Protein AF-A0A453JBG5-F1 (afdb_monomer_lite)

Structure (mmCIF, N/CA/C/O backbone):
data_AF-A0A453JBG5-F1
#
_entry.id   AF-A0A453JBG5-F1
#
loop_
_atom_site.group_PDB
_atom_site.id
_atom_site.type_symbol
_atom_site.label_atom_id
_atom_site.label_alt_id
_atom_site.label_comp_id
_atom_site.label_asym_id
_atom_site.label_entity_id
_atom_site.label_seq_id
_atom_site.pdbx_PDB_ins_code
_atom_site.Cartn_x
_atom_site.Cartn_y
_atom_site.Cartn_z
_atom_site.occupancy
_atom_site.B_iso_or_equiv
_atom_site.auth_seq_id
_atom_site.auth_comp_id
_atom_site.auth_asym_id
_atom_site.auth_atom_id
_atom_site.pdbx_PDB_model_num
ATOM 1 N N . VAL A 1 1 ? 40.165 -24.934 -18.178 1.00 36.81 1 VAL A N 1
ATOM 2 C CA . VAL A 1 1 ? 39.506 -23.631 -17.897 1.00 36.81 1 VAL A CA 1
ATOM 3 C C . VAL A 1 1 ? 40.461 -22.470 -18.216 1.00 36.81 1 VAL A C 1
ATOM 5 O O . VAL A 1 1 ? 40.688 -21.621 -17.374 1.00 36.81 1 VAL A O 1
ATOM 8 N N . GLN A 1 2 ? 41.050 -22.395 -19.420 1.00 30.09 2 GLN A N 1
ATOM 9 C CA . GLN A 1 2 ? 41.924 -21.249 -19.757 1.00 30.09 2 GLN A CA 1
ATOM 10 C C . GLN A 1 2 ? 42.007 -20.866 -21.249 1.00 30.09 2 GLN A C 1
ATOM 12 O O . GLN A 1 2 ? 42.786 -19.987 -21.578 1.00 30.09 2 GLN A O 1
ATOM 17 N N . ASP A 1 3 ? 41.165 -21.422 -22.133 1.00 31.09 3 ASP A N 1
ATOM 18 C CA . ASP A 1 3 ? 41.184 -21.089 -23.578 1.00 31.09 3 ASP A CA 1
ATOM 19 C C . ASP A 1 3 ? 40.051 -20.155 -24.047 1.00 31.09 3 ASP A C 1
ATOM 21 O O . ASP A 1 3 ? 40.017 -19.718 -25.194 1.00 31.09 3 ASP A O 1
ATOM 25 N N . GLY A 1 4 ? 39.119 -19.789 -23.165 1.00 39.31 4 GLY A N 1
ATOM 26 C CA . GLY A 1 4 ? 37.939 -18.994 -23.527 1.00 39.31 4 GLY A CA 1
ATOM 27 C C . GLY A 1 4 ? 38.140 -17.475 -23.568 1.00 39.31 4 GLY A C 1
ATOM 28 O O . GLY A 1 4 ? 37.145 -16.774 -23.598 1.00 39.31 4 GLY A O 1
ATOM 29 N N . GLY A 1 5 ? 39.368 -16.948 -23.480 1.00 42.84 5 GLY A N 1
ATOM 30 C CA . GLY A 1 5 ? 39.624 -15.494 -23.415 1.00 42.84 5 GLY A CA 1
ATOM 31 C C . GLY A 1 5 ? 40.204 -14.874 -24.693 1.00 42.84 5 GLY A C 1
ATOM 32 O O . GLY A 1 5 ? 39.979 -13.696 -24.970 1.00 42.84 5 GLY A O 1
ATOM 33 N N . HIS A 1 6 ? 40.937 -15.651 -25.497 1.00 46.59 6 HIS A N 1
ATOM 34 C CA . HIS A 1 6 ? 41.679 -15.127 -26.650 1.00 46.59 6 HIS A CA 1
ATOM 35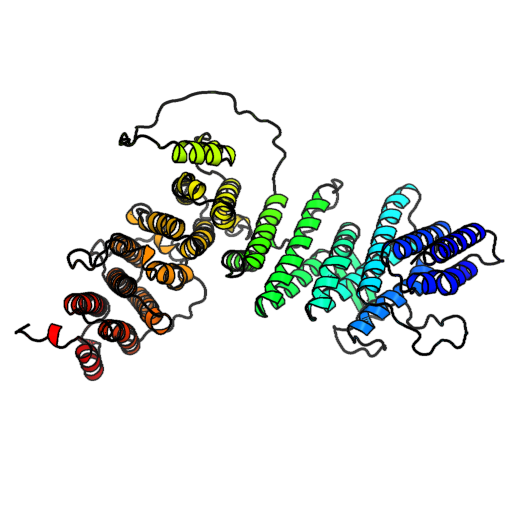 C C . HIS A 1 6 ? 40.818 -14.943 -27.913 1.00 46.59 6 HIS A C 1
ATOM 37 O O . HIS A 1 6 ? 41.051 -14.007 -28.679 1.00 46.59 6 HIS A O 1
ATOM 43 N N . GLY A 1 7 ? 39.784 -15.768 -28.113 1.00 54.84 7 GLY A N 1
ATOM 44 C CA . GLY A 1 7 ? 38.881 -15.655 -29.269 1.00 54.84 7 GLY A CA 1
ATOM 45 C C . GLY A 1 7 ? 37.954 -14.430 -29.222 1.00 54.84 7 GLY A C 1
ATOM 46 O O . GLY A 1 7 ? 37.589 -13.881 -30.264 1.00 54.84 7 GLY A O 1
ATOM 47 N N . HIS A 1 8 ? 37.602 -13.968 -28.020 1.00 58.03 8 HIS A N 1
ATOM 48 C CA . HIS A 1 8 ? 36.663 -12.860 -27.803 1.00 58.03 8 HIS A CA 1
ATOM 49 C C . HIS A 1 8 ? 37.285 -11.497 -28.083 1.00 58.03 8 HIS A C 1
ATOM 51 O O . HIS A 1 8 ? 36.694 -10.683 -28.793 1.00 58.03 8 HIS A O 1
ATOM 57 N N . ALA A 1 9 ? 38.505 -11.273 -27.589 1.00 62.28 9 ALA A N 1
ATOM 58 C CA . ALA A 1 9 ? 39.270 -10.067 -27.890 1.00 62.28 9 ALA A CA 1
ATOM 59 C C . ALA A 1 9 ? 39.571 -9.965 -29.392 1.00 62.28 9 ALA A C 1
ATOM 61 O O . ALA A 1 9 ? 39.432 -8.893 -29.975 1.00 62.28 9 ALA A O 1
ATOM 62 N N . ALA A 1 10 ? 39.888 -11.093 -30.040 1.00 71.25 10 ALA A N 1
ATOM 63 C CA . ALA A 1 10 ? 40.145 -11.125 -31.473 1.00 71.25 10 ALA A CA 1
ATOM 64 C C . ALA A 1 10 ? 38.927 -10.645 -32.278 1.00 71.25 10 ALA A C 1
ATOM 66 O O . ALA A 1 10 ? 39.078 -9.761 -33.114 1.00 71.25 10 ALA A O 1
ATOM 67 N N . ALA A 1 11 ? 37.720 -11.152 -32.014 1.00 76.62 11 ALA A N 1
ATOM 68 C CA . ALA A 1 11 ? 36.535 -10.783 -32.792 1.00 76.62 11 ALA A CA 1
ATOM 69 C C . ALA A 1 11 ? 36.172 -9.286 -32.686 1.00 76.62 11 ALA A C 1
ATOM 71 O O . ALA A 1 11 ? 35.851 -8.659 -33.696 1.00 76.62 11 ALA A O 1
ATOM 72 N N . LEU A 1 12 ? 36.294 -8.691 -31.493 1.00 81.00 12 LEU A N 1
ATOM 73 C CA . LEU A 1 12 ? 36.101 -7.248 -31.298 1.00 81.00 12 LEU A CA 1
ATOM 74 C C . LEU A 1 12 ? 37.194 -6.416 -31.978 1.00 81.00 12 LEU A C 1
ATOM 76 O O . LEU A 1 12 ? 36.881 -5.416 -32.621 1.00 81.00 12 LEU A O 1
ATOM 80 N N . SER A 1 13 ? 38.461 -6.829 -31.888 1.00 81.94 13 SER A N 1
ATOM 81 C CA . SER A 1 13 ? 39.560 -6.152 -32.588 1.00 81.94 13 SER A CA 1
ATOM 82 C C . SER A 1 13 ? 39.400 -6.213 -34.109 1.00 81.94 13 SER A C 1
ATOM 84 O O . SER A 1 13 ? 39.691 -5.230 -34.787 1.00 81.94 13 SER A O 1
ATOM 86 N N . HIS A 1 14 ? 38.885 -7.323 -34.648 1.00 84.19 14 HIS A N 1
ATOM 87 C CA . HIS A 1 14 ? 38.567 -7.444 -36.073 1.00 84.19 14 HIS A CA 1
ATOM 88 C C . HIS A 1 14 ? 37.417 -6.510 -36.471 1.00 84.19 14 HIS A C 1
ATOM 90 O O . HIS A 1 14 ? 37.539 -5.791 -37.460 1.00 84.19 14 HIS A O 1
ATOM 96 N N . ALA A 1 15 ? 36.332 -6.456 -35.689 1.00 84.88 15 ALA A N 1
ATOM 97 C CA . ALA A 1 15 ? 35.236 -5.518 -35.937 1.00 84.88 15 ALA A CA 1
ATOM 98 C C . ALA A 1 15 ? 35.713 -4.056 -35.888 1.00 84.88 15 ALA A C 1
ATOM 100 O O . ALA A 1 15 ? 35.404 -3.277 -36.787 1.00 84.88 15 ALA A O 1
ATOM 101 N N . ALA A 1 16 ? 36.538 -3.695 -34.901 1.00 85.44 16 ALA A N 1
ATOM 102 C CA . ALA A 1 16 ? 37.125 -2.362 -34.792 1.00 85.44 16 ALA A CA 1
ATOM 103 C C . ALA A 1 16 ? 38.016 -2.017 -35.999 1.00 85.44 16 ALA A C 1
ATOM 105 O O . ALA A 1 16 ? 37.908 -0.921 -36.551 1.00 85.44 16 ALA A O 1
ATOM 106 N N . ALA A 1 17 ? 38.852 -2.956 -36.455 1.00 85.12 17 ALA A N 1
ATOM 107 C CA . ALA A 1 17 ? 39.673 -2.776 -37.651 1.00 85.12 17 ALA A CA 1
ATOM 108 C C . ALA A 1 17 ? 38.810 -2.537 -38.903 1.00 85.12 17 ALA A C 1
ATOM 110 O O . ALA A 1 17 ? 39.086 -1.614 -39.670 1.00 85.12 17 ALA A O 1
ATOM 111 N N . LEU A 1 18 ? 37.721 -3.293 -39.075 1.00 85.25 18 LEU A N 1
ATOM 112 C CA . LEU A 1 18 ? 36.769 -3.080 -40.171 1.00 85.25 18 LEU A CA 1
ATOM 113 C C . LEU A 1 18 ? 36.086 -1.705 -40.081 1.00 85.25 18 LEU A C 1
ATOM 115 O O . LEU A 1 18 ? 35.986 -1.013 -41.092 1.00 85.25 18 LEU A O 1
ATOM 119 N N . CYS A 1 19 ? 35.715 -1.243 -38.883 1.00 84.94 19 CYS A N 1
ATOM 120 C CA . CYS A 1 19 ? 35.187 0.112 -38.678 1.00 84.94 19 CYS A CA 1
ATOM 121 C C . CYS A 1 19 ? 36.195 1.225 -39.021 1.00 84.94 19 CYS A C 1
ATOM 123 O O . CYS A 1 19 ? 35.789 2.342 -39.350 1.00 84.94 19 CYS A O 1
ATOM 125 N N . HIS A 1 20 ? 37.503 0.974 -38.903 1.00 83.69 20 HIS A N 1
ATOM 126 C CA . HIS A 1 20 ? 38.545 1.920 -39.327 1.00 83.69 20 HIS A CA 1
ATOM 127 C C . HIS A 1 20 ? 38.766 1.912 -40.840 1.00 83.69 20 HIS A C 1
ATOM 129 O O . HIS A 1 20 ? 39.117 2.944 -41.410 1.00 83.69 20 HIS A O 1
ATOM 135 N N . LEU A 1 21 ? 38.551 0.767 -41.487 1.00 83.25 21 LEU A N 1
ATOM 136 C CA . LEU A 1 21 ? 38.669 0.617 -42.935 1.00 83.25 21 LEU A CA 1
ATOM 137 C C . LEU A 1 21 ? 37.410 1.060 -43.685 1.00 83.25 21 LEU A C 1
ATOM 139 O O . LEU A 1 21 ? 37.484 1.259 -44.891 1.00 83.25 21 LEU A O 1
ATOM 143 N N . LEU A 1 22 ? 36.282 1.244 -42.995 1.00 81.31 22 LEU A N 1
ATOM 144 C CA . LEU A 1 22 ? 34.988 1.603 -43.584 1.00 81.31 22 LEU A CA 1
ATOM 145 C C . LEU A 1 22 ? 35.029 2.831 -44.519 1.00 81.31 22 LEU A C 1
ATOM 147 O O . LEU A 1 22 ? 34.471 2.740 -45.607 1.00 81.31 22 LEU A O 1
ATOM 151 N N . PRO A 1 23 ? 35.756 3.928 -44.207 1.00 75.06 23 PRO A N 1
ATOM 152 C CA . PRO A 1 23 ? 35.908 5.062 -45.129 1.00 75.06 23 PRO A CA 1
ATOM 153 C C . PRO A 1 23 ? 36.715 4.748 -46.401 1.00 75.06 23 PRO A C 1
ATOM 155 O O . PRO A 1 23 ? 36.822 5.593 -47.282 1.00 75.06 23 PRO A O 1
ATOM 158 N N . ARG A 1 24 ? 37.359 3.576 -46.464 1.00 74.00 24 ARG A N 1
ATOM 159 C CA . ARG A 1 24 ? 38.236 3.118 -47.553 1.00 74.00 24 ARG A CA 1
ATOM 160 C C . ARG A 1 24 ? 37.682 1.881 -48.277 1.00 74.00 24 ARG A C 1
ATOM 162 O O . ARG A 1 24 ? 38.356 1.352 -49.157 1.00 74.00 24 ARG A O 1
ATOM 169 N N . LEU A 1 25 ? 36.509 1.387 -47.876 1.00 66.12 25 LEU A N 1
ATOM 170 C CA . LEU A 1 25 ? 35.891 0.157 -48.372 1.00 66.12 25 LEU A CA 1
ATOM 171 C C . LEU A 1 25 ? 34.794 0.493 -49.397 1.00 66.12 25 LEU A C 1
ATOM 173 O O . LEU A 1 25 ? 33.677 0.822 -49.015 1.00 66.12 25 LEU A O 1
ATOM 177 N N . GLY A 1 26 ? 35.116 0.339 -50.686 1.00 57.44 26 GLY A N 1
ATOM 178 C CA . GLY A 1 26 ? 34.157 0.371 -51.802 1.00 57.44 26 GLY A CA 1
ATOM 179 C C . GLY A 1 26 ? 33.763 1.764 -52.314 1.00 57.44 26 GLY A C 1
ATOM 180 O O . GLY A 1 26 ? 34.127 2.779 -51.727 1.00 57.44 26 GLY A O 1
ATOM 181 N N . ASP A 1 27 ? 33.015 1.782 -53.425 1.00 61.44 27 ASP A N 1
ATOM 182 C CA . ASP A 1 27 ? 32.498 3.006 -54.064 1.00 61.44 27 ASP A CA 1
ATOM 183 C C . ASP A 1 27 ? 31.272 3.599 -53.325 1.00 61.44 27 ASP A C 1
ATOM 185 O O . ASP A 1 27 ? 30.994 4.787 -53.479 1.00 61.44 27 ASP A O 1
ATOM 189 N N . ASP A 1 28 ? 30.573 2.807 -52.487 1.00 75.31 28 ASP A N 1
ATOM 190 C CA . ASP A 1 28 ? 29.469 3.260 -51.619 1.00 75.31 28 ASP A CA 1
ATOM 191 C C . ASP A 1 28 ? 29.692 2.869 -50.132 1.00 75.31 28 ASP A C 1
ATOM 193 O O . ASP A 1 28 ? 29.513 1.705 -49.745 1.00 75.31 28 ASP A O 1
ATOM 197 N N . PRO A 1 29 ? 30.043 3.831 -49.254 1.00 74.62 29 PRO A N 1
ATOM 198 C CA . PRO A 1 29 ? 30.287 3.577 -47.833 1.00 74.62 29 PRO A CA 1
ATOM 199 C C . PRO A 1 29 ? 29.026 3.157 -47.055 1.00 74.62 29 PRO A C 1
ATOM 201 O O . PRO A 1 29 ? 29.139 2.541 -45.988 1.00 74.62 29 PRO A O 1
ATOM 204 N N . ARG A 1 30 ? 27.822 3.455 -47.562 1.00 80.44 30 ARG A N 1
ATOM 205 C CA . ARG A 1 30 ? 26.546 3.118 -46.913 1.00 80.44 30 ARG A CA 1
ATOM 206 C C . ARG A 1 30 ? 26.227 1.629 -47.054 1.00 80.44 30 ARG A C 1
ATOM 208 O O . ARG A 1 30 ? 25.798 0.994 -46.088 1.00 80.44 30 ARG A O 1
ATOM 215 N N . ASP A 1 31 ? 26.510 1.044 -48.213 1.00 81.88 31 ASP A N 1
ATOM 216 C CA . ASP A 1 31 ? 26.349 -0.393 -48.468 1.00 81.88 31 ASP A CA 1
ATOM 217 C C . ASP A 1 31 ? 27.383 -1.234 -47.703 1.00 81.88 31 ASP A C 1
ATOM 219 O O . ASP A 1 31 ? 27.052 -2.285 -47.133 1.00 81.88 31 ASP A O 1
ATOM 223 N N . ALA A 1 32 ? 28.620 -0.737 -47.600 1.00 82.69 32 ALA A N 1
ATOM 224 C CA . ALA A 1 32 ? 29.654 -1.337 -46.761 1.00 82.69 32 ALA A CA 1
ATOM 225 C C . ALA A 1 32 ? 29.244 -1.345 -45.276 1.00 82.69 32 ALA A C 1
ATOM 227 O O . ALA A 1 32 ? 29.373 -2.373 -44.603 1.00 82.69 32 ALA A O 1
ATOM 228 N N . LEU A 1 33 ? 28.674 -0.240 -44.773 1.00 84.88 33 LEU A N 1
ATOM 229 C CA . LEU A 1 33 ? 28.141 -0.162 -43.410 1.00 84.88 33 LEU A CA 1
ATOM 230 C C . LEU A 1 33 ? 26.958 -1.107 -43.193 1.00 84.88 33 LEU A C 1
ATOM 232 O O . LEU A 1 33 ? 26.935 -1.817 -42.187 1.00 84.88 33 LEU A O 1
ATOM 236 N N . ARG A 1 34 ? 26.008 -1.182 -44.134 1.00 84.44 34 ARG A N 1
ATOM 237 C CA . ARG A 1 34 ? 24.890 -2.138 -44.060 1.00 84.44 34 ARG A CA 1
ATOM 238 C C . ARG A 1 34 ? 25.402 -3.576 -43.947 1.00 84.44 34 ARG A C 1
ATOM 240 O O . ARG A 1 34 ? 24.926 -4.338 -43.106 1.00 84.44 34 ARG A O 1
ATOM 247 N N . THR A 1 35 ? 26.402 -3.932 -44.750 1.00 83.19 35 THR A N 1
ATOM 248 C CA . THR A 1 35 ? 27.028 -5.261 -44.720 1.00 83.19 35 THR A CA 1
ATOM 249 C C . THR A 1 35 ? 27.726 -5.520 -43.386 1.00 83.19 35 THR A C 1
ATOM 251 O O . THR A 1 35 ? 27.593 -6.609 -42.828 1.00 83.19 35 THR A O 1
ATOM 254 N N . LEU A 1 36 ? 28.423 -4.523 -42.837 1.00 86.50 36 LEU A N 1
ATOM 255 C CA . LEU A 1 36 ? 29.081 -4.625 -41.535 1.00 86.50 36 LEU A CA 1
ATOM 256 C C . LEU A 1 36 ? 28.070 -4.841 -40.394 1.00 86.50 36 LEU A C 1
ATOM 258 O O . LEU A 1 36 ? 28.293 -5.693 -39.530 1.00 86.50 36 LEU A O 1
ATOM 262 N N . LEU A 1 37 ? 26.944 -4.121 -40.408 1.00 85.50 37 LEU A N 1
ATOM 263 C CA . LEU A 1 37 ? 25.864 -4.279 -39.426 1.00 85.50 37 LEU A CA 1
ATOM 264 C C . LEU A 1 37 ? 25.294 -5.706 -39.447 1.00 85.50 37 LEU A C 1
ATOM 266 O O . LEU A 1 37 ? 25.203 -6.345 -38.397 1.00 85.50 37 LEU A O 1
ATOM 270 N N . TRP A 1 38 ? 24.987 -6.236 -40.634 1.00 81.12 38 TRP A N 1
ATOM 271 C CA . TRP A 1 38 ? 24.399 -7.571 -40.789 1.00 81.12 38 TRP A CA 1
ATOM 272 C C . TRP A 1 38 ? 25.378 -8.723 -40.572 1.00 81.12 38 TRP A C 1
ATOM 274 O O . TRP A 1 38 ? 25.041 -9.685 -39.886 1.00 81.12 38 TRP A O 1
ATOM 284 N N . ARG A 1 39 ? 26.572 -8.667 -41.171 1.00 82.25 39 ARG A N 1
ATOM 285 C CA . ARG A 1 39 ? 27.498 -9.813 -41.219 1.00 82.25 39 ARG A CA 1
ATOM 286 C C . ARG A 1 39 ? 28.503 -9.845 -40.074 1.00 82.25 39 ARG A C 1
ATOM 288 O O . ARG A 1 39 ? 29.076 -10.900 -39.820 1.00 82.25 39 ARG A O 1
ATOM 295 N N . VAL A 1 40 ? 28.726 -8.726 -39.383 1.00 84.44 40 VAL A N 1
ATOM 296 C CA . VAL A 1 40 ? 29.726 -8.641 -38.306 1.00 84.44 40 VAL A CA 1
ATOM 297 C C . VAL A 1 40 ? 29.075 -8.309 -36.973 1.00 84.44 40 VAL A C 1
ATOM 299 O O . VAL A 1 40 ? 29.185 -9.101 -36.039 1.00 84.44 40 VAL A O 1
ATOM 302 N N . PHE A 1 41 ? 28.355 -7.191 -36.868 1.00 85.06 41 PHE A N 1
ATOM 303 C CA . PHE A 1 41 ? 27.784 -6.784 -35.582 1.00 85.06 41 PHE A CA 1
ATOM 304 C C . PHE A 1 41 ? 26.641 -7.689 -35.124 1.00 85.06 41 PHE A C 1
ATOM 306 O O . PHE A 1 41 ? 26.669 -8.145 -33.984 1.00 85.06 41 PHE A O 1
ATOM 313 N N . LEU A 1 42 ? 25.680 -8.027 -35.988 1.00 80.62 42 LEU A N 1
ATOM 314 C CA . LEU A 1 42 ? 24.549 -8.869 -35.588 1.00 80.62 42 LEU A CA 1
ATOM 315 C C . LEU A 1 42 ? 24.984 -10.256 -35.051 1.00 80.62 42 LEU A C 1
ATOM 317 O O . LEU A 1 42 ? 24.511 -10.640 -33.980 1.00 80.62 42 LEU A O 1
ATOM 321 N N . PRO A 1 43 ? 25.926 -10.993 -35.681 1.00 81.88 43 PRO A N 1
ATOM 322 C CA . PRO A 1 43 ? 26.455 -12.235 -35.113 1.00 81.88 43 PRO A CA 1
ATOM 323 C C . PRO A 1 43 ? 27.233 -12.032 -33.807 1.00 81.88 43 PRO A C 1
ATOM 325 O O . PRO A 1 43 ? 27.130 -12.865 -32.906 1.00 81.88 43 PRO A O 1
ATOM 328 N N . LEU A 1 44 ? 27.985 -10.931 -33.670 1.00 80.44 44 LEU A N 1
ATOM 329 C CA . LEU A 1 44 ? 28.708 -10.617 -32.431 1.00 80.44 44 LEU A CA 1
ATOM 330 C C . LEU A 1 44 ? 27.754 -10.357 -31.264 1.00 80.44 44 LEU A C 1
ATOM 332 O O . LEU A 1 44 ? 28.002 -10.830 -30.159 1.00 80.44 44 LEU A O 1
ATOM 336 N N . LEU A 1 45 ? 26.641 -9.670 -31.521 1.00 78.81 45 LEU A N 1
ATOM 337 C CA . LEU A 1 45 ? 25.603 -9.389 -30.529 1.00 78.81 45 LEU A CA 1
ATOM 338 C C . LEU A 1 45 ? 24.811 -10.643 -30.114 1.00 78.81 45 LEU A C 1
ATOM 340 O O . LEU A 1 45 ? 24.167 -10.636 -29.065 1.00 78.81 45 LEU A O 1
ATOM 344 N N . ARG A 1 46 ? 24.860 -11.717 -30.915 1.00 75.88 46 ARG A N 1
ATOM 345 C CA . ARG A 1 46 ? 24.148 -12.983 -30.674 1.00 75.88 46 ARG A CA 1
ATOM 346 C C . ARG A 1 46 ? 24.937 -14.023 -29.884 1.00 75.88 46 ARG A C 1
ATOM 348 O O . ARG A 1 46 ? 24.320 -14.947 -29.362 1.00 75.88 46 ARG A O 1
ATOM 355 N N . ARG A 1 47 ? 26.266 -13.921 -29.801 1.00 72.56 47 ARG A N 1
ATOM 356 C CA . ARG A 1 47 ? 27.091 -14.960 -29.162 1.00 72.56 47 ARG A CA 1
ATOM 357 C C . ARG A 1 47 ? 26.686 -15.205 -27.706 1.00 72.56 47 ARG A C 1
ATOM 359 O O . ARG A 1 47 ? 26.487 -14.276 -26.926 1.00 72.56 47 ARG A O 1
ATOM 366 N N . GLU A 1 48 ? 26.535 -16.475 -27.339 1.00 61.34 48 GLU A N 1
ATOM 367 C CA . GLU A 1 48 ? 26.309 -16.893 -25.957 1.00 61.34 48 GLU A CA 1
ATOM 368 C C . GLU A 1 48 ? 27.640 -17.031 -25.221 1.00 61.34 48 GLU A C 1
ATOM 370 O O . GLU A 1 48 ? 28.304 -18.058 -25.303 1.00 61.34 48 GLU A O 1
ATOM 375 N N . ASP A 1 49 ? 28.025 -15.978 -24.497 1.00 59.16 49 ASP A N 1
ATOM 376 C CA . ASP A 1 49 ? 29.240 -15.972 -23.682 1.00 59.16 49 ASP A CA 1
ATOM 377 C C . ASP A 1 49 ? 28.935 -16.113 -22.183 1.00 59.16 49 ASP A C 1
ATOM 379 O O . ASP A 1 49 ? 27.921 -15.625 -21.680 1.00 59.16 49 ASP A O 1
ATOM 383 N N . ALA A 1 50 ? 29.868 -16.728 -21.446 1.00 46.22 50 ALA A N 1
ATOM 384 C CA . ALA A 1 50 ? 29.803 -16.907 -19.991 1.00 46.22 50 ALA A CA 1
ATOM 385 C C . ALA A 1 50 ? 29.906 -15.586 -19.190 1.00 46.22 50 ALA A C 1
ATOM 387 O O . ALA A 1 50 ? 29.548 -15.550 -18.014 1.00 46.22 50 ALA A O 1
ATOM 388 N N . GLN A 1 51 ? 30.364 -14.492 -19.819 1.00 49.25 51 GLN A N 1
ATOM 389 C CA . GLN A 1 51 ? 30.252 -13.118 -19.307 1.00 49.25 51 GLN A CA 1
ATOM 390 C C . GLN A 1 51 ? 29.448 -12.246 -20.291 1.00 49.25 51 GLN A C 1
ATOM 392 O O . GLN A 1 51 ? 30.026 -11.516 -21.097 1.00 49.25 51 GLN A O 1
ATOM 397 N N . PRO A 1 52 ? 28.109 -12.320 -20.243 1.00 53.09 52 PRO A N 1
ATOM 398 C CA . PRO A 1 52 ? 27.242 -11.833 -21.316 1.00 53.09 52 PRO A CA 1
ATOM 399 C C . PRO A 1 52 ? 27.147 -10.301 -21.460 1.00 53.09 52 PRO A C 1
ATOM 401 O O . PRO A 1 52 ? 26.689 -9.838 -22.496 1.00 53.09 52 PRO A O 1
ATOM 404 N N . SER A 1 53 ? 27.573 -9.486 -20.482 1.00 62.81 53 SER A N 1
ATOM 405 C CA . SER A 1 53 ? 27.311 -8.032 -20.505 1.00 62.81 53 SER A CA 1
ATOM 406 C C . SER A 1 53 ? 28.402 -7.176 -21.161 1.00 62.81 53 SER A C 1
ATOM 408 O O . SER A 1 53 ? 28.084 -6.227 -21.874 1.00 62.81 53 SE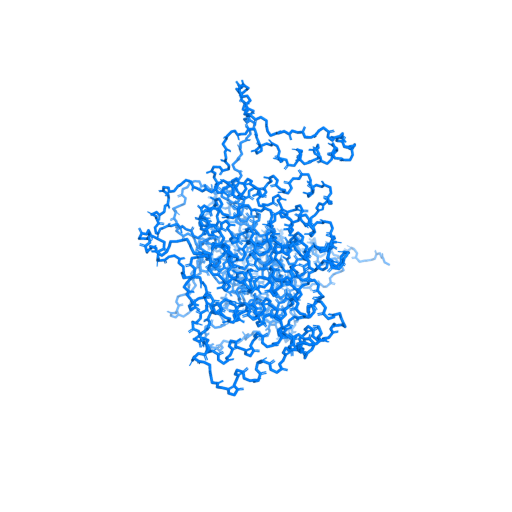R A O 1
ATOM 410 N N . ARG A 1 54 ? 29.692 -7.477 -20.960 1.00 69.75 54 ARG A N 1
ATOM 411 C CA . ARG A 1 54 ? 30.773 -6.538 -21.327 1.00 69.75 54 ARG A CA 1
ATOM 412 C C . ARG A 1 54 ? 31.096 -6.524 -22.822 1.00 69.75 54 ARG A C 1
ATOM 414 O O . ARG A 1 54 ? 31.280 -5.454 -23.394 1.00 69.75 54 ARG A O 1
ATOM 421 N N . LEU A 1 55 ? 31.159 -7.695 -23.457 1.00 74.50 55 LEU A N 1
ATOM 422 C CA . LEU A 1 55 ? 31.471 -7.810 -24.888 1.00 74.50 55 LEU A CA 1
ATOM 423 C C . LEU A 1 55 ? 30.341 -7.251 -25.754 1.00 74.50 55 LEU A C 1
ATOM 425 O O . LEU A 1 55 ? 30.595 -6.536 -26.719 1.00 74.50 55 LEU A O 1
ATOM 429 N N . GLN A 1 56 ? 29.097 -7.524 -25.363 1.00 77.31 56 GLN A N 1
ATOM 430 C CA . GLN A 1 56 ? 27.908 -7.017 -26.035 1.00 77.31 56 GLN A CA 1
ATOM 431 C C . GLN A 1 56 ? 27.832 -5.482 -25.966 1.00 77.31 56 GLN A C 1
ATOM 433 O O . GLN A 1 56 ? 27.593 -4.839 -26.984 1.00 77.31 56 GLN A O 1
ATOM 438 N N . GLN A 1 57 ? 28.117 -4.888 -24.801 1.00 79.44 57 GLN A N 1
ATOM 439 C CA . GLN A 1 57 ? 28.199 -3.430 -24.639 1.00 79.44 57 GLN A CA 1
ATOM 440 C C . GLN A 1 57 ? 29.326 -2.813 -25.478 1.00 79.44 57 GLN A C 1
ATOM 442 O O . GLN A 1 57 ? 29.125 -1.786 -26.118 1.00 79.44 57 GLN A O 1
ATOM 447 N N . GLN A 1 58 ? 30.502 -3.446 -25.522 1.00 82.69 58 GLN A N 1
ATOM 448 C CA . GLN A 1 58 ? 31.624 -2.974 -26.343 1.00 82.69 58 GLN A CA 1
ATOM 449 C C . GLN A 1 58 ? 31.321 -3.060 -27.844 1.00 82.69 58 GLN A C 1
ATOM 451 O O . GLN A 1 58 ? 31.639 -2.132 -28.584 1.00 82.69 58 GLN A O 1
ATOM 456 N N . ALA A 1 59 ? 30.678 -4.141 -28.292 1.00 84.38 59 ALA A N 1
ATOM 457 C CA . ALA A 1 59 ? 30.234 -4.287 -29.673 1.00 84.38 59 ALA A CA 1
ATOM 458 C C . ALA A 1 59 ? 29.175 -3.234 -30.038 1.00 84.38 59 ALA A C 1
ATOM 460 O O . ALA A 1 59 ? 29.281 -2.616 -31.096 1.00 84.38 59 ALA A O 1
ATOM 461 N N . ALA A 1 60 ? 28.197 -2.991 -29.157 1.00 84.75 60 ALA A N 1
ATOM 462 C CA . ALA A 1 60 ? 27.179 -1.961 -29.353 1.00 84.75 60 ALA A CA 1
ATOM 463 C C . ALA A 1 60 ? 27.793 -0.553 -29.430 1.00 84.75 60 ALA A C 1
ATOM 465 O O . ALA A 1 60 ? 27.479 0.191 -30.355 1.00 84.75 60 ALA A O 1
ATOM 466 N N . ALA A 1 61 ? 28.735 -0.219 -28.544 1.00 85.38 61 ALA A N 1
ATOM 467 C CA . ALA A 1 61 ? 29.427 1.070 -28.568 1.00 85.38 61 ALA A CA 1
ATOM 468 C C . ALA A 1 61 ? 30.229 1.276 -29.868 1.00 85.38 61 ALA A C 1
ATOM 470 O O . ALA A 1 61 ? 30.085 2.305 -30.527 1.00 85.38 61 ALA A O 1
ATOM 471 N N . LEU A 1 62 ? 31.009 0.269 -30.289 1.00 87.75 62 LEU A N 1
ATOM 472 C CA . LEU A 1 62 ? 31.768 0.306 -31.549 1.00 87.75 62 LEU A CA 1
ATOM 473 C C . LEU A 1 62 ? 30.859 0.448 -32.777 1.00 87.75 62 LEU A C 1
ATOM 475 O O . LEU A 1 62 ? 31.220 1.128 -33.741 1.00 87.75 62 LEU A O 1
ATOM 479 N N . MET A 1 63 ? 29.689 -0.192 -32.746 1.00 89.88 63 MET A N 1
ATOM 480 C CA . MET A 1 63 ? 28.667 -0.068 -33.780 1.00 89.88 63 MET A CA 1
ATOM 481 C C . MET A 1 63 ? 28.105 1.356 -33.830 1.00 89.88 63 MET A C 1
ATOM 483 O O . MET A 1 63 ? 28.094 1.962 -34.901 1.00 89.88 63 MET A O 1
ATOM 487 N N . CYS A 1 64 ? 27.701 1.915 -32.684 1.00 87.50 64 CYS A N 1
ATOM 488 C CA . CYS A 1 64 ? 27.224 3.294 -32.577 1.00 87.50 64 CYS A CA 1
ATOM 489 C C . CYS A 1 64 ? 28.274 4.301 -33.078 1.00 87.50 64 CYS A C 1
ATOM 491 O O . CYS A 1 64 ? 27.926 5.237 -33.793 1.00 87.50 64 CYS A O 1
ATOM 493 N N . ASP A 1 65 ? 29.562 4.095 -32.786 1.00 87.44 65 ASP A N 1
ATOM 494 C CA . ASP A 1 65 ? 30.651 4.955 -33.275 1.00 87.44 65 ASP A CA 1
ATOM 495 C C . ASP A 1 65 ? 30.854 4.869 -34.793 1.00 87.44 65 ASP A C 1
ATOM 497 O O . ASP A 1 65 ? 31.173 5.870 -35.438 1.00 87.44 65 ASP A O 1
ATOM 501 N N . ALA A 1 66 ? 30.701 3.681 -35.383 1.00 87.06 66 ALA A N 1
ATOM 502 C CA . ALA A 1 66 ? 30.747 3.508 -36.835 1.00 87.06 66 ALA A CA 1
ATOM 503 C C . ALA A 1 66 ? 29.559 4.199 -37.523 1.00 87.06 66 ALA A C 1
ATOM 505 O O . ALA A 1 66 ? 29.761 4.939 -38.487 1.00 87.06 66 ALA A O 1
ATOM 506 N N . VAL A 1 67 ? 28.344 4.013 -36.999 1.00 87.94 67 VAL A N 1
ATOM 507 C CA . VAL A 1 67 ? 27.118 4.638 -37.522 1.00 87.94 67 VAL A CA 1
ATOM 508 C C . VAL A 1 67 ? 27.172 6.161 -37.389 1.00 87.94 67 VAL A C 1
ATOM 510 O O . VAL A 1 67 ? 26.862 6.870 -38.347 1.00 87.94 67 VAL A O 1
ATOM 513 N N . SER A 1 68 ? 27.641 6.664 -36.244 1.00 86.00 68 SER A N 1
ATOM 514 C CA . SER A 1 68 ? 27.798 8.097 -35.987 1.00 86.00 68 SER A CA 1
ATOM 515 C C . SER A 1 68 ? 28.800 8.745 -36.943 1.00 86.00 68 SER A C 1
ATOM 517 O O . SER A 1 68 ? 28.521 9.811 -37.487 1.00 86.00 68 SER A O 1
ATOM 519 N N . ARG A 1 69 ? 29.952 8.103 -37.196 1.00 84.00 69 ARG A N 1
ATOM 520 C CA . ARG A 1 69 ? 30.952 8.603 -38.160 1.00 84.00 69 ARG A CA 1
ATOM 521 C C . ARG A 1 69 ? 30.422 8.642 -39.593 1.00 84.00 69 ARG A C 1
ATOM 523 O O . ARG A 1 69 ? 30.827 9.508 -40.359 1.00 84.00 69 ARG A O 1
ATOM 530 N N . ALA A 1 70 ? 29.523 7.725 -39.940 1.00 82.44 70 ALA A N 1
ATOM 531 C CA . ALA A 1 70 ? 28.894 7.653 -41.254 1.00 82.44 70 ALA A CA 1
ATOM 532 C C . ALA A 1 70 ? 27.599 8.484 -41.378 1.00 82.44 70 ALA A C 1
ATOM 534 O O . ALA A 1 70 ? 27.003 8.481 -42.454 1.00 82.44 70 ALA A O 1
ATOM 535 N N . ARG A 1 71 ? 27.133 9.149 -40.303 1.00 82.31 71 ARG A N 1
ATOM 536 C CA . ARG A 1 71 ? 25.844 9.880 -40.239 1.00 82.31 71 ARG A CA 1
ATOM 537 C C . ARG A 1 71 ? 24.671 9.097 -40.853 1.00 82.31 71 ARG A C 1
ATOM 539 O O . ARG A 1 71 ? 23.883 9.634 -41.622 1.00 82.31 71 ARG A O 1
ATOM 546 N N . SER A 1 72 ? 24.611 7.796 -40.566 1.00 86.06 72 SER A N 1
ATOM 547 C CA . SER A 1 72 ? 23.678 6.853 -41.207 1.00 86.06 72 SER A CA 1
ATOM 548 C C . SER A 1 72 ? 22.820 6.115 -40.174 1.00 86.06 72 SER A C 1
ATOM 550 O O . SER A 1 72 ? 22.757 4.882 -40.153 1.00 86.06 72 SER A O 1
ATOM 552 N N . TRP A 1 73 ? 22.203 6.859 -39.253 1.00 86.31 73 TRP A N 1
ATOM 553 C CA . TRP A 1 73 ? 21.395 6.301 -38.158 1.00 86.31 73 TRP A CA 1
ATOM 554 C C . TRP A 1 73 ? 20.129 5.589 -38.640 1.00 86.31 73 TRP A C 1
ATOM 556 O O . TRP A 1 73 ? 19.655 4.650 -38.000 1.00 86.31 73 TRP A O 1
ATOM 566 N N . ASP A 1 74 ? 19.630 5.970 -39.809 1.00 84.00 74 ASP A N 1
ATOM 567 C CA . ASP A 1 74 ? 18.547 5.297 -40.519 1.00 84.00 74 ASP A CA 1
ATOM 568 C C . ASP A 1 74 ? 18.884 3.828 -40.848 1.00 84.00 74 ASP A C 1
ATOM 570 O O . ASP A 1 74 ? 18.017 2.962 -40.733 1.00 84.00 74 ASP A O 1
ATOM 574 N N . LEU A 1 75 ? 20.150 3.505 -41.163 1.00 84.00 75 LEU A N 1
ATOM 575 C CA . LEU A 1 75 ? 20.579 2.120 -41.394 1.00 84.00 75 LEU A CA 1
ATOM 576 C C . LEU A 1 75 ? 20.505 1.279 -40.119 1.00 84.00 75 LEU A C 1
ATOM 578 O O . LEU A 1 75 ? 20.139 0.106 -40.179 1.00 84.00 75 LEU A O 1
ATOM 582 N N . LEU A 1 76 ? 20.830 1.859 -38.961 1.00 84.81 76 LEU A N 1
ATOM 583 C CA . LEU A 1 76 ? 20.679 1.177 -37.675 1.00 84.81 76 LEU A CA 1
ATOM 584 C C . LEU A 1 76 ? 19.194 0.900 -37.382 1.00 84.81 76 LEU A C 1
ATOM 586 O O . LEU A 1 76 ? 18.846 -0.205 -36.952 1.00 84.81 76 LEU A O 1
ATOM 590 N N . GLY A 1 77 ? 18.332 1.875 -37.693 1.00 79.31 77 GLY A N 1
ATOM 591 C CA . GLY A 1 77 ? 16.872 1.763 -37.631 1.00 79.31 77 GLY A CA 1
ATOM 592 C C . GLY A 1 77 ? 16.270 0.732 -38.585 1.00 79.31 77 GLY A C 1
ATOM 593 O O . GLY A 1 77 ? 15.239 0.152 -38.269 1.00 79.31 77 GLY A O 1
ATOM 594 N N . ALA A 1 78 ? 16.934 0.440 -39.704 1.00 77.75 78 ALA A N 1
ATOM 595 C CA . ALA A 1 78 ? 16.491 -0.550 -40.686 1.00 77.75 78 ALA A CA 1
ATOM 596 C C . ALA A 1 78 ? 17.078 -1.962 -40.480 1.00 77.75 78 ALA A C 1
ATOM 598 O O . ALA A 1 78 ? 16.723 -2.878 -41.218 1.00 77.75 78 ALA A O 1
ATOM 599 N N . THR A 1 79 ? 17.999 -2.164 -39.527 1.00 79.19 79 THR A N 1
ATOM 600 C CA . THR A 1 79 ? 18.743 -3.433 -39.393 1.00 79.19 79 THR A CA 1
ATOM 601 C C . THR A 1 79 ? 18.697 -4.012 -37.978 1.00 79.19 79 THR A C 1
ATOM 603 O O . THR A 1 79 ? 17.927 -4.933 -37.702 1.00 79.19 79 THR A O 1
ATOM 606 N N . VAL A 1 80 ? 19.506 -3.483 -37.058 1.00 82.31 80 VAL A N 1
ATOM 607 C CA . VAL A 1 80 ? 19.699 -4.056 -35.715 1.00 82.31 80 VAL A CA 1
ATOM 608 C C . VAL A 1 80 ? 18.510 -3.767 -34.797 1.00 82.31 80 VAL A C 1
ATOM 610 O O . VAL A 1 80 ? 18.113 -4.646 -34.028 1.00 82.31 80 VAL A O 1
ATOM 613 N N . LEU A 1 81 ? 17.905 -2.575 -34.885 1.00 83.69 81 LEU A N 1
ATOM 614 C CA . LEU A 1 81 ? 16.757 -2.219 -34.042 1.00 83.69 81 LEU A CA 1
ATOM 615 C C . LEU A 1 81 ? 15.523 -3.104 -34.299 1.00 83.69 81 LEU A C 1
ATOM 617 O O . LEU A 1 81 ? 15.043 -3.700 -33.329 1.00 83.69 81 LEU A O 1
ATOM 621 N N . PRO A 1 82 ? 15.058 -3.306 -35.552 1.00 78.69 82 PRO A N 1
ATOM 622 C CA . PRO A 1 82 ? 13.944 -4.210 -35.834 1.00 78.69 82 PRO A CA 1
ATOM 623 C C . PRO A 1 82 ? 14.203 -5.637 -35.346 1.00 78.69 82 PRO A C 1
ATOM 625 O O . PRO A 1 82 ? 13.292 -6.294 -34.851 1.00 78.69 82 PRO A O 1
ATOM 628 N N . PHE A 1 83 ? 15.448 -6.118 -35.419 1.00 79.62 83 PHE A N 1
ATOM 629 C CA . PHE A 1 83 ? 15.814 -7.441 -34.912 1.00 79.62 83 PHE A CA 1
ATOM 630 C C . PHE A 1 83 ? 15.671 -7.556 -33.384 1.00 79.62 83 PHE A C 1
ATOM 632 O O . PHE A 1 83 ? 15.165 -8.563 -32.877 1.00 79.62 83 PHE A O 1
ATOM 639 N N . CYS A 1 84 ? 16.083 -6.527 -32.638 1.00 85.25 84 CYS A N 1
ATOM 640 C CA . CYS A 1 84 ? 15.958 -6.506 -31.178 1.00 85.25 84 CYS A CA 1
ATOM 641 C C . CYS A 1 84 ? 14.488 -6.414 -30.750 1.00 85.25 84 CYS A C 1
ATOM 643 O O . CYS A 1 84 ? 14.044 -7.190 -29.905 1.00 85.25 84 CYS A O 1
ATOM 645 N N . VAL A 1 85 ? 13.716 -5.531 -31.388 1.00 82.75 85 VAL A N 1
ATOM 646 C CA . VAL A 1 85 ? 12.271 -5.394 -31.158 1.00 82.75 85 VAL A CA 1
ATOM 647 C C . VAL A 1 85 ? 11.534 -6.696 -31.484 1.00 82.75 85 VAL A C 1
ATOM 649 O O . VAL A 1 85 ? 10.737 -7.162 -30.672 1.00 82.75 85 VAL A O 1
ATOM 652 N N . ARG A 1 86 ? 11.855 -7.345 -32.612 1.00 78.69 86 ARG A N 1
ATOM 653 C CA . ARG A 1 86 ? 11.292 -8.651 -32.999 1.00 78.69 86 ARG A CA 1
ATOM 654 C C . ARG A 1 86 ? 11.608 -9.738 -31.978 1.00 78.69 86 ARG A C 1
ATOM 656 O O . ARG A 1 86 ? 10.746 -10.558 -31.693 1.00 78.69 86 ARG A O 1
ATOM 663 N N . SER A 1 87 ? 12.813 -9.735 -31.411 1.00 83.81 87 SER A N 1
ATOM 664 C CA . SER A 1 87 ? 13.192 -10.684 -30.357 1.00 83.81 87 SER A CA 1
ATOM 665 C C . SER A 1 87 ? 12.334 -10.501 -29.100 1.00 83.81 87 SER A C 1
ATOM 667 O O . SER A 1 87 ? 11.859 -11.486 -28.541 1.00 83.81 87 SER A O 1
ATOM 669 N N . CYS A 1 88 ? 12.056 -9.255 -28.699 1.00 85.75 88 CYS A N 1
ATOM 670 C CA . CYS A 1 88 ? 11.134 -8.961 -27.597 1.00 85.75 88 CYS A CA 1
ATOM 671 C C . CYS A 1 88 ? 9.686 -9.358 -27.929 1.00 85.75 88 CYS A C 1
ATOM 673 O O . CYS A 1 88 ? 9.030 -10.010 -27.121 1.00 85.75 88 CYS A O 1
ATOM 675 N N . ALA A 1 89 ? 9.192 -8.990 -29.114 1.00 80.62 89 ALA A N 1
ATOM 676 C CA . ALA A 1 89 ? 7.825 -9.280 -29.547 1.00 80.62 89 ALA A CA 1
ATOM 677 C C . ALA A 1 89 ? 7.556 -10.788 -29.635 1.00 80.62 89 ALA A C 1
ATOM 679 O O . ALA A 1 89 ? 6.551 -11.268 -29.119 1.00 80.62 89 ALA A O 1
ATOM 680 N N . ALA A 1 90 ? 8.492 -11.543 -30.211 1.00 81.38 90 ALA A N 1
ATOM 681 C CA . ALA A 1 90 ? 8.408 -12.994 -30.300 1.00 81.38 90 ALA A CA 1
ATOM 682 C C . ALA A 1 90 ? 8.469 -13.671 -28.923 1.00 81.38 90 ALA A C 1
ATOM 684 O O . ALA A 1 90 ? 7.725 -14.619 -28.691 1.00 81.38 90 ALA A O 1
ATOM 685 N N . ALA A 1 91 ? 9.292 -13.170 -27.991 1.00 84.12 91 ALA A N 1
ATOM 686 C CA . ALA A 1 91 ? 9.306 -13.675 -26.616 1.00 84.12 91 ALA A CA 1
ATOM 687 C C . ALA A 1 91 ? 7.940 -13.503 -25.927 1.00 84.12 91 ALA A C 1
ATOM 689 O O . ALA A 1 91 ? 7.513 -14.380 -25.188 1.00 84.12 91 ALA A O 1
ATOM 690 N N . MET A 1 92 ? 7.234 -12.408 -26.217 1.00 82.50 92 MET A N 1
ATOM 691 C CA . MET A 1 92 ? 5.894 -12.121 -25.691 1.00 82.50 92 MET A CA 1
ATOM 692 C C . MET A 1 92 ? 4.749 -12.750 -26.504 1.00 82.50 92 MET A C 1
ATOM 694 O O . MET A 1 92 ? 3.588 -12.498 -26.192 1.00 82.50 92 MET A O 1
ATOM 698 N N . ALA A 1 93 ? 5.049 -13.531 -27.549 1.00 79.12 93 ALA A N 1
ATOM 699 C CA . ALA A 1 93 ? 4.069 -14.059 -28.503 1.00 79.12 93 ALA A CA 1
ATOM 700 C C . ALA A 1 93 ? 3.162 -12.982 -29.143 1.00 79.12 93 ALA A C 1
ATOM 702 O O . ALA A 1 93 ? 2.013 -13.252 -29.493 1.00 79.12 93 ALA A O 1
ATOM 703 N N . LEU A 1 94 ? 3.674 -11.757 -29.310 1.00 71.56 94 LEU A N 1
ATOM 704 C CA . LEU A 1 94 ? 2.953 -10.689 -30.001 1.00 71.56 94 LEU A CA 1
ATOM 705 C C . LEU A 1 94 ? 2.895 -10.969 -31.514 1.00 71.56 94 LEU A C 1
ATOM 707 O O . LEU A 1 94 ? 3.859 -11.517 -32.062 1.00 71.56 94 LEU A O 1
ATOM 711 N N . PRO A 1 95 ? 1.811 -10.570 -32.210 1.00 61.78 95 PRO A N 1
ATOM 712 C CA . PRO A 1 95 ? 1.699 -10.744 -33.653 1.00 61.78 95 PRO A CA 1
ATOM 713 C C . PRO A 1 95 ? 2.880 -10.095 -34.384 1.00 61.78 95 PRO A C 1
ATOM 715 O O . PRO A 1 95 ? 3.110 -8.891 -34.300 1.00 61.78 95 PRO A O 1
ATOM 718 N N . THR A 1 96 ? 3.636 -10.907 -35.120 1.00 54.41 96 THR A N 1
ATOM 719 C CA . THR A 1 96 ? 4.767 -10.478 -35.961 1.00 54.41 96 THR A CA 1
ATOM 720 C C . THR A 1 96 ? 4.377 -10.323 -37.433 1.00 54.41 96 THR A C 1
ATOM 722 O O . THR A 1 96 ? 5.252 -10.189 -38.284 1.00 54.41 96 THR A O 1
ATOM 725 N N . THR A 1 97 ? 3.075 -10.369 -37.754 1.00 48.94 97 THR A N 1
ATOM 726 C CA . THR A 1 97 ? 2.529 -10.205 -39.113 1.00 48.94 97 THR A CA 1
ATOM 727 C C . THR A 1 97 ? 1.454 -9.113 -39.144 1.00 48.94 97 THR A C 1
ATOM 729 O O . THR A 1 97 ? 0.746 -8.907 -38.165 1.00 48.94 97 THR A O 1
ATOM 732 N N . HIS A 1 98 ? 1.404 -8.355 -40.251 1.00 45.75 98 HIS A N 1
ATOM 733 C CA . HIS A 1 98 ? 0.696 -7.073 -40.424 1.00 45.75 98 HIS A CA 1
ATOM 734 C C . HIS A 1 98 ? -0.843 -7.196 -40.470 1.00 45.75 98 HIS A C 1
ATOM 736 O O . HIS A 1 98 ? -1.496 -6.542 -41.284 1.00 45.75 98 HIS A O 1
ATOM 742 N N . GLN A 1 99 ? -1.457 -8.033 -39.636 1.00 39.03 99 GLN A N 1
ATOM 743 C CA . GLN A 1 99 ? -2.914 -8.066 -39.535 1.00 39.03 99 GLN A CA 1
ATOM 744 C C . GLN A 1 99 ? -3.382 -7.039 -38.510 1.00 39.03 99 GLN A C 1
ATOM 746 O O . GLN A 1 99 ? -3.205 -7.179 -37.306 1.00 39.03 99 GLN A O 1
ATOM 751 N N . TYR A 1 100 ? -3.922 -5.958 -39.065 1.00 41.56 100 TYR A N 1
ATOM 752 C CA . TYR A 1 100 ? -4.552 -4.856 -38.364 1.00 41.56 100 TYR A CA 1
ATOM 753 C C . TYR A 1 100 ? -5.815 -5.371 -37.666 1.00 41.56 100 TYR A C 1
ATOM 755 O O . TYR A 1 100 ? -6.816 -5.624 -38.334 1.00 41.56 100 TYR A O 1
ATOM 763 N N . ASP A 1 101 ? -5.767 -5.524 -36.345 1.00 36.34 101 ASP A N 1
ATOM 764 C CA . ASP A 1 101 ? -6.965 -5.707 -35.529 1.00 36.34 101 ASP A CA 1
ATOM 765 C C . ASP A 1 101 ? -6.812 -4.911 -34.226 1.00 36.34 101 ASP A C 1
ATOM 767 O O . ASP A 1 101 ? -6.127 -5.322 -33.294 1.00 36.34 101 ASP A O 1
ATOM 771 N N . GLY A 1 102 ? -7.394 -3.709 -34.205 1.00 41.78 102 GLY A N 1
ATOM 772 C CA . GLY A 1 102 ? -7.546 -2.896 -32.998 1.00 41.78 102 GLY A CA 1
ATOM 773 C C . GLY A 1 102 ? -6.269 -2.339 -32.351 1.00 41.78 102 GLY A C 1
ATOM 774 O O . GLY A 1 102 ? -5.141 -2.594 -32.762 1.00 41.78 102 GLY A O 1
ATOM 775 N N . ASP A 1 103 ? -6.496 -1.533 -31.314 1.00 44.69 103 ASP A N 1
ATOM 776 C CA . ASP A 1 103 ? -5.589 -0.646 -30.554 1.00 44.69 103 ASP A CA 1
ATOM 777 C C . ASP A 1 103 ? -4.320 -1.314 -29.950 1.00 44.69 103 ASP A C 1
ATOM 779 O O . ASP A 1 103 ? -3.505 -0.668 -29.290 1.00 44.69 103 ASP A O 1
ATOM 783 N N . ASP A 1 104 ? -4.115 -2.616 -30.177 1.00 42.69 104 ASP A N 1
ATOM 784 C CA . ASP A 1 104 ? -3.226 -3.473 -29.388 1.00 42.69 104 ASP A CA 1
ATOM 785 C C . ASP A 1 104 ? -1.859 -3.805 -30.014 1.00 42.69 104 ASP A C 1
ATOM 787 O O . ASP A 1 104 ? -1.001 -4.360 -29.323 1.00 42.69 104 ASP A O 1
ATOM 791 N N . SER A 1 105 ? -1.602 -3.452 -31.280 1.00 51.28 105 SER A N 1
ATOM 792 C CA . SER A 1 105 ? -0.490 -4.047 -32.054 1.00 51.28 105 SER A CA 1
ATOM 793 C C . SER A 1 105 ? 0.579 -3.078 -32.590 1.00 51.28 105 SER A C 1
ATOM 795 O O . SER A 1 105 ? 1.327 -3.431 -33.504 1.00 51.28 105 SER A O 1
ATOM 797 N N . ILE A 1 106 ? 0.691 -1.847 -32.092 1.00 53.41 106 ILE A N 1
ATOM 798 C CA . ILE A 1 106 ? 1.424 -0.822 -32.854 1.00 53.41 106 ILE A CA 1
ATOM 799 C C . ILE A 1 106 ? 2.795 -0.475 -32.249 1.00 53.41 106 ILE A C 1
ATOM 801 O O . ILE A 1 106 ? 3.028 0.615 -31.721 1.00 53.41 106 ILE A O 1
ATOM 805 N N . VAL A 1 107 ? 3.735 -1.414 -32.369 1.00 56.22 107 VAL A N 1
ATOM 806 C CA . VAL A 1 107 ? 5.174 -1.103 -32.346 1.00 56.22 107 VAL A CA 1
ATOM 807 C C . VAL A 1 107 ? 5.542 -0.561 -33.736 1.00 56.22 107 VAL A C 1
ATOM 809 O O . VAL A 1 107 ? 5.236 -1.206 -34.740 1.00 56.22 107 VAL A O 1
ATOM 812 N N . TYR A 1 108 ? 6.134 0.634 -33.822 1.00 50.41 108 TYR A N 1
ATOM 813 C CA . TYR A 1 108 ? 6.529 1.298 -35.070 1.00 50.41 108 TYR A CA 1
ATOM 814 C C . TYR A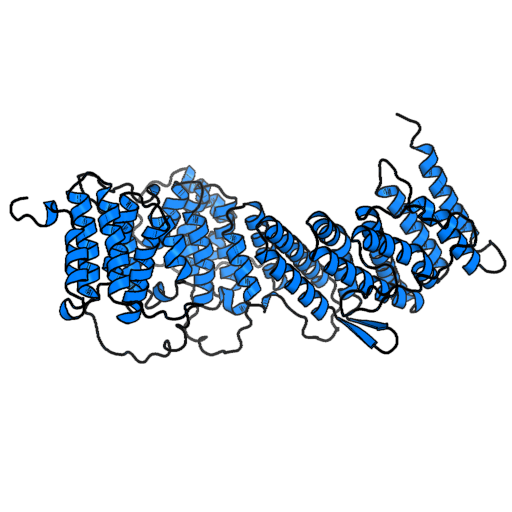 1 108 ? 7.724 0.590 -35.703 1.00 50.41 108 TYR A C 1
ATOM 816 O O . TYR A 1 108 ? 8.872 1.016 -35.638 1.00 50.41 108 TYR A O 1
ATOM 824 N N . CYS A 1 109 ? 7.453 -0.525 -36.361 1.00 52.19 109 CYS A N 1
ATOM 825 C CA . CYS A 1 109 ? 8.490 -1.198 -37.110 1.00 52.19 109 CYS A CA 1
ATOM 826 C C . CYS A 1 109 ? 8.626 -0.549 -38.488 1.00 52.19 109 CYS A C 1
ATOM 828 O O . CYS A 1 109 ? 7.777 -0.740 -39.360 1.00 52.19 109 CYS A O 1
ATOM 830 N N . TYR A 1 110 ? 9.741 0.154 -38.710 1.00 42.97 110 TYR A N 1
ATOM 831 C CA . TYR A 1 110 ? 10.312 0.253 -40.052 1.00 42.97 110 TYR A CA 1
ATOM 832 C C . TYR A 1 110 ? 10.327 -1.142 -40.681 1.00 42.97 110 TYR A C 1
ATOM 834 O O . TYR A 1 110 ? 10.773 -2.091 -40.036 1.00 42.97 110 TYR A O 1
ATOM 842 N N . HIS A 1 111 ? 9.804 -1.230 -41.908 1.00 44.62 111 HIS A N 1
ATOM 843 C CA . HIS A 1 111 ? 9.821 -2.379 -42.816 1.00 44.62 111 HIS A CA 1
ATOM 844 C C . HIS A 1 111 ? 10.338 -3.689 -42.205 1.00 44.62 111 HIS A C 1
ATOM 846 O O . HIS A 1 111 ? 11.541 -3.956 -42.160 1.00 44.62 111 HIS A O 1
ATOM 852 N N . TRP A 1 112 ? 9.408 -4.574 -41.847 1.00 49.09 112 TRP A N 1
ATOM 853 C CA . TRP A 1 112 ? 9.711 -5.990 -41.632 1.00 49.09 112 TRP A CA 1
ATOM 854 C C . TRP A 1 112 ? 10.338 -6.672 -42.867 1.00 49.09 112 TRP A C 1
ATOM 856 O O . TRP A 1 112 ? 10.900 -7.756 -42.723 1.00 49.09 112 TRP A O 1
ATOM 866 N N . ASP A 1 113 ? 10.333 -5.986 -44.017 1.00 41.03 113 ASP A N 1
ATOM 867 C CA . ASP A 1 113 ? 10.865 -6.395 -45.321 1.00 41.03 113 ASP A CA 1
ATOM 868 C C . ASP A 1 113 ? 12.322 -5.989 -45.591 1.00 41.03 113 ASP A C 1
ATOM 870 O O . ASP A 1 113 ? 12.739 -5.982 -46.749 1.00 41.03 113 ASP A O 1
ATOM 874 N N . ALA A 1 114 ? 13.132 -5.631 -44.586 1.00 43.53 114 ALA A N 1
ATOM 875 C CA . ALA A 1 114 ? 14.578 -5.549 -44.806 1.00 43.53 114 ALA A CA 1
ATOM 876 C C . ALA A 1 114 ? 15.110 -6.964 -45.099 1.00 43.53 114 ALA A C 1
ATOM 878 O O . ALA A 1 114 ? 15.537 -7.688 -44.198 1.00 43.53 114 ALA A O 1
ATOM 879 N N . VAL A 1 115 ? 15.011 -7.359 -46.371 1.00 41.94 115 VAL A N 1
ATOM 880 C CA . VAL A 1 115 ? 15.542 -8.586 -46.952 1.00 41.94 115 VAL A CA 1
ATOM 881 C C . VAL A 1 115 ? 16.996 -8.662 -46.511 1.00 41.94 115 VAL A C 1
ATOM 883 O O . VAL A 1 115 ? 17.821 -7.828 -46.895 1.00 41.94 115 VAL A O 1
ATOM 886 N N . ALA A 1 116 ? 17.295 -9.623 -45.632 1.00 47.03 116 ALA A N 1
ATOM 887 C CA . ALA A 1 116 ? 18.671 -9.999 -45.367 1.00 47.03 116 ALA A CA 1
ATOM 888 C C . ALA A 1 116 ? 19.336 -10.234 -46.733 1.00 47.03 116 ALA A C 1
ATOM 890 O O . ALA A 1 116 ? 18.689 -10.836 -47.593 1.00 47.03 116 ALA A O 1
ATOM 891 N N . PRO A 1 117 ? 20.561 -9.732 -46.976 1.00 44.62 117 PRO A N 1
ATOM 892 C CA . PRO A 1 117 ? 21.239 -9.971 -48.244 1.00 44.62 117 PRO A CA 1
ATOM 893 C C . PRO A 1 117 ? 21.181 -11.469 -48.546 1.00 44.62 117 PRO A C 1
ATOM 895 O O . PRO A 1 117 ? 21.496 -12.265 -47.664 1.00 44.62 117 PRO A O 1
ATOM 898 N N . ASP A 1 118 ? 20.681 -11.789 -49.740 1.00 43.72 118 ASP A N 1
ATOM 899 C CA . ASP A 1 118 ? 20.265 -13.108 -50.220 1.00 43.72 118 ASP A CA 1
ATOM 900 C C . ASP A 1 118 ? 21.339 -14.176 -49.943 1.00 43.72 118 ASP A C 1
ATOM 902 O O . ASP A 1 118 ? 22.252 -14.400 -50.728 1.00 43.72 118 ASP A O 1
ATOM 906 N N . ASP A 1 119 ? 21.263 -14.783 -48.762 1.00 39.41 119 ASP A N 1
ATOM 907 C CA . ASP A 1 119 ? 22.054 -15.921 -48.316 1.00 39.41 119 ASP A CA 1
ATOM 908 C C . ASP A 1 119 ? 21.061 -16.822 -47.578 1.00 39.41 119 ASP A C 1
ATOM 910 O O . ASP A 1 119 ? 20.396 -16.380 -46.640 1.00 39.41 119 ASP A O 1
ATOM 914 N N . GLY A 1 120 ? 20.929 -18.075 -48.022 1.00 41.25 120 GLY A N 1
ATOM 915 C CA . GLY A 1 120 ? 19.922 -19.067 -47.611 1.00 41.25 120 GLY A CA 1
ATOM 916 C C . GLY A 1 120 ? 19.955 -19.535 -46.144 1.00 41.25 120 GLY A C 1
ATOM 917 O O . GLY A 1 120 ? 19.790 -20.718 -45.871 1.00 41.25 120 GLY A O 1
ATOM 918 N N . LEU A 1 121 ? 20.145 -18.618 -45.197 1.00 39.53 121 LEU A N 1
ATOM 919 C CA . LEU A 1 121 ? 20.010 -18.775 -43.746 1.00 39.53 121 LEU A CA 1
ATOM 920 C C . LEU A 1 121 ? 18.670 -18.206 -43.222 1.00 39.53 121 LEU A C 1
ATOM 922 O O . LEU A 1 121 ? 18.444 -18.173 -42.014 1.00 39.53 121 LEU A O 1
ATOM 926 N N . SER A 1 122 ? 17.775 -17.772 -44.118 1.00 40.75 122 SER A N 1
ATOM 927 C CA . SER A 1 122 ? 16.494 -17.093 -43.830 1.00 40.75 122 SER A CA 1
ATOM 928 C C . SER A 1 122 ? 15.350 -17.990 -43.320 1.00 40.75 122 SER A C 1
ATOM 930 O O . SER A 1 122 ? 14.180 -17.655 -43.479 1.00 40.75 122 SER A O 1
ATOM 932 N N . GLY A 1 123 ? 15.652 -19.106 -42.657 1.00 37.09 123 GLY A N 1
ATOM 933 C CA . GLY A 1 123 ? 14.662 -19.899 -41.922 1.00 37.09 123 GLY A CA 1
ATOM 934 C C . GLY A 1 123 ? 14.980 -19.880 -40.431 1.00 37.09 123 GLY A C 1
ATOM 935 O O . GLY A 1 123 ? 15.932 -20.527 -40.017 1.00 37.09 123 GLY A O 1
ATOM 936 N N . GLU A 1 124 ? 14.230 -19.113 -39.632 1.00 43.31 124 GLU A N 1
ATOM 937 C CA . GLU A 1 124 ? 14.223 -19.193 -38.154 1.00 43.31 124 GLU A CA 1
ATOM 938 C C . GLU A 1 124 ? 15.593 -19.141 -37.438 1.00 43.31 124 GLU A C 1
ATOM 940 O O . GLU A 1 124 ? 15.771 -19.668 -36.339 1.00 43.31 124 GLU A O 1
ATOM 945 N N . ALA A 1 125 ? 16.592 -18.469 -38.012 1.00 45.72 125 ALA A N 1
ATOM 946 C CA . ALA A 1 125 ? 17.918 -18.374 -37.413 1.00 45.72 125 ALA A CA 1
ATOM 947 C C . ALA A 1 125 ? 17.944 -17.428 -36.189 1.00 45.72 125 ALA A C 1
ATOM 949 O O . ALA A 1 125 ? 18.376 -16.283 -36.294 1.00 45.72 125 ALA A O 1
ATOM 950 N N . GLY A 1 126 ? 17.566 -17.954 -35.016 1.00 64.81 126 GLY A N 1
ATOM 951 C CA . GLY A 1 126 ? 17.857 -17.547 -33.624 1.00 64.81 126 GLY A CA 1
ATOM 952 C C . GLY A 1 126 ? 17.621 -16.084 -33.214 1.00 64.81 126 GLY A C 1
ATOM 953 O O . GLY A 1 126 ? 18.450 -15.207 -33.453 1.00 64.81 126 GLY A O 1
ATOM 954 N N . LEU A 1 127 ? 16.523 -15.849 -32.498 1.00 76.75 127 LEU A N 1
ATOM 955 C CA . LEU A 1 127 ? 16.228 -14.589 -31.810 1.00 76.75 127 LEU A CA 1
ATOM 956 C C . LEU A 1 127 ? 17.114 -14.401 -30.569 1.00 76.75 127 LEU A C 1
ATOM 958 O O . LEU A 1 127 ? 17.684 -15.358 -30.043 1.00 76.75 127 LEU A O 1
ATOM 962 N N . LEU A 1 128 ? 17.226 -13.162 -30.088 1.00 80.12 128 LEU A N 1
ATOM 963 C CA . LEU A 1 128 ? 17.913 -12.884 -28.827 1.00 80.12 128 LEU A CA 1
ATOM 964 C C . LEU A 1 128 ? 17.025 -13.252 -27.629 1.00 80.12 128 LEU A C 1
ATOM 966 O O . LEU A 1 128 ? 15.823 -12.984 -27.664 1.00 80.12 128 LEU A O 1
ATOM 970 N N . PRO A 1 129 ? 17.605 -13.763 -26.526 1.00 85.88 129 PRO A N 1
ATOM 971 C CA . PRO A 1 129 ? 16.903 -13.838 -25.251 1.00 85.88 129 PRO A CA 1
ATOM 972 C C . PRO A 1 129 ? 16.373 -12.460 -24.838 1.00 85.88 129 PRO A C 1
ATOM 974 O O . PRO A 1 129 ? 17.070 -11.455 -25.017 1.00 85.88 129 PRO A O 1
ATOM 977 N N . LEU A 1 130 ? 15.184 -12.421 -24.229 1.00 87.19 130 LEU A N 1
ATOM 978 C CA . LEU A 1 130 ? 14.493 -11.182 -23.849 1.00 87.19 130 LEU A CA 1
ATOM 979 C C . LEU A 1 130 ? 15.408 -10.208 -23.091 1.00 87.19 130 LEU A C 1
ATOM 981 O O . LEU A 1 130 ? 15.511 -9.045 -23.463 1.00 87.19 130 LEU A O 1
ATOM 985 N N . SER A 1 131 ? 16.143 -10.695 -22.088 1.00 86.81 131 SER A N 1
ATOM 986 C CA . SER A 1 131 ? 17.055 -9.881 -21.272 1.00 86.81 131 SER A CA 1
ATOM 987 C C . SER A 1 131 ? 18.190 -9.228 -22.068 1.00 86.81 131 SER A C 1
ATOM 989 O O . SER A 1 131 ? 18.639 -8.139 -21.716 1.00 86.81 131 SER A O 1
ATOM 991 N N . ARG A 1 132 ? 18.655 -9.863 -23.151 1.00 84.56 132 ARG A N 1
ATOM 992 C CA . ARG A 1 132 ? 19.693 -9.311 -24.035 1.00 84.56 132 ARG A CA 1
ATOM 993 C C . ARG A 1 132 ? 19.110 -8.327 -25.034 1.00 84.56 132 ARG A C 1
ATOM 995 O O . ARG A 1 132 ? 19.721 -7.292 -25.280 1.00 84.56 132 ARG A O 1
ATOM 1002 N N . ALA A 1 133 ? 17.949 -8.646 -25.600 1.00 88.19 133 ALA A N 1
ATOM 1003 C CA . ALA A 1 133 ? 17.257 -7.758 -26.524 1.00 88.19 133 ALA A CA 1
ATOM 1004 C C . ALA A 1 133 ? 16.904 -6.427 -25.841 1.00 88.19 133 ALA A C 1
ATOM 1006 O O . ALA A 1 133 ? 17.208 -5.361 -26.375 1.00 88.19 133 ALA A O 1
ATOM 1007 N N . THR A 1 134 ? 16.363 -6.474 -24.621 1.00 90.00 134 THR A N 1
ATOM 1008 C CA . THR A 1 134 ? 16.020 -5.268 -23.855 1.00 90.00 134 THR A CA 1
ATOM 1009 C C . THR A 1 134 ? 17.248 -4.486 -23.394 1.00 90.00 134 THR A C 1
ATOM 1011 O O . THR A 1 134 ? 17.253 -3.261 -23.497 1.00 90.00 134 THR A O 1
ATOM 1014 N N . ALA A 1 135 ? 18.320 -5.162 -22.965 1.00 88.44 135 ALA A N 1
ATOM 1015 C CA . ALA A 1 135 ? 19.581 -4.504 -22.616 1.00 88.44 135 ALA A CA 1
ATOM 1016 C C . ALA A 1 135 ? 20.228 -3.790 -23.817 1.00 88.44 135 ALA A C 1
ATOM 1018 O O . ALA A 1 135 ? 20.768 -2.694 -23.662 1.00 88.44 135 ALA A O 1
ATOM 1019 N N . LEU A 1 136 ? 20.149 -4.376 -25.016 1.00 88.31 136 LEU A N 1
ATOM 1020 C CA . LEU A 1 136 ? 20.616 -3.722 -26.238 1.00 88.31 136 LEU A CA 1
ATOM 1021 C C . LEU A 1 136 ? 19.780 -2.502 -26.590 1.00 88.31 136 LEU A C 1
ATOM 1023 O O . LEU A 1 136 ? 20.353 -1.444 -26.820 1.00 88.31 136 LEU A O 1
ATOM 1027 N N . LEU A 1 137 ? 18.451 -2.622 -26.590 1.00 90.88 137 LEU A N 1
ATOM 1028 C CA . LEU A 1 137 ? 17.560 -1.486 -26.852 1.00 90.88 137 LEU A CA 1
ATOM 1029 C C . LEU A 1 137 ? 17.841 -0.327 -25.884 1.00 90.88 137 LEU A C 1
ATOM 1031 O O . LEU A 1 137 ? 17.986 0.815 -26.314 1.00 90.88 137 LEU A O 1
ATOM 1035 N N . ALA A 1 138 ? 18.015 -0.634 -24.596 1.00 91.19 138 ALA A N 1
ATOM 1036 C CA . ALA A 1 138 ? 18.393 0.335 -23.574 1.00 91.19 138 ALA A CA 1
ATOM 1037 C C . ALA A 1 138 ? 19.739 1.020 -23.869 1.00 91.19 138 ALA A C 1
ATOM 1039 O O . ALA A 1 138 ? 19.831 2.247 -23.801 1.00 91.19 138 ALA A O 1
ATOM 1040 N N . SER A 1 139 ? 20.768 0.243 -24.227 1.00 89.12 139 SER A N 1
ATOM 1041 C CA . SER A 1 139 ? 22.095 0.771 -24.573 1.00 89.12 139 SER A CA 1
ATOM 1042 C C . SER A 1 139 ? 22.041 1.669 -25.805 1.00 89.12 139 SER A C 1
ATOM 1044 O O . SER A 1 139 ? 22.625 2.747 -25.791 1.00 89.12 139 SER A O 1
ATOM 1046 N N . LEU A 1 140 ? 21.325 1.248 -26.852 1.00 90.12 140 LEU A N 1
ATOM 1047 C CA . LEU A 1 140 ? 21.214 1.986 -28.110 1.00 90.12 140 LEU A CA 1
ATOM 1048 C C . LEU A 1 140 ? 20.471 3.308 -27.922 1.00 90.12 140 LEU A C 1
ATOM 1050 O O . LEU A 1 140 ? 20.921 4.328 -28.439 1.00 90.12 140 LEU A O 1
ATOM 1054 N N . LEU A 1 141 ? 19.385 3.318 -27.143 1.00 91.25 141 LEU A N 1
ATOM 1055 C CA . LEU A 1 141 ? 18.672 4.553 -26.823 1.00 91.25 141 LEU A CA 1
ATOM 1056 C C . LEU A 1 141 ? 19.550 5.506 -26.003 1.00 91.25 141 LEU A C 1
ATOM 1058 O O . LEU A 1 141 ? 19.641 6.685 -26.336 1.00 91.25 141 LEU A O 1
ATOM 1062 N N . GLY A 1 142 ? 20.240 5.004 -24.974 1.00 89.00 142 GLY A N 1
ATOM 1063 C CA . GLY A 1 142 ? 21.153 5.817 -24.163 1.00 89.00 142 GLY A CA 1
ATOM 1064 C C . GLY A 1 142 ? 22.298 6.428 -24.980 1.00 89.00 142 GLY A C 1
ATOM 1065 O O . GLY A 1 142 ? 22.589 7.618 -24.854 1.00 89.00 142 GLY A O 1
ATOM 1066 N N . ASP A 1 143 ? 22.906 5.637 -25.864 1.00 87.62 143 ASP A N 1
ATOM 1067 C CA . ASP A 1 143 ? 23.987 6.062 -26.756 1.00 87.62 143 ASP A CA 1
ATOM 1068 C C . ASP A 1 143 ? 23.537 7.083 -27.808 1.00 87.62 143 ASP A C 1
ATOM 1070 O O . ASP A 1 143 ? 24.278 8.028 -28.109 1.00 87.62 143 ASP A O 1
ATOM 1074 N N . ALA A 1 144 ? 22.339 6.901 -28.369 1.00 88.88 144 ALA A N 1
ATOM 1075 C CA . ALA A 1 144 ? 21.745 7.828 -29.325 1.00 88.88 144 ALA A CA 1
ATOM 1076 C C . ALA A 1 144 ? 21.383 9.162 -28.654 1.00 88.88 144 ALA A C 1
ATOM 1078 O O . ALA A 1 144 ? 21.695 10.224 -29.193 1.00 88.88 144 ALA A O 1
ATOM 1079 N N . LEU A 1 145 ? 20.804 9.127 -27.446 1.00 88.44 145 LEU A N 1
ATOM 1080 C CA . LEU A 1 145 ? 20.499 10.329 -26.661 1.00 88.44 145 LEU A CA 1
ATOM 1081 C C . LEU A 1 145 ? 21.762 11.110 -26.300 1.00 88.44 145 LEU A C 1
ATOM 1083 O O . LEU A 1 145 ? 21.797 12.328 -26.476 1.00 88.44 145 LEU A O 1
ATOM 1087 N N . LYS A 1 146 ? 22.819 10.425 -25.847 1.00 87.81 146 LYS A N 1
ATOM 1088 C CA . LYS A 1 146 ? 24.101 11.063 -25.524 1.00 87.81 146 LYS A CA 1
ATOM 1089 C C . LYS A 1 146 ? 24.666 11.822 -26.729 1.00 87.81 146 LYS A C 1
ATOM 1091 O O . LYS A 1 146 ? 24.969 13.006 -26.615 1.00 87.81 146 LYS A O 1
ATOM 1096 N N . ARG A 1 147 ? 24.731 11.171 -27.893 1.00 86.38 147 ARG A N 1
ATOM 1097 C CA . ARG A 1 147 ? 25.249 11.789 -29.126 1.00 86.38 147 ARG A CA 1
ATOM 1098 C C . ARG A 1 147 ? 24.349 12.899 -29.654 1.00 86.38 147 ARG A C 1
ATOM 1100 O O . ARG A 1 147 ? 24.855 13.881 -30.176 1.00 86.38 147 ARG A O 1
ATOM 1107 N N . ARG A 1 148 ? 23.029 12.792 -29.479 1.00 85.00 148 ARG A N 1
ATOM 1108 C CA . ARG A 1 148 ? 22.084 13.868 -29.819 1.00 85.00 148 ARG A CA 1
ATOM 1109 C C . ARG A 1 148 ? 22.343 15.125 -28.986 1.00 85.00 148 ARG A C 1
ATOM 1111 O O . ARG A 1 148 ? 22.305 16.222 -29.531 1.00 85.00 148 ARG A O 1
ATOM 1118 N N . ARG A 1 149 ? 22.647 14.972 -27.691 1.00 84.31 149 ARG A N 1
ATOM 1119 C CA . ARG A 1 149 ? 23.022 16.096 -26.812 1.00 84.31 149 ARG A CA 1
ATOM 1120 C C . ARG A 1 149 ? 24.362 16.720 -27.214 1.00 84.31 149 ARG A C 1
ATOM 1122 O O . ARG A 1 149 ? 24.466 17.937 -27.212 1.00 84.31 149 ARG A O 1
ATOM 1129 N N . GLU A 1 150 ? 25.346 15.905 -27.594 1.00 81.75 150 GLU A N 1
ATOM 1130 C CA . GLU A 1 150 ? 26.665 16.370 -28.065 1.00 81.75 150 GLU A CA 1
ATOM 1131 C C . GLU A 1 150 ? 26.585 17.058 -29.446 1.00 81.75 150 GLU A C 1
ATOM 1133 O O . GLU A 1 150 ? 27.236 18.071 -29.678 1.00 81.75 150 GLU A O 1
ATOM 1138 N N . ALA A 1 151 ? 25.735 16.567 -30.354 1.00 71.56 151 ALA A N 1
ATOM 1139 C CA . ALA A 1 151 ? 25.581 17.099 -31.712 1.00 71.56 151 ALA A CA 1
ATOM 1140 C C . ALA A 1 151 ? 24.851 18.453 -31.787 1.00 71.56 151 ALA A C 1
ATOM 1142 O O . ALA A 1 151 ? 24.915 19.124 -32.820 1.00 71.56 151 ALA A O 1
ATOM 1143 N N . HIS A 1 152 ? 24.178 18.890 -30.714 1.00 59.38 152 HIS A N 1
ATOM 1144 C CA . HIS A 1 152 ? 23.537 20.209 -30.671 1.00 59.38 152 HIS A CA 1
ATOM 1145 C C . HIS A 1 152 ? 24.530 21.377 -30.843 1.00 59.38 152 HIS A C 1
ATOM 1147 O O . HIS A 1 152 ? 24.091 22.476 -31.182 1.00 59.38 152 HIS A O 1
ATOM 1153 N N . GLU A 1 153 ? 25.840 21.142 -30.702 1.00 54.38 153 GLU A N 1
ATOM 1154 C CA . GLU A 1 153 ? 26.895 22.135 -30.952 1.00 54.38 153 GLU A CA 1
ATOM 1155 C C . GLU A 1 153 ? 27.413 22.164 -32.413 1.00 54.38 153 GLU A C 1
ATOM 1157 O O . GLU A 1 153 ? 27.968 23.177 -32.833 1.00 54.38 153 GLU A O 1
ATOM 1162 N N . GLU A 1 154 ? 27.188 21.117 -33.227 1.00 53.75 154 GLU A N 1
ATOM 1163 C CA . GLU A 1 154 ? 27.793 20.960 -34.576 1.00 53.75 154 GLU A CA 1
ATOM 1164 C C . GLU A 1 154 ? 26.781 20.814 -35.742 1.00 53.75 154 GLU A C 1
ATOM 1166 O O . GLU A 1 154 ? 27.166 20.616 -36.899 1.00 53.75 154 GLU A O 1
ATOM 1171 N N . GLY A 1 155 ? 25.481 20.973 -35.471 1.00 58.22 155 GLY A N 1
ATOM 1172 C CA . GLY A 1 155 ? 24.395 20.929 -36.461 1.00 58.22 155 GLY A CA 1
ATOM 1173 C C . GLY A 1 155 ? 23.529 19.666 -36.358 1.00 58.22 155 GLY A C 1
ATOM 1174 O O . GLY A 1 155 ? 24.026 18.562 -36.157 1.00 58.22 155 GLY A O 1
ATOM 1175 N N . ALA A 1 156 ? 22.208 19.828 -36.498 1.00 64.50 156 ALA A N 1
ATOM 1176 C CA . ALA A 1 156 ? 21.228 18.770 -36.236 1.00 64.50 156 ALA A CA 1
ATOM 1177 C C . ALA A 1 156 ? 21.249 17.644 -37.294 1.00 64.50 156 ALA A C 1
ATOM 1179 O O . ALA A 1 156 ? 20.982 17.881 -38.473 1.00 64.50 156 ALA A O 1
ATOM 1180 N N . ASP A 1 157 ? 21.502 16.404 -36.862 1.00 78.75 157 ASP A N 1
ATOM 1181 C CA . ASP A 1 157 ? 21.357 15.199 -37.687 1.00 78.75 157 ASP A CA 1
ATOM 1182 C C . ASP A 1 157 ? 19.900 14.702 -37.652 1.00 78.75 157 ASP A C 1
ATOM 1184 O O . ASP A 1 157 ? 19.440 14.115 -36.670 1.00 78.75 157 ASP A O 1
ATOM 1188 N N . ALA A 1 158 ? 19.164 14.938 -38.743 1.00 82.75 158 ALA A N 1
ATOM 1189 C CA . ALA A 1 158 ? 17.762 14.540 -38.871 1.00 82.75 158 ALA A CA 1
ATOM 1190 C C . ALA A 1 158 ? 17.555 13.015 -38.784 1.00 82.75 158 ALA A C 1
ATOM 1192 O O . ALA A 1 158 ? 16.504 12.567 -38.321 1.00 82.75 158 ALA A O 1
ATOM 1193 N N . SER A 1 159 ? 18.547 12.211 -39.194 1.00 85.31 159 SER A N 1
ATOM 1194 C CA . SER A 1 159 ? 18.460 10.746 -39.133 1.00 85.31 159 SER A CA 1
ATOM 1195 C C . SER A 1 159 ? 18.545 10.234 -37.692 1.00 85.31 159 SER A C 1
ATOM 1197 O O . SER A 1 159 ? 17.808 9.322 -37.313 1.00 85.31 159 SER A O 1
ATOM 1199 N N . LEU A 1 160 ? 19.384 10.869 -36.867 1.00 87.12 160 LEU A N 1
ATOM 1200 C CA . LEU A 1 160 ? 19.507 10.583 -35.438 1.00 87.12 160 LEU A CA 1
ATOM 1201 C C . LEU A 1 160 ? 18.243 10.994 -34.672 1.00 87.12 160 LEU A C 1
ATOM 1203 O O . LEU A 1 160 ? 17.766 10.234 -33.829 1.00 87.12 160 LEU A O 1
ATOM 1207 N N . ASP A 1 161 ? 17.678 12.167 -34.974 1.00 86.06 161 ASP A N 1
ATOM 1208 C CA . ASP A 1 161 ? 16.444 12.633 -34.325 1.00 86.06 161 ASP A CA 1
ATOM 1209 C C . ASP A 1 161 ? 15.262 11.698 -34.621 1.00 86.06 161 ASP A C 1
ATOM 1211 O O . ASP A 1 161 ? 14.561 11.268 -33.702 1.00 86.06 161 ASP A O 1
ATOM 1215 N N . ALA A 1 162 ? 15.096 11.295 -35.886 1.00 85.00 162 ALA A N 1
ATOM 1216 C CA . ALA A 1 162 ? 14.088 10.314 -36.278 1.00 85.00 162 ALA A CA 1
ATOM 1217 C C . ALA A 1 162 ? 14.286 8.972 -35.553 1.00 85.00 162 ALA A C 1
ATOM 1219 O O . ALA A 1 162 ? 13.328 8.413 -35.018 1.00 85.00 162 ALA A O 1
ATOM 1220 N N . LEU A 1 163 ? 15.525 8.473 -35.473 1.00 87.19 163 LEU A N 1
ATOM 1221 C CA . LEU A 1 163 ? 15.841 7.225 -34.776 1.00 87.19 163 LEU A CA 1
ATOM 1222 C C . LEU A 1 163 ? 15.445 7.273 -33.294 1.00 87.19 163 LEU A C 1
ATOM 1224 O O . LEU A 1 163 ? 14.774 6.360 -32.816 1.00 87.19 163 LEU A O 1
ATOM 1228 N N . VAL A 1 164 ? 15.833 8.331 -32.574 1.00 89.44 164 VAL A N 1
ATOM 1229 C CA . VAL A 1 164 ? 15.519 8.495 -31.144 1.00 89.44 164 VAL A CA 1
ATOM 1230 C C . VAL A 1 164 ? 14.009 8.525 -30.927 1.00 89.44 164 VAL A C 1
ATOM 1232 O O . VAL A 1 164 ? 13.510 7.848 -30.028 1.00 89.44 164 VAL A O 1
ATOM 1235 N N . ARG A 1 165 ? 13.265 9.262 -31.759 1.00 87.81 165 ARG A N 1
ATOM 1236 C CA . ARG A 1 165 ? 11.800 9.347 -31.668 1.00 87.81 165 ARG A CA 1
ATOM 1237 C C . ARG A 1 165 ? 11.147 7.978 -31.858 1.00 87.81 165 ARG A C 1
ATOM 1239 O O . ARG A 1 165 ? 10.351 7.567 -31.017 1.00 87.81 165 ARG A O 1
ATOM 1246 N N . ASN A 1 166 ? 11.541 7.250 -32.897 1.00 84.88 166 ASN A N 1
ATOM 1247 C CA . ASN A 1 166 ? 10.981 5.936 -33.215 1.00 84.88 166 ASN A CA 1
ATOM 1248 C C . ASN A 1 166 ? 11.329 4.886 -32.152 1.00 84.88 166 ASN A C 1
ATOM 1250 O O . ASN A 1 166 ? 10.450 4.178 -31.668 1.00 84.88 166 ASN A O 1
ATOM 1254 N N . LEU A 1 167 ? 12.581 4.861 -31.692 1.00 88.12 167 LEU A N 1
ATOM 1255 C CA . LEU A 1 167 ? 13.013 3.951 -30.633 1.00 88.12 167 LEU A CA 1
ATOM 1256 C C . LEU A 1 167 ? 12.306 4.238 -29.300 1.00 88.12 167 LEU A C 1
ATOM 1258 O O . LEU A 1 167 ? 11.949 3.312 -28.574 1.00 88.12 167 LEU A O 1
ATOM 1262 N N . THR A 1 168 ? 12.059 5.514 -28.994 1.00 90.44 168 THR A N 1
ATOM 1263 C CA . THR A 1 168 ? 11.287 5.916 -27.809 1.00 90.44 168 THR A CA 1
ATOM 1264 C C . THR A 1 168 ? 9.854 5.402 -27.894 1.00 90.44 168 THR A C 1
ATOM 1266 O O . THR A 1 168 ? 9.366 4.833 -26.923 1.00 90.44 168 THR A O 1
ATOM 1269 N N . TRP A 1 169 ? 9.199 5.543 -29.052 1.00 88.19 169 TRP A N 1
ATOM 1270 C CA . TRP A 1 169 ? 7.858 4.998 -29.275 1.00 88.19 169 TRP A CA 1
ATOM 1271 C C . TRP A 1 169 ? 7.816 3.482 -29.053 1.00 88.19 169 TRP A C 1
ATOM 1273 O O . TRP A 1 169 ? 7.012 2.999 -28.251 1.00 88.19 169 TRP A O 1
ATOM 1283 N N . ASP A 1 170 ? 8.708 2.743 -29.714 1.00 85.69 170 ASP A N 1
ATOM 1284 C CA . ASP A 1 170 ? 8.740 1.281 -29.655 1.00 85.69 170 ASP A CA 1
ATOM 1285 C C . ASP A 1 170 ? 8.989 0.775 -28.243 1.00 85.69 170 ASP A C 1
ATOM 1287 O O . ASP A 1 170 ? 8.251 -0.072 -27.738 1.00 85.69 170 ASP A O 1
ATOM 1291 N N . MET A 1 171 ? 10.000 1.324 -27.570 1.00 90.94 171 MET A N 1
ATOM 1292 C CA . MET A 1 171 ? 10.325 0.926 -26.206 1.00 90.94 171 MET A CA 1
ATOM 1293 C C . MET A 1 171 ? 9.215 1.301 -25.222 1.00 90.94 171 MET A C 1
ATOM 1295 O O . MET A 1 171 ? 8.923 0.501 -24.336 1.00 90.94 171 MET A O 1
ATOM 1299 N N . SER A 1 172 ? 8.547 2.450 -25.379 1.00 91.12 172 SER A N 1
ATOM 1300 C CA . SER A 1 172 ? 7.378 2.800 -24.562 1.00 91.12 172 SER A CA 1
ATOM 1301 C C . SER A 1 172 ? 6.249 1.782 -24.714 1.00 91.12 172 SER A C 1
ATOM 1303 O O . SER A 1 172 ? 5.674 1.356 -23.713 1.00 91.12 172 SER A O 1
ATOM 1305 N N . ARG A 1 173 ? 5.946 1.348 -25.943 1.00 88.12 173 ARG A N 1
ATOM 1306 C CA . ARG A 1 173 ? 4.911 0.332 -26.194 1.00 88.12 173 ARG A CA 1
ATOM 1307 C C . ARG A 1 173 ? 5.305 -1.038 -25.650 1.00 88.12 173 ARG A C 1
ATOM 1309 O O . ARG A 1 173 ? 4.477 -1.688 -25.017 1.00 88.12 173 ARG A O 1
ATOM 1316 N N . LEU A 1 174 ? 6.565 -1.441 -25.827 1.00 89.75 174 LEU A N 1
ATOM 1317 C CA . LEU A 1 174 ? 7.094 -2.684 -25.261 1.00 89.75 174 LEU A CA 1
ATOM 1318 C C . LEU A 1 174 ? 6.999 -2.686 -23.731 1.00 89.75 174 LEU A C 1
ATOM 1320 O O . LEU A 1 174 ? 6.529 -3.665 -23.167 1.00 89.75 174 LEU A O 1
ATOM 1324 N N . VAL A 1 175 ? 7.387 -1.594 -23.063 1.00 93.31 175 VAL A N 1
ATOM 1325 C CA . VAL A 1 175 ? 7.302 -1.476 -21.597 1.00 93.31 175 VAL A CA 1
ATOM 1326 C C . VAL A 1 175 ? 5.872 -1.670 -21.104 1.00 93.31 175 VAL A C 1
ATOM 1328 O O . VAL A 1 175 ? 5.660 -2.482 -20.208 1.00 93.31 175 VAL A O 1
ATOM 1331 N N . LEU A 1 176 ? 4.900 -0.973 -21.701 1.00 91.88 176 LEU A N 1
ATOM 1332 C CA . LEU A 1 176 ? 3.497 -1.082 -21.287 1.00 91.88 176 LEU A CA 1
ATOM 1333 C C . LEU A 1 176 ? 2.965 -2.506 -21.491 1.00 91.88 176 LEU A C 1
ATOM 1335 O O . LEU A 1 176 ? 2.407 -3.080 -20.565 1.00 91.88 176 LEU A O 1
ATOM 1339 N N . LYS A 1 177 ? 3.242 -3.131 -22.643 1.00 89.00 177 LYS A N 1
ATOM 1340 C CA . LYS A 1 177 ? 2.840 -4.525 -22.890 1.00 89.00 177 LYS A CA 1
ATOM 1341 C C . LYS A 1 177 ? 3.503 -5.510 -21.931 1.00 89.00 177 LYS A C 1
ATOM 1343 O O . LYS A 1 177 ? 2.866 -6.455 -21.488 1.00 89.00 177 LYS A O 1
ATOM 1348 N N . MET A 1 178 ? 4.766 -5.292 -21.573 1.00 92.38 178 MET A N 1
ATOM 1349 C CA . MET A 1 178 ? 5.461 -6.130 -20.594 1.00 92.38 178 MET A CA 1
ATOM 1350 C C . MET A 1 178 ? 4.884 -5.984 -19.178 1.00 92.38 178 MET A C 1
ATOM 1352 O O . MET A 1 178 ? 4.997 -6.930 -18.397 1.00 92.38 178 MET A O 1
ATOM 1356 N N . PHE A 1 179 ? 4.263 -4.846 -18.842 1.00 93.19 179 PHE A N 1
ATOM 1357 C CA . PHE A 1 179 ? 3.559 -4.656 -17.569 1.00 93.19 179 PHE A CA 1
ATOM 1358 C C . PHE A 1 179 ? 2.268 -5.466 -17.455 1.00 93.19 179 PHE A C 1
ATOM 1360 O O . PHE A 1 179 ? 1.930 -5.883 -16.349 1.00 93.19 179 PHE A O 1
ATOM 1367 N N . ASP A 1 180 ? 1.623 -5.777 -18.577 1.00 88.88 180 ASP A N 1
ATOM 1368 C CA . ASP A 1 180 ? 0.413 -6.606 -18.616 1.00 88.88 180 ASP A CA 1
ATOM 1369 C C . ASP A 1 180 ? 0.707 -8.120 -18.516 1.00 88.88 180 ASP A C 1
ATOM 1371 O O . ASP A 1 180 ? -0.208 -8.940 -18.435 1.00 88.88 180 ASP A O 1
ATOM 1375 N N . LEU A 1 181 ? 1.986 -8.516 -18.529 1.00 90.00 181 LEU A N 1
ATOM 1376 C CA . LEU A 1 181 ? 2.429 -9.913 -18.559 1.00 90.00 181 LEU A CA 1
ATOM 1377 C C . LEU A 1 181 ? 2.929 -10.417 -17.188 1.00 90.00 181 LEU A C 1
ATOM 1379 O O . LEU A 1 181 ? 2.833 -9.759 -16.149 1.00 90.00 181 LEU A O 1
ATOM 1383 N N . CYS A 1 182 ? 3.455 -11.647 -17.152 1.00 89.88 182 CYS A N 1
ATOM 1384 C CA . CYS A 1 182 ? 3.937 -12.258 -15.912 1.00 89.88 182 CYS A CA 1
ATOM 1385 C C . CYS A 1 182 ? 5.205 -11.573 -15.357 1.00 89.88 182 CYS A C 1
ATOM 1387 O O . CYS A 1 182 ? 5.856 -10.764 -16.022 1.00 89.88 182 CYS A O 1
ATOM 1389 N N . GLN A 1 183 ? 5.558 -11.909 -14.111 1.00 91.00 183 GLN A N 1
ATOM 1390 C CA . GLN A 1 183 ? 6.602 -11.241 -13.324 1.00 91.00 183 GLN A CA 1
ATOM 1391 C C . GLN A 1 183 ? 7.958 -11.118 -14.045 1.00 91.00 183 GLN A C 1
ATOM 1393 O O . GLN A 1 183 ? 8.640 -10.106 -13.899 1.00 91.00 183 GLN A O 1
ATOM 1398 N N . GLU A 1 184 ? 8.355 -12.112 -14.845 1.00 90.50 184 GLU A N 1
ATOM 1399 C CA . GLU A 1 184 ? 9.627 -12.085 -15.582 1.00 90.50 184 GLU A CA 1
ATOM 1400 C C . GLU A 1 184 ? 9.694 -10.920 -16.583 1.00 90.50 184 GLU A C 1
ATOM 1402 O O . GLU A 1 184 ? 10.701 -10.206 -16.644 1.00 90.50 184 GLU A O 1
ATOM 1407 N N . TYR A 1 185 ? 8.604 -10.673 -17.317 1.00 92.44 185 TYR A N 1
ATOM 1408 C CA . TYR A 1 185 ? 8.495 -9.554 -18.256 1.00 92.44 185 TYR A CA 1
ATOM 1409 C C . TYR A 1 185 ? 8.436 -8.227 -17.506 1.00 92.44 185 TYR A C 1
ATOM 1411 O O . TYR A 1 185 ? 9.189 -7.310 -17.832 1.00 92.44 185 TYR A O 1
ATOM 1419 N N . ARG A 1 186 ? 7.629 -8.147 -16.442 1.00 93.94 186 ARG A N 1
ATOM 1420 C CA . ARG A 1 186 ? 7.526 -6.946 -15.598 1.00 93.94 186 ARG A CA 1
ATOM 1421 C C . ARG A 1 186 ? 8.885 -6.538 -15.037 1.00 93.94 186 ARG A C 1
ATOM 1423 O O . ARG A 1 186 ? 9.318 -5.402 -15.217 1.00 93.94 186 ARG A O 1
ATOM 1430 N N . SER A 1 187 ? 9.613 -7.491 -14.460 1.00 91.94 187 SER A N 1
ATOM 1431 C CA . SER A 1 187 ? 10.963 -7.272 -13.935 1.00 91.94 187 SER A CA 1
ATOM 1432 C C . SER A 1 187 ? 11.940 -6.831 -15.028 1.00 91.94 187 SER A C 1
ATOM 1434 O O . SER A 1 187 ? 12.726 -5.903 -14.823 1.00 91.94 187 SER A O 1
ATOM 1436 N N . CYS A 1 188 ? 11.879 -7.449 -16.211 1.00 91.50 188 CYS A N 1
ATOM 1437 C CA . CYS A 1 188 ? 12.730 -7.081 -17.339 1.00 91.50 188 CYS A CA 1
ATOM 1438 C C . CYS A 1 188 ? 12.450 -5.650 -17.833 1.00 91.50 188 CYS A C 1
ATOM 1440 O O . CYS A 1 188 ? 13.391 -4.874 -18.009 1.00 91.50 188 CYS A O 1
ATOM 1442 N N . ALA A 1 189 ? 11.180 -5.268 -17.987 1.00 94.44 189 ALA A N 1
ATOM 1443 C CA . ALA A 1 189 ? 10.783 -3.924 -18.398 1.00 94.44 189 ALA A CA 1
ATOM 1444 C C . ALA A 1 189 ? 11.218 -2.864 -17.382 1.00 94.44 189 ALA A C 1
ATOM 1446 O O . ALA A 1 189 ? 11.874 -1.888 -17.759 1.00 94.44 189 ALA A O 1
ATOM 1447 N N . THR A 1 190 ? 10.934 -3.089 -16.096 1.00 93.31 190 THR A N 1
ATOM 1448 C CA . THR A 1 190 ? 11.307 -2.173 -15.012 1.00 93.31 190 THR A CA 1
ATOM 1449 C C . THR A 1 190 ? 12.821 -2.000 -14.930 1.00 93.31 190 THR A C 1
ATOM 1451 O O . THR A 1 190 ? 13.308 -0.877 -14.867 1.00 93.31 190 THR A O 1
ATOM 1454 N N . ARG A 1 191 ? 13.597 -3.090 -14.981 1.00 91.12 191 ARG A N 1
ATOM 1455 C CA . ARG A 1 191 ? 15.055 -3.029 -14.780 1.00 91.12 191 ARG A CA 1
ATOM 1456 C C . ARG A 1 191 ? 15.837 -2.548 -15.999 1.00 91.12 191 ARG A C 1
ATOM 1458 O O . ARG A 1 191 ? 16.890 -1.946 -15.815 1.00 91.12 191 ARG A O 1
ATOM 1465 N N . ALA A 1 192 ? 15.386 -2.863 -17.213 1.00 90.88 192 ALA A N 1
ATOM 1466 C CA . ALA A 1 192 ? 16.157 -2.599 -18.429 1.00 90.88 192 ALA A CA 1
ATOM 1467 C C . ALA A 1 192 ? 15.634 -1.402 -19.230 1.00 90.88 192 ALA A C 1
ATOM 1469 O O . ALA A 1 192 ? 16.435 -0.611 -19.716 1.00 90.88 192 ALA A O 1
ATOM 1470 N N . LEU A 1 193 ? 14.315 -1.263 -19.389 1.00 93.44 193 LEU A N 1
ATOM 1471 C CA . LEU A 1 193 ? 13.731 -0.360 -20.389 1.00 93.44 193 LEU A CA 1
ATOM 1472 C C . LEU A 1 193 ? 13.151 0.926 -19.794 1.00 93.44 193 LEU A C 1
ATOM 1474 O O . LEU A 1 193 ? 13.277 1.985 -20.408 1.00 93.44 193 LEU A O 1
ATOM 1478 N N . LEU A 1 194 ? 12.528 0.853 -18.614 1.00 93.88 194 LEU A N 1
ATOM 1479 C CA . LEU A 1 194 ? 11.742 1.961 -18.066 1.00 93.88 194 LEU A CA 1
ATOM 1480 C C . LEU A 1 194 ? 12.580 3.234 -17.860 1.00 93.88 194 LEU A C 1
ATOM 1482 O O . LEU A 1 194 ? 12.164 4.314 -18.274 1.00 93.88 194 LEU A O 1
ATOM 1486 N N . GLN A 1 195 ? 13.775 3.123 -17.274 1.00 91.75 195 GLN A N 1
ATOM 1487 C CA . GLN A 1 195 ? 14.647 4.282 -17.057 1.00 91.75 195 GLN A CA 1
ATOM 1488 C C . GLN A 1 195 ? 15.093 4.946 -18.377 1.00 91.75 195 GLN A C 1
ATOM 1490 O O . GLN A 1 195 ? 14.855 6.148 -18.513 1.00 91.75 195 GLN A O 1
ATOM 1495 N N . PRO A 1 196 ? 15.673 4.225 -19.363 1.00 91.25 196 PRO A N 1
ATOM 1496 C CA . PRO A 1 196 ? 16.003 4.800 -20.670 1.00 91.25 196 PRO A CA 1
ATOM 1497 C C . PRO A 1 196 ? 14.827 5.502 -21.356 1.00 91.25 196 PRO A C 1
ATOM 1499 O O . PRO A 1 196 ? 14.996 6.596 -21.892 1.00 91.25 196 PRO A O 1
ATOM 1502 N N . VAL A 1 197 ? 13.629 4.912 -21.302 1.00 92.56 197 VAL A N 1
ATOM 1503 C CA . VAL A 1 197 ? 12.416 5.495 -21.896 1.00 92.56 197 VAL A CA 1
ATOM 1504 C C . VAL A 1 197 ? 12.031 6.801 -21.203 1.00 92.56 197 VAL A C 1
ATOM 1506 O O . VAL A 1 197 ? 11.783 7.803 -21.872 1.00 92.56 197 VAL A O 1
ATOM 1509 N N . LEU A 1 198 ? 12.023 6.823 -19.867 1.00 89.50 198 LEU A N 1
ATOM 1510 C CA . LEU A 1 198 ? 11.723 8.033 -19.098 1.00 89.50 198 LEU A CA 1
ATOM 1511 C C . LEU A 1 198 ? 12.758 9.140 -19.341 1.00 89.50 198 LEU A C 1
ATOM 1513 O O . LEU A 1 198 ? 12.384 10.307 -19.447 1.00 89.50 198 LEU A O 1
ATOM 1517 N N . THR A 1 199 ? 14.044 8.792 -19.460 1.00 88.44 199 THR A N 1
ATOM 1518 C CA . THR A 1 199 ? 15.101 9.747 -19.829 1.00 88.44 199 THR A CA 1
ATOM 1519 C C . THR A 1 199 ? 14.891 10.287 -21.242 1.00 88.44 199 THR A C 1
ATOM 1521 O O . THR A 1 199 ? 14.993 11.493 -21.447 1.00 88.44 199 THR A O 1
ATOM 1524 N N . SER A 1 200 ? 14.525 9.434 -22.201 1.00 89.44 200 SER A N 1
ATOM 1525 C CA . SER A 1 200 ? 14.243 9.871 -23.570 1.00 89.44 200 SER A CA 1
ATOM 1526 C C . SER A 1 200 ? 13.049 10.817 -23.651 1.00 89.44 200 SER A C 1
ATOM 1528 O O . SER A 1 200 ? 13.130 11.853 -24.298 1.00 89.44 200 SER A O 1
ATOM 1530 N N . LEU A 1 201 ? 11.956 10.522 -22.940 1.00 87.56 201 LEU A N 1
ATOM 1531 C CA . LEU A 1 201 ? 10.763 11.380 -22.896 1.00 87.56 201 LEU A CA 1
ATOM 1532 C C . LEU A 1 201 ? 10.984 12.698 -22.136 1.00 87.56 201 LEU A C 1
ATOM 1534 O O . LEU A 1 201 ? 10.185 13.627 -22.263 1.00 87.56 201 LEU A O 1
ATOM 1538 N N . ALA A 1 202 ? 12.045 12.793 -21.329 1.00 82.69 202 ALA A N 1
ATOM 1539 C CA . ALA A 1 202 ? 12.483 14.065 -20.765 1.00 82.69 202 ALA A CA 1
ATOM 1540 C C . ALA A 1 202 ? 13.195 14.937 -21.818 1.00 82.69 202 ALA A C 1
ATOM 1542 O O . ALA A 1 202 ? 12.999 16.149 -21.813 1.00 82.69 202 ALA A O 1
ATOM 1543 N N . ASP A 1 203 ? 13.949 14.323 -22.737 1.00 80.12 203 ASP A N 1
ATOM 1544 C CA . ASP A 1 203 ? 14.654 15.002 -23.838 1.00 80.12 203 ASP A CA 1
ATOM 1545 C C . ASP A 1 203 ? 13.764 15.251 -25.070 1.00 80.12 203 ASP A C 1
ATOM 1547 O O . ASP A 1 203 ? 13.994 16.178 -25.849 1.00 80.12 203 ASP A O 1
ATOM 1551 N N . VAL A 1 204 ? 12.768 14.395 -25.290 1.00 80.12 204 VAL A N 1
ATOM 1552 C CA . VAL A 1 204 ? 11.801 14.446 -26.388 1.00 80.12 204 VAL A CA 1
ATOM 1553 C C . VAL A 1 204 ? 10.415 14.539 -25.764 1.00 80.12 204 VAL A C 1
ATOM 1555 O O . VAL A 1 204 ? 9.792 13.532 -25.434 1.00 80.12 204 VAL A O 1
ATOM 1558 N N . SER A 1 205 ? 9.919 15.766 -25.599 1.00 71.94 205 SER A N 1
ATOM 1559 C CA . SER A 1 205 ? 8.648 16.035 -24.908 1.00 71.94 205 SER A CA 1
ATOM 1560 C C . SER A 1 205 ? 7.442 15.330 -25.546 1.00 71.94 205 SER A C 1
ATOM 1562 O O . SER A 1 205 ? 6.469 14.999 -24.857 1.00 71.94 205 SER A O 1
ATOM 1564 N N . CYS A 1 206 ? 7.500 15.079 -26.858 1.00 81.50 206 CYS A N 1
ATOM 1565 C CA . CYS A 1 206 ? 6.477 14.347 -27.581 1.00 81.50 206 CYS A CA 1
ATOM 1566 C C . CYS A 1 206 ? 7.011 13.644 -28.838 1.00 81.50 206 CYS A C 1
ATOM 1568 O O . CYS A 1 206 ? 7.741 14.222 -29.645 1.00 81.50 206 CYS A O 1
ATOM 1570 N N . VAL A 1 207 ? 6.570 12.404 -29.037 1.00 83.88 207 VAL A N 1
ATOM 1571 C CA . VAL A 1 207 ? 6.776 11.622 -30.253 1.00 83.88 207 VAL A CA 1
ATOM 1572 C C . VAL A 1 207 ? 5.459 11.529 -31.021 1.00 83.88 207 VAL A C 1
ATOM 1574 O O . VAL A 1 207 ? 4.389 11.367 -30.437 1.00 83.88 207 VAL A O 1
ATOM 1577 N N . THR A 1 208 ? 5.522 11.655 -32.342 1.00 82.31 208 THR A N 1
ATOM 1578 C CA . THR A 1 208 ? 4.366 11.505 -33.230 1.00 82.31 208 THR A CA 1
ATOM 1579 C C . THR A 1 208 ? 4.758 10.547 -34.331 1.00 82.31 208 THR A C 1
ATOM 1581 O O . THR A 1 208 ? 5.848 10.682 -34.884 1.00 82.31 208 THR A O 1
ATOM 1584 N N . VAL A 1 209 ? 3.895 9.573 -34.587 1.00 73.94 209 VAL A N 1
ATOM 1585 C CA . VAL A 1 209 ? 4.155 8.469 -35.503 1.00 73.94 209 VAL A CA 1
ATOM 1586 C C . VAL A 1 209 ? 2.956 8.303 -36.427 1.00 73.94 209 VAL A C 1
ATOM 1588 O O . VAL A 1 209 ? 1.811 8.318 -35.971 1.00 73.94 209 VAL A O 1
ATOM 1591 N N . GLU A 1 210 ? 3.218 8.166 -37.723 1.00 69.31 210 GLU A N 1
ATOM 1592 C CA . GLU A 1 210 ? 2.190 8.034 -38.756 1.00 69.31 210 GLU A CA 1
ATOM 1593 C C . GLU A 1 210 ? 2.083 6.577 -39.219 1.00 69.31 210 GLU A C 1
ATOM 1595 O O . GLU A 1 210 ? 3.066 5.966 -39.635 1.00 69.31 210 GLU A O 1
ATOM 1600 N N . PHE A 1 211 ? 0.874 6.021 -39.148 1.00 64.75 211 PHE A N 1
ATOM 1601 C CA . PHE A 1 211 ? 0.525 4.677 -39.601 1.00 64.75 211 PHE A CA 1
ATOM 1602 C C . PHE A 1 211 ? -0.540 4.776 -40.691 1.00 64.75 211 PHE A C 1
ATOM 1604 O O . PHE A 1 211 ? -1.741 4.834 -40.413 1.00 64.75 211 PHE A O 1
ATOM 1611 N N . GLY A 1 212 ? -0.104 4.823 -41.950 1.00 68.62 212 GLY A N 1
ATOM 1612 C CA . GLY A 1 212 ? -1.009 5.076 -43.071 1.00 68.62 212 GLY A CA 1
ATOM 1613 C C . GLY A 1 212 ? -1.703 6.432 -42.906 1.00 68.62 212 GLY A C 1
ATOM 1614 O O . GLY A 1 212 ? -1.046 7.463 -42.957 1.00 68.62 212 GLY A O 1
ATOM 1615 N N . ALA A 1 213 ? -3.021 6.429 -42.688 1.00 63.66 213 ALA A N 1
ATOM 1616 C CA . ALA A 1 213 ? -3.812 7.645 -42.462 1.00 63.66 213 ALA A CA 1
ATOM 1617 C C . ALA A 1 213 ? -3.964 8.038 -40.975 1.00 63.66 213 ALA A C 1
ATOM 1619 O O . ALA A 1 213 ? -4.539 9.086 -40.681 1.00 63.66 213 ALA A O 1
ATOM 1620 N N . VAL A 1 214 ? -3.498 7.208 -40.032 1.00 70.06 214 VAL A N 1
ATOM 1621 C CA . VAL A 1 214 ? -3.662 7.435 -38.587 1.00 70.06 214 VAL A CA 1
ATOM 1622 C C . VAL A 1 214 ? -2.388 8.038 -38.008 1.00 70.06 214 VAL A C 1
ATOM 1624 O O . VAL A 1 214 ? -1.312 7.457 -38.118 1.00 70.06 214 VAL A O 1
ATOM 1627 N N . GLN A 1 215 ? -2.514 9.183 -37.343 1.00 75.75 215 GLN A N 1
ATOM 1628 C CA . GLN A 1 215 ? -1.415 9.817 -36.623 1.00 75.75 215 GLN A CA 1
ATOM 1629 C C . GLN A 1 215 ? -1.575 9.562 -35.123 1.00 75.75 215 GLN A C 1
ATOM 1631 O O . GLN A 1 215 ? -2.561 9.981 -34.516 1.00 75.75 215 GLN A O 1
ATOM 1636 N N . LEU A 1 216 ? -0.607 8.874 -34.519 1.00 79.56 216 LEU A N 1
ATOM 1637 C CA . LEU A 1 216 ? -0.598 8.590 -33.087 1.00 79.56 216 LEU A CA 1
ATOM 1638 C C . LEU A 1 216 ? 0.442 9.452 -32.372 1.00 79.56 216 LEU A C 1
ATOM 1640 O O . LEU A 1 216 ? 1.545 9.682 -32.871 1.00 79.56 216 LEU A O 1
ATOM 1644 N N . LYS A 1 217 ? 0.093 9.916 -31.170 1.00 84.12 217 LYS A N 1
ATOM 1645 C CA . LYS A 1 217 ? 0.917 10.827 -30.374 1.00 84.12 217 LYS A CA 1
ATOM 1646 C C . LYS A 1 217 ? 1.242 10.209 -29.019 1.00 84.12 217 LYS A C 1
ATOM 1648 O O . LYS A 1 217 ? 0.342 9.833 -28.277 1.00 84.12 217 LYS A O 1
ATOM 1653 N N . LEU A 1 218 ? 2.526 10.153 -28.684 1.00 85.44 218 LEU A N 1
ATOM 1654 C CA . LEU A 1 218 ? 3.029 9.795 -27.362 1.00 85.44 218 LEU A CA 1
ATOM 1655 C C . LEU A 1 218 ? 3.601 11.056 -26.721 1.00 85.44 218 LEU A C 1
ATOM 1657 O O . LEU A 1 218 ? 4.628 11.576 -27.158 1.00 85.44 218 LEU A O 1
ATOM 1661 N N . SER A 1 219 ? 2.930 11.580 -25.702 1.00 86.75 219 SER A N 1
ATOM 1662 C CA . SER A 1 219 ? 3.485 12.630 -24.848 1.00 86.75 219 SER A CA 1
ATOM 1663 C C . SER A 1 219 ? 4.093 12.018 -23.592 1.00 86.75 219 SER A C 1
ATOM 1665 O O . SER A 1 219 ? 3.692 10.934 -23.159 1.00 86.75 219 SER A O 1
ATOM 1667 N N . ARG A 1 220 ? 5.012 12.750 -22.953 1.00 84.81 220 ARG A N 1
ATOM 1668 C CA . ARG A 1 220 ? 5.491 12.395 -21.612 1.00 84.81 220 ARG A CA 1
ATOM 1669 C C . ARG A 1 220 ? 4.321 12.187 -20.644 1.00 84.81 220 ARG A C 1
ATOM 1671 O O . ARG A 1 220 ? 4.268 11.156 -19.994 1.00 84.81 220 ARG A O 1
ATOM 1678 N N . SER A 1 221 ? 3.362 13.115 -20.594 1.00 83.00 221 SER A N 1
ATOM 1679 C CA . SER A 1 221 ? 2.189 13.013 -19.713 1.00 83.00 221 SER A CA 1
ATOM 1680 C C . SER A 1 221 ? 1.349 11.755 -19.960 1.00 83.00 221 SER A C 1
ATOM 1682 O O . SER A 1 221 ? 1.053 11.046 -19.005 1.00 83.00 221 SER A O 1
ATOM 1684 N N . GLY A 1 222 ? 1.037 11.432 -21.220 1.00 86.94 222 GLY A N 1
ATOM 1685 C CA . GLY A 1 222 ? 0.230 10.256 -21.563 1.00 86.94 222 GLY A CA 1
ATOM 1686 C C . GLY A 1 222 ? 0.947 8.936 -21.272 1.00 86.94 222 GLY A C 1
ATOM 1687 O O . GLY A 1 222 ? 0.320 7.957 -20.870 1.00 86.94 222 GLY A O 1
ATOM 1688 N N . PHE A 1 223 ? 2.278 8.905 -21.398 1.00 89.19 223 PHE A N 1
ATOM 1689 C CA . PHE A 1 223 ? 3.059 7.741 -20.981 1.00 89.19 223 PHE A CA 1
ATOM 1690 C C . PHE A 1 223 ? 3.032 7.546 -19.459 1.00 89.19 223 PHE A C 1
ATOM 1692 O O . PHE A 1 223 ? 2.863 6.422 -18.991 1.00 89.19 223 PHE A O 1
ATOM 1699 N N . LEU A 1 224 ? 3.150 8.628 -18.681 1.00 88.38 224 LEU A N 1
ATOM 1700 C CA . LEU A 1 224 ? 3.072 8.560 -17.217 1.00 88.38 224 LEU A CA 1
ATOM 1701 C C . LEU A 1 224 ? 1.689 8.122 -16.727 1.00 88.38 224 LEU A C 1
ATOM 1703 O O . LEU A 1 224 ? 1.596 7.325 -15.795 1.00 88.38 224 LEU A O 1
ATOM 1707 N N . GLU A 1 225 ? 0.632 8.591 -17.380 1.00 89.94 225 GLU A N 1
ATOM 1708 C CA . GLU A 1 225 ? -0.736 8.136 -17.131 1.00 89.94 225 GLU A CA 1
ATOM 1709 C C . GLU A 1 225 ? -0.899 6.640 -17.451 1.00 89.94 225 GLU A C 1
ATOM 1711 O O . GLU A 1 225 ? -1.479 5.891 -16.669 1.00 89.94 225 GLU A O 1
ATOM 1716 N N . SER A 1 226 ? -0.295 6.158 -18.541 1.00 91.75 226 SER A N 1
ATOM 1717 C CA . SER A 1 226 ? -0.312 4.730 -18.895 1.00 91.75 226 SER A CA 1
ATOM 1718 C C . SER A 1 226 ? 0.443 3.858 -17.878 1.00 91.75 226 SER A C 1
ATOM 1720 O O . SER A 1 226 ? -0.023 2.770 -17.531 1.00 91.75 226 SER A O 1
ATOM 1722 N N . ILE A 1 227 ? 1.580 4.339 -17.353 1.00 93.75 227 ILE A N 1
ATOM 1723 C CA . ILE A 1 227 ? 2.300 3.677 -16.248 1.00 93.75 227 ILE A CA 1
ATOM 1724 C C . ILE A 1 227 ? 1.401 3.594 -15.014 1.00 93.75 227 ILE A C 1
ATOM 1726 O O . ILE A 1 227 ? 1.306 2.534 -14.399 1.00 93.75 227 ILE A O 1
ATOM 1730 N N . TRP A 1 228 ? 0.731 4.693 -14.659 1.00 94.00 228 TRP A N 1
ATOM 1731 C CA . TRP A 1 228 ? -0.187 4.711 -13.524 1.00 94.00 228 TRP A CA 1
ATOM 1732 C C . TRP A 1 228 ? -1.300 3.676 -13.676 1.00 94.00 228 TRP A C 1
ATOM 1734 O O . TRP A 1 228 ? -1.509 2.874 -12.769 1.00 94.00 228 TRP A O 1
ATOM 1744 N N . ASN A 1 229 ? -1.950 3.635 -14.839 1.00 93.69 229 ASN A N 1
ATOM 1745 C CA . ASN A 1 229 ? -3.015 2.675 -15.130 1.00 93.69 229 ASN A CA 1
ATOM 1746 C C . ASN A 1 229 ? -2.519 1.222 -15.032 1.00 93.69 229 ASN A C 1
ATOM 1748 O O . ASN A 1 229 ? -3.218 0.366 -14.488 1.00 93.69 229 ASN A O 1
ATOM 1752 N N . SER A 1 230 ? -1.282 0.961 -15.468 1.00 94.31 230 SER A N 1
ATOM 1753 C CA . SER A 1 230 ? -0.632 -0.347 -15.298 1.00 94.31 230 SER A CA 1
ATOM 1754 C C . SER A 1 230 ? -0.451 -0.689 -13.812 1.00 94.31 230 SER A C 1
ATOM 1756 O O . SER A 1 230 ? -0.812 -1.779 -13.374 1.00 94.31 230 SER A O 1
ATOM 1758 N N . CYS A 1 231 ? 0.038 0.255 -12.997 1.00 95.81 231 CYS A N 1
ATOM 1759 C CA . CYS A 1 231 ? 0.175 0.066 -11.549 1.00 95.81 231 CYS A CA 1
ATOM 1760 C C . CYS A 1 231 ? -1.176 -0.165 -10.854 1.00 95.81 231 CYS A C 1
ATOM 1762 O O . CYS A 1 231 ? -1.264 -1.035 -9.992 1.00 95.81 231 CYS A O 1
ATOM 1764 N N . VAL A 1 232 ? -2.232 0.562 -11.238 1.00 94.56 232 VAL A N 1
ATOM 1765 C CA . VAL A 1 232 ? -3.595 0.372 -10.704 1.00 94.56 232 VAL A CA 1
ATOM 1766 C C . VAL A 1 232 ? -4.094 -1.047 -10.973 1.00 94.56 232 VAL A C 1
ATOM 1768 O O . VAL A 1 232 ? -4.603 -1.696 -10.057 1.00 94.56 232 VAL A O 1
ATOM 1771 N N . SER A 1 233 ? -3.890 -1.559 -12.191 1.00 94.31 233 SER A N 1
ATOM 1772 C CA . SER A 1 233 ? -4.194 -2.954 -12.527 1.00 94.31 233 SER A CA 1
ATOM 1773 C C . SER A 1 233 ? -3.428 -3.916 -11.610 1.00 94.31 233 SER A C 1
ATOM 1775 O O . SER A 1 233 ? -4.032 -4.750 -10.936 1.00 94.31 233 SER A O 1
ATOM 1777 N N . LEU A 1 234 ? -2.113 -3.729 -11.468 1.00 94.62 234 LEU A N 1
ATOM 1778 C CA . LEU A 1 234 ? -1.259 -4.570 -10.624 1.00 94.62 234 LEU A CA 1
ATOM 1779 C C . LEU A 1 234 ? -1.651 -4.560 -9.137 1.00 94.62 234 LEU A C 1
ATOM 1781 O O . LEU A 1 234 ? -1.651 -5.613 -8.497 1.00 94.62 234 LEU A O 1
ATOM 1785 N N . PHE A 1 235 ? -2.051 -3.414 -8.581 1.00 94.38 235 PHE A N 1
ATOM 1786 C CA . PHE A 1 235 ? -2.500 -3.326 -7.186 1.00 94.38 235 PHE A CA 1
ATOM 1787 C C . PHE A 1 235 ? -3.730 -4.194 -6.886 1.00 94.38 235 PHE A C 1
ATOM 1789 O O . PHE A 1 235 ? -3.918 -4.602 -5.732 1.00 94.38 235 PHE A O 1
ATOM 1796 N N . SER A 1 236 ? -4.533 -4.507 -7.909 1.00 90.81 236 SER A N 1
ATOM 1797 C CA . SER A 1 236 ? -5.744 -5.328 -7.798 1.00 90.81 236 SER A CA 1
ATOM 1798 C C . SER A 1 236 ? -5.502 -6.844 -7.890 1.00 90.81 236 SER A C 1
ATOM 1800 O O . SER A 1 236 ? -6.360 -7.618 -7.467 1.00 90.81 236 SER A O 1
ATOM 1802 N N . LEU A 1 237 ? -4.343 -7.282 -8.397 1.00 88.25 237 LEU A N 1
ATOM 1803 C CA . LEU A 1 237 ? -4.092 -8.683 -8.764 1.00 88.25 237 LEU A CA 1
ATOM 1804 C C . LEU A 1 237 ? -3.493 -9.542 -7.638 1.00 88.25 237 LEU A C 1
ATOM 1806 O O . LEU A 1 237 ? -3.726 -10.750 -7.599 1.00 88.25 237 LEU A O 1
ATOM 1810 N N . GLY A 1 238 ? -2.750 -8.951 -6.699 1.00 87.00 238 GLY A N 1
ATOM 1811 C CA . GLY A 1 238 ? -2.114 -9.719 -5.629 1.00 87.00 238 GLY A CA 1
ATOM 1812 C C . GLY A 1 238 ? -0.960 -9.005 -4.935 1.00 87.00 238 GLY A C 1
ATOM 1813 O O . GLY A 1 238 ? -0.610 -7.868 -5.245 1.00 87.00 238 GLY A O 1
ATOM 1814 N N . ARG A 1 239 ? -0.358 -9.683 -3.948 1.00 87.81 239 ARG A N 1
ATOM 1815 C CA . ARG A 1 239 ? 0.829 -9.175 -3.235 1.00 87.81 239 ARG A CA 1
ATOM 1816 C C . ARG A 1 239 ? 2.093 -9.088 -4.104 1.00 87.81 239 ARG A C 1
ATOM 1818 O O . ARG A 1 239 ? 2.751 -8.055 -4.004 1.00 87.81 239 ARG A O 1
ATOM 1825 N N . PRO A 1 240 ? 2.467 -10.104 -4.913 1.00 90.31 240 PRO A N 1
ATOM 1826 C CA . PRO A 1 240 ? 3.652 -9.972 -5.759 1.00 90.31 240 PRO A CA 1
ATOM 1827 C C . PRO A 1 240 ? 3.458 -8.877 -6.815 1.00 90.31 240 PRO A C 1
ATOM 1829 O O . PRO A 1 240 ? 4.348 -8.056 -7.007 1.00 90.31 240 PRO A O 1
ATOM 1832 N N . GLU A 1 241 ? 2.261 -8.768 -7.394 1.00 94.31 241 GLU A N 1
ATOM 1833 C CA . GLU A 1 241 ? 1.917 -7.715 -8.354 1.00 94.31 241 GLU A CA 1
ATOM 1834 C C . GLU A 1 241 ? 1.980 -6.318 -7.735 1.00 94.31 241 GLU A C 1
ATOM 1836 O O . GLU A 1 241 ? 2.510 -5.390 -8.344 1.00 94.31 241 GLU A O 1
ATOM 1841 N N . ARG A 1 242 ? 1.522 -6.174 -6.489 1.00 93.81 242 ARG A N 1
ATOM 1842 C CA . ARG A 1 242 ? 1.655 -4.932 -5.722 1.00 93.81 242 ARG A CA 1
ATOM 1843 C C . ARG A 1 242 ? 3.114 -4.537 -5.489 1.00 93.81 242 ARG A C 1
ATOM 1845 O O . ARG A 1 242 ? 3.428 -3.351 -5.567 1.00 93.81 242 ARG A O 1
ATOM 1852 N N . LEU A 1 243 ? 4.000 -5.491 -5.192 1.00 94.56 243 LEU A N 1
ATOM 1853 C CA . LEU A 1 243 ? 5.430 -5.197 -5.059 1.00 94.56 243 LEU A CA 1
ATOM 1854 C C . LEU A 1 243 ? 6.003 -4.701 -6.392 1.00 94.56 243 LEU A C 1
ATOM 1856 O O . LEU A 1 243 ? 6.659 -3.662 -6.411 1.00 94.56 243 LEU A O 1
ATOM 1860 N N . ASP A 1 244 ? 5.673 -5.376 -7.496 1.00 95.00 244 ASP A N 1
ATOM 1861 C CA . ASP A 1 244 ? 6.104 -4.966 -8.837 1.00 95.00 244 ASP A CA 1
ATOM 1862 C C . ASP A 1 244 ? 5.590 -3.554 -9.193 1.00 95.00 244 ASP A C 1
ATOM 1864 O O . ASP A 1 244 ? 6.333 -2.746 -9.750 1.00 95.00 244 ASP A O 1
ATOM 1868 N N . ALA A 1 245 ? 4.355 -3.202 -8.813 1.00 96.50 245 ALA A N 1
ATOM 1869 C CA . ALA A 1 245 ? 3.815 -1.849 -8.983 1.00 96.50 245 ALA A CA 1
ATOM 1870 C C . ALA A 1 245 ? 4.616 -0.794 -8.202 1.00 96.50 245 ALA A C 1
ATOM 1872 O O . ALA A 1 245 ? 4.941 0.268 -8.741 1.00 96.50 245 ALA A O 1
ATOM 1873 N N . TYR A 1 246 ? 4.990 -1.071 -6.947 1.00 96.69 246 TYR A N 1
ATOM 1874 C CA . TYR A 1 246 ? 5.843 -0.150 -6.191 1.00 96.69 246 TYR A CA 1
ATOM 1875 C C . TYR A 1 246 ? 7.274 -0.081 -6.740 1.00 96.69 246 TYR A C 1
ATOM 1877 O O . TYR A 1 246 ? 7.878 0.988 -6.666 1.00 96.69 246 TYR A O 1
ATOM 1885 N N . ASP A 1 247 ? 7.807 -1.156 -7.324 1.00 95.19 247 ASP A N 1
ATOM 1886 C CA . ASP A 1 247 ? 9.099 -1.148 -8.026 1.00 95.19 247 ASP A CA 1
ATOM 1887 C C . ASP A 1 247 ? 9.073 -0.274 -9.288 1.00 95.19 247 ASP A C 1
ATOM 1889 O O . ASP A 1 247 ? 10.023 0.463 -9.565 1.00 95.19 247 ASP A O 1
ATOM 1893 N N . ILE A 1 248 ? 7.967 -0.293 -10.032 1.00 95.38 248 ILE A N 1
ATOM 1894 C CA . ILE A 1 248 ? 7.755 0.603 -11.176 1.00 95.38 248 ILE A CA 1
ATOM 1895 C C . ILE A 1 248 ? 7.696 2.063 -10.701 1.00 95.38 248 ILE A C 1
ATOM 1897 O O . ILE A 1 248 ? 8.393 2.929 -11.243 1.00 95.38 248 ILE A O 1
ATOM 1901 N N . LEU A 1 249 ? 6.900 2.347 -9.663 1.00 94.75 249 LEU A N 1
ATOM 1902 C CA . LEU A 1 249 ? 6.748 3.698 -9.112 1.00 94.75 249 LEU A CA 1
ATOM 1903 C C . LEU A 1 249 ? 8.048 4.232 -8.498 1.00 94.75 249 LEU A C 1
ATOM 1905 O O . LEU A 1 249 ? 8.361 5.415 -8.654 1.00 94.75 249 LEU A O 1
ATOM 1909 N N . SER A 1 250 ? 8.824 3.386 -7.821 1.00 93.38 250 SER A N 1
ATOM 1910 C CA . SER A 1 250 ? 10.094 3.782 -7.212 1.00 93.38 250 SER A CA 1
ATOM 1911 C C . SER A 1 250 ? 11.105 4.220 -8.267 1.00 93.38 250 SER A C 1
ATOM 1913 O O . SER A 1 250 ? 11.752 5.261 -8.098 1.00 93.38 250 SER A O 1
ATOM 1915 N N . LEU A 1 251 ? 11.191 3.497 -9.388 1.00 90.88 251 LEU A N 1
ATOM 1916 C CA . LEU A 1 251 ? 12.040 3.887 -10.507 1.00 90.88 251 LEU A CA 1
ATOM 1917 C C . LEU A 1 251 ? 11.533 5.173 -11.165 1.00 90.88 251 LEU A C 1
ATOM 1919 O O . LEU A 1 251 ? 12.328 6.084 -11.402 1.00 90.88 251 LEU A O 1
ATOM 1923 N N . TYR A 1 252 ? 10.223 5.288 -11.392 1.00 88.94 252 TYR A N 1
ATOM 1924 C CA . TYR A 1 252 ? 9.611 6.500 -11.936 1.00 88.94 252 TYR A CA 1
ATOM 1925 C C . TYR A 1 252 ? 9.986 7.755 -11.128 1.00 88.94 252 TYR A C 1
ATOM 1927 O O . TYR A 1 252 ? 10.522 8.719 -11.686 1.00 88.94 252 TYR A O 1
ATOM 1935 N N . PHE A 1 253 ? 9.774 7.742 -9.808 1.00 87.19 253 PHE A N 1
ATOM 1936 C CA . PHE A 1 253 ? 10.087 8.896 -8.961 1.00 87.19 253 PHE A CA 1
ATOM 1937 C C . PHE A 1 253 ? 11.595 9.142 -8.832 1.00 87.19 253 PHE A C 1
ATOM 1939 O O . PHE A 1 253 ? 12.018 10.296 -8.746 1.00 87.19 253 PHE A O 1
ATOM 1946 N N . SER A 1 254 ? 12.420 8.093 -8.874 1.00 87.12 254 SER A N 1
ATOM 1947 C CA . SER A 1 254 ? 13.883 8.229 -8.876 1.00 87.12 254 SER A CA 1
ATOM 1948 C C . SER A 1 254 ? 14.384 8.953 -10.124 1.00 87.12 254 SER A C 1
ATOM 1950 O O . SER A 1 254 ? 15.191 9.883 -10.023 1.00 87.12 254 SER A O 1
ATOM 1952 N N . VAL A 1 255 ? 13.858 8.591 -11.299 1.00 82.00 255 VAL A N 1
ATOM 1953 C CA . VAL A 1 255 ? 14.184 9.279 -12.555 1.00 82.00 255 VAL A CA 1
ATOM 1954 C C . VAL A 1 255 ? 13.686 10.722 -12.513 1.00 82.00 255 VAL A C 1
ATOM 1956 O O . VAL A 1 255 ? 14.454 11.631 -12.835 1.00 82.00 255 VAL A O 1
ATOM 1959 N N . LEU A 1 256 ? 12.461 10.962 -12.030 1.00 78.00 256 LEU A N 1
ATOM 1960 C CA . LEU A 1 256 ? 11.910 12.313 -11.888 1.00 78.00 256 LEU A CA 1
ATOM 1961 C C . LEU A 1 256 ? 12.792 13.196 -10.991 1.00 78.00 256 LEU A C 1
ATOM 1963 O O . LEU A 1 256 ? 13.076 14.340 -11.349 1.00 78.00 256 LEU A O 1
ATOM 1967 N N . LYS A 1 257 ? 13.279 12.654 -9.868 1.00 77.31 257 LYS A N 1
ATOM 1968 C CA . LYS A 1 257 ? 14.199 13.338 -8.950 1.00 77.31 257 LYS A CA 1
ATOM 1969 C C . LYS A 1 257 ? 15.531 13.686 -9.614 1.00 77.31 257 LYS A C 1
ATOM 1971 O O . LYS A 1 257 ? 16.016 14.800 -9.447 1.00 77.31 257 LYS A O 1
ATOM 1976 N N . SER A 1 258 ? 16.107 12.760 -10.382 1.00 71.56 258 SER A N 1
ATOM 1977 C CA . SER A 1 258 ? 17.371 12.997 -11.094 1.00 71.56 258 SER A CA 1
ATOM 1978 C C . SER A 1 258 ? 17.234 14.020 -12.232 1.00 71.56 258 SER A C 1
ATOM 1980 O O . SER A 1 258 ? 18.121 14.847 -12.424 1.00 71.56 258 SER A O 1
ATOM 1982 N N . GLY A 1 259 ? 16.095 14.035 -12.936 1.00 58.66 259 GLY A N 1
ATOM 1983 C CA . GLY A 1 259 ? 15.824 14.971 -14.032 1.00 58.66 259 GLY A CA 1
ATOM 1984 C C . GLY A 1 259 ? 15.680 16.432 -13.591 1.00 58.66 259 GLY A C 1
ATOM 1985 O O . GLY A 1 259 ? 16.015 17.331 -14.358 1.00 58.66 259 GLY A O 1
ATOM 1986 N N . HIS A 1 260 ? 15.260 16.688 -12.346 1.00 51.03 260 HIS A N 1
ATOM 1987 C CA . HIS A 1 260 ? 15.184 18.050 -11.793 1.00 51.03 260 HIS A CA 1
ATOM 1988 C C . HIS A 1 260 ? 16.563 18.697 -11.566 1.00 51.03 260 HIS A C 1
ATOM 1990 O O . HIS A 1 260 ? 16.633 19.910 -11.403 1.00 51.03 260 HIS A O 1
ATOM 1996 N N . GLN A 1 261 ? 17.664 17.933 -11.587 1.00 37.56 261 GLN A N 1
ATOM 1997 C CA . GLN A 1 261 ? 19.020 18.488 -11.465 1.00 37.56 261 GLN A CA 1
ATOM 1998 C C . GLN A 1 261 ? 19.596 19.013 -12.794 1.00 37.56 261 GLN A C 1
ATOM 2000 O O . GLN A 1 261 ? 20.634 19.667 -12.776 1.00 37.56 261 GLN A O 1
ATOM 2005 N N . GLY A 1 262 ? 18.945 18.744 -13.935 1.00 34.25 262 GLY A N 1
ATOM 2006 C CA . GLY A 1 262 ? 19.441 19.099 -15.273 1.00 34.25 262 GLY A CA 1
ATOM 2007 C C . GLY A 1 262 ? 18.521 20.002 -16.101 1.00 34.25 262 GLY A C 1
ATOM 2008 O O . GLY A 1 262 ? 18.771 20.174 -17.291 1.00 34.25 262 GLY A O 1
ATOM 2009 N N . ALA A 1 263 ? 17.450 20.552 -15.522 1.00 34.06 263 ALA A N 1
ATOM 2010 C CA . ALA A 1 263 ? 16.523 21.407 -16.260 1.00 34.06 263 ALA A CA 1
ATOM 2011 C C . ALA A 1 263 ? 17.151 22.785 -16.538 1.00 34.06 263 ALA A C 1
ATOM 2013 O O . ALA A 1 263 ? 17.392 23.572 -15.624 1.00 34.06 263 ALA A O 1
ATOM 2014 N N . ILE A 1 264 ? 17.403 23.073 -17.817 1.00 31.70 264 ILE A N 1
ATOM 2015 C CA . ILE A 1 264 ? 17.741 24.414 -18.304 1.00 31.70 264 ILE A CA 1
ATOM 2016 C C . ILE A 1 264 ? 16.514 25.314 -18.061 1.00 31.70 264 ILE A C 1
ATOM 2018 O O . ILE A 1 264 ? 15.409 24.938 -18.465 1.00 31.70 264 ILE A O 1
ATOM 2022 N N . PRO A 1 265 ? 16.658 26.481 -17.409 1.00 26.23 265 PRO A N 1
ATOM 2023 C CA . PRO A 1 265 ? 15.534 27.377 -17.168 1.00 26.23 265 PRO A CA 1
ATOM 2024 C C . PRO A 1 265 ? 15.048 27.946 -18.508 1.00 26.23 265 PRO A C 1
ATOM 2026 O O . PRO A 1 265 ? 15.796 28.646 -19.186 1.00 26.23 265 PRO A O 1
ATOM 2029 N N . GLY A 1 266 ? 13.811 27.628 -18.906 1.00 33.69 266 GLY A N 1
ATOM 2030 C CA . GLY A 1 266 ? 13.191 28.213 -20.104 1.00 33.69 266 GLY A CA 1
ATOM 2031 C C . GLY A 1 266 ? 12.246 27.322 -20.916 1.00 33.69 266 GLY A C 1
ATOM 2032 O O . GLY A 1 266 ? 11.670 27.817 -21.878 1.00 33.69 266 GLY A O 1
ATOM 2033 N N . ALA A 1 267 ? 12.055 26.043 -20.575 1.00 33.06 267 ALA A N 1
ATOM 2034 C CA . ALA A 1 267 ? 11.007 25.239 -21.209 1.00 33.06 267 ALA A CA 1
ATOM 2035 C C . ALA A 1 267 ? 9.656 25.514 -20.529 1.00 33.06 267 ALA A C 1
ATOM 2037 O O . ALA A 1 267 ? 9.526 25.274 -19.329 1.00 33.06 267 ALA A O 1
ATOM 2038 N N . ASP A 1 268 ? 8.693 26.033 -21.299 1.00 32.34 268 ASP A N 1
ATOM 2039 C CA . ASP A 1 268 ? 7.323 26.355 -20.881 1.00 32.34 268 ASP A CA 1
ATOM 2040 C C . ASP A 1 268 ? 6.726 25.323 -19.911 1.00 32.34 268 ASP A C 1
ATOM 2042 O O . ASP A 1 268 ? 6.849 24.109 -20.109 1.00 32.34 268 ASP A O 1
ATOM 2046 N N . GLU A 1 269 ? 6.029 25.830 -18.889 1.00 38.47 269 GLU A N 1
ATOM 2047 C CA . GLU A 1 269 ? 5.222 25.084 -17.919 1.00 38.47 269 GLU A CA 1
ATOM 2048 C C . GLU A 1 269 ? 4.045 24.366 -18.606 1.00 38.47 269 GLU A C 1
ATOM 2050 O O . GLU A 1 269 ? 2.871 24.686 -18.418 1.00 38.47 269 GLU A O 1
ATOM 2055 N N . VAL A 1 270 ? 4.329 23.351 -19.418 1.00 42.00 270 VAL A N 1
ATOM 2056 C CA . VAL A 1 270 ? 3.312 22.382 -19.818 1.00 42.00 270 VAL A CA 1
ATOM 2057 C C . VAL A 1 270 ? 2.895 21.658 -18.541 1.00 42.00 270 VAL A C 1
ATOM 2059 O O . VAL A 1 270 ? 3.749 21.093 -17.855 1.00 42.00 270 VAL A O 1
ATOM 2062 N N . GLN A 1 271 ? 1.598 21.700 -18.206 1.00 49.53 271 GLN A N 1
ATOM 2063 C CA . GLN A 1 271 ? 0.992 20.933 -17.111 1.00 49.53 271 GLN A CA 1
ATOM 2064 C C . GLN A 1 271 ? 1.344 19.449 -17.273 1.00 49.53 271 GLN A C 1
ATOM 2066 O O . GLN A 1 271 ? 0.662 18.683 -17.951 1.00 49.53 271 GLN A O 1
ATOM 2071 N N . ASN A 1 272 ? 2.463 19.050 -16.680 1.00 62.34 272 ASN A N 1
ATOM 2072 C CA . ASN A 1 272 ? 2.915 17.676 -16.683 1.00 62.34 272 ASN A CA 1
ATOM 2073 C C . ASN A 1 272 ? 2.030 16.896 -15.712 1.00 62.34 272 ASN A C 1
ATOM 2075 O O . ASN A 1 272 ? 1.783 17.343 -14.591 1.00 62.34 272 ASN A O 1
ATOM 2079 N N . PHE A 1 273 ? 1.551 15.734 -16.158 1.00 68.50 273 PHE A N 1
ATOM 2080 C CA . PHE A 1 273 ? 0.840 14.785 -15.310 1.00 68.50 273 PHE A CA 1
ATOM 2081 C C . PHE A 1 273 ? 1.687 14.486 -14.066 1.00 68.50 273 PHE A C 1
ATOM 2083 O O . PHE A 1 273 ? 2.812 13.994 -14.176 1.00 68.50 273 PHE A O 1
ATOM 2090 N N . ASP A 1 274 ? 1.155 14.821 -12.892 1.00 78.06 274 ASP A N 1
ATOM 2091 C CA . ASP A 1 274 ? 1.801 14.595 -11.604 1.00 78.06 274 ASP A CA 1
ATOM 2092 C C . ASP A 1 274 ? 0.941 13.637 -10.786 1.00 78.06 274 ASP A C 1
ATOM 2094 O O . ASP A 1 274 ? -0.141 13.999 -10.320 1.00 78.06 274 ASP A O 1
ATOM 2098 N N . LEU A 1 275 ? 1.459 12.424 -10.589 1.00 84.00 275 LEU A N 1
ATOM 2099 C CA . LEU A 1 275 ? 0.835 11.370 -9.788 1.00 84.00 275 LEU A CA 1
ATOM 2100 C C . LEU A 1 275 ? 0.425 11.830 -8.388 1.00 84.00 275 LEU A C 1
ATOM 2102 O O . LEU A 1 275 ? -0.537 11.322 -7.829 1.00 84.00 275 LEU A O 1
ATOM 2106 N N . ARG A 1 276 ? 1.113 12.820 -7.817 1.00 83.50 276 ARG A N 1
ATOM 2107 C CA . ARG A 1 276 ? 0.797 13.353 -6.484 1.00 83.50 276 ARG A CA 1
ATOM 2108 C C . ARG A 1 276 ? -0.535 14.104 -6.441 1.00 83.50 276 ARG A C 1
ATOM 2110 O O . ARG A 1 276 ? -1.077 14.314 -5.358 1.00 83.50 276 ARG A O 1
ATOM 2117 N N . ASN A 1 277 ? -1.063 14.507 -7.595 1.00 84.25 277 ASN A N 1
ATOM 2118 C CA . ASN A 1 277 ? -2.389 15.110 -7.710 1.00 84.25 277 ASN A CA 1
ATOM 2119 C C . ASN A 1 277 ? -3.508 14.062 -7.854 1.00 84.25 277 ASN A C 1
ATOM 2121 O O . ASN A 1 277 ? -4.675 14.440 -7.818 1.00 84.25 277 ASN A O 1
ATOM 2125 N N . VAL A 1 278 ? -3.168 12.776 -7.985 1.00 87.06 278 VAL A N 1
ATOM 2126 C CA . VAL A 1 278 ? -4.115 11.655 -8.028 1.00 87.06 278 VAL A CA 1
ATOM 2127 C C . VAL A 1 278 ? -4.408 11.205 -6.593 1.00 87.06 278 VAL A C 1
ATOM 2129 O O . VAL A 1 278 ? -3.482 10.954 -5.821 1.00 87.06 278 VAL A O 1
ATOM 2132 N N . ALA A 1 279 ? -5.680 11.124 -6.200 1.00 87.00 279 ALA A N 1
ATOM 2133 C CA . ALA A 1 279 ? -6.057 10.768 -4.828 1.00 87.00 279 ALA A CA 1
ATOM 2134 C C . ALA A 1 279 ? -5.763 9.287 -4.530 1.00 87.00 279 ALA A C 1
ATOM 2136 O O . ALA A 1 279 ? -5.194 8.950 -3.490 1.00 87.00 279 ALA A O 1
ATOM 2137 N N . GLU A 1 280 ? -6.053 8.423 -5.500 1.00 91.00 280 GLU A N 1
ATOM 2138 C CA . GLU A 1 280 ? -5.866 6.974 -5.457 1.00 91.00 280 GLU A CA 1
ATOM 2139 C C . GLU A 1 280 ? -4.398 6.587 -5.225 1.00 91.00 280 GLU A C 1
ATOM 2141 O O . GLU A 1 280 ? -4.114 5.583 -4.577 1.00 91.00 280 GLU A O 1
ATOM 2146 N N . PHE A 1 281 ? -3.450 7.412 -5.684 1.00 93.19 281 PHE A N 1
ATOM 2147 C CA . PHE A 1 281 ? -2.024 7.223 -5.410 1.00 93.19 281 PHE A CA 1
ATOM 2148 C C . PHE A 1 281 ? -1.719 7.234 -3.908 1.00 93.19 281 PHE A C 1
ATOM 2150 O O . PHE A 1 281 ? -1.004 6.363 -3.405 1.00 93.19 281 PHE A O 1
ATOM 2157 N N . TRP A 1 282 ? -2.286 8.188 -3.171 1.00 92.75 282 TRP A N 1
ATOM 2158 C CA . TRP A 1 282 ? -2.086 8.286 -1.727 1.00 92.75 282 TRP A CA 1
ATOM 2159 C C . TRP A 1 282 ? -2.784 7.154 -0.980 1.00 92.75 282 TRP A C 1
ATOM 2161 O O . TRP A 1 282 ? -2.238 6.642 -0.002 1.00 92.75 282 TRP A O 1
ATOM 2171 N N . ASP A 1 283 ? -3.958 6.738 -1.449 1.00 92.25 283 ASP A N 1
ATOM 2172 C CA . ASP A 1 283 ? -4.685 5.597 -0.895 1.00 92.25 283 ASP A CA 1
ATOM 2173 C C . ASP A 1 283 ? -3.875 4.306 -1.030 1.00 92.25 283 ASP A C 1
ATOM 2175 O O . ASP A 1 283 ? -3.737 3.561 -0.055 1.00 92.25 283 ASP A O 1
ATOM 2179 N N . GLU A 1 284 ? -3.288 4.064 -2.204 1.00 94.94 284 GLU A N 1
ATOM 2180 C CA . GLU A 1 284 ? -2.422 2.909 -2.435 1.00 94.94 284 GLU A CA 1
ATOM 2181 C C . GLU A 1 284 ? -1.148 2.977 -1.594 1.00 94.94 284 GLU A C 1
ATOM 2183 O O . GLU A 1 284 ? -0.752 1.967 -1.017 1.00 94.94 284 GLU A O 1
ATOM 2188 N N . LEU A 1 285 ? -0.525 4.147 -1.419 1.00 95.69 285 LEU A N 1
ATOM 2189 C CA . LEU A 1 285 ? 0.609 4.274 -0.497 1.00 95.69 285 LEU A CA 1
ATOM 2190 C C . LEU A 1 285 ? 0.225 3.902 0.940 1.00 95.69 285 LEU A C 1
ATOM 2192 O O . LEU A 1 285 ? 0.935 3.117 1.569 1.00 95.69 285 LEU A O 1
ATOM 2196 N N . ARG A 1 286 ? -0.907 4.399 1.456 1.00 95.62 286 ARG A N 1
ATOM 2197 C CA . ARG A 1 286 ? -1.366 4.051 2.813 1.00 95.62 286 ARG A CA 1
ATOM 2198 C C . ARG A 1 286 ? -1.607 2.547 2.960 1.00 95.62 286 ARG A C 1
ATOM 2200 O O . ARG A 1 286 ? -1.160 1.971 3.951 1.00 95.62 286 ARG A O 1
ATOM 2207 N N . ARG A 1 287 ? -2.218 1.893 1.962 1.00 93.69 287 ARG A N 1
ATOM 2208 C CA . ARG A 1 287 ? -2.404 0.425 1.934 1.00 93.69 287 ARG A CA 1
ATOM 2209 C C . ARG A 1 287 ? -1.070 -0.326 1.953 1.00 93.69 287 ARG A C 1
ATOM 2211 O O . ARG A 1 287 ? -0.934 -1.295 2.696 1.00 93.69 287 ARG A O 1
ATOM 2218 N N . GLY A 1 288 ? -0.085 0.122 1.175 1.00 95.06 288 GLY A N 1
ATOM 2219 C CA . GLY A 1 288 ? 1.244 -0.494 1.116 1.00 95.06 288 GLY A CA 1
ATOM 2220 C C . GLY A 1 288 ? 2.021 -0.405 2.425 1.00 95.06 288 GLY A C 1
ATOM 2221 O O . GLY A 1 288 ? 2.714 -1.349 2.796 1.00 95.06 288 GLY A O 1
ATOM 2222 N N . LEU A 1 289 ? 1.877 0.699 3.161 1.00 95.94 289 LEU A N 1
ATOM 2223 C CA . LEU A 1 289 ? 2.562 0.923 4.441 1.00 95.94 289 LEU A CA 1
ATOM 2224 C C . LEU A 1 289 ? 2.039 0.032 5.581 1.00 95.94 289 LEU A C 1
ATOM 2226 O O . LEU A 1 289 ? 2.774 -0.280 6.517 1.00 95.94 289 LEU A O 1
ATOM 2230 N N . VAL A 1 290 ? 0.793 -0.431 5.502 1.00 94.69 290 VAL A N 1
ATOM 2231 C CA . VAL A 1 290 ? 0.215 -1.374 6.478 1.00 94.69 290 VAL A CA 1
ATOM 2232 C C . VAL A 1 290 ? 0.194 -2.821 5.973 1.00 94.69 290 VAL A C 1
ATOM 2234 O O . VAL A 1 290 ? -0.373 -3.696 6.629 1.00 94.69 290 VAL A O 1
ATOM 2237 N N . ASP A 1 291 ? 0.822 -3.109 4.825 1.00 93.75 291 ASP A N 1
ATOM 2238 C CA . ASP A 1 291 ? 0.865 -4.467 4.276 1.00 93.75 291 ASP A CA 1
ATOM 2239 C C . ASP A 1 291 ? 1.539 -5.432 5.263 1.00 93.75 291 ASP A C 1
ATOM 2241 O O . ASP A 1 291 ? 2.417 -5.050 6.036 1.00 93.75 291 ASP A O 1
ATOM 2245 N N . LYS A 1 292 ? 1.149 -6.709 5.250 1.00 89.00 292 LYS A N 1
ATOM 2246 C CA . LYS A 1 292 ? 1.752 -7.732 6.117 1.00 89.00 292 LYS A CA 1
ATOM 2247 C C . LYS A 1 292 ? 3.185 -8.055 5.693 1.00 89.00 292 LYS A C 1
ATOM 2249 O O . LYS A 1 292 ? 4.004 -8.389 6.552 1.00 89.00 292 LYS A O 1
ATOM 2254 N N . ASP A 1 293 ? 3.508 -7.922 4.410 1.00 91.19 293 ASP A N 1
ATOM 2255 C CA . ASP A 1 293 ? 4.846 -8.182 3.887 1.00 91.19 293 ASP A CA 1
ATOM 2256 C C . ASP A 1 293 ? 5.787 -6.990 4.112 1.00 91.19 293 ASP A C 1
ATOM 2258 O O . ASP A 1 293 ? 5.500 -5.848 3.753 1.00 91.19 293 ASP A O 1
ATOM 2262 N N . SER A 1 294 ? 6.952 -7.260 4.702 1.00 91.25 294 SER A N 1
ATOM 2263 C CA . SER A 1 294 ? 7.959 -6.229 4.953 1.00 91.25 294 SER A CA 1
ATOM 2264 C C . SER A 1 294 ? 8.556 -5.620 3.680 1.00 91.25 294 SER A C 1
ATOM 2266 O O . SER A 1 294 ? 8.953 -4.456 3.718 1.00 91.25 294 SER A O 1
ATOM 2268 N N . SER A 1 295 ? 8.620 -6.371 2.576 1.00 92.69 295 SER A N 1
ATOM 2269 C CA . SER A 1 295 ? 9.165 -5.899 1.299 1.00 92.69 295 SER A CA 1
ATOM 2270 C C . SER A 1 295 ? 8.251 -4.848 0.673 1.00 92.69 295 SER A C 1
ATOM 2272 O O . SER A 1 295 ? 8.708 -3.747 0.373 1.00 92.69 295 SER A O 1
ATOM 2274 N N . VAL A 1 296 ? 6.947 -5.135 0.613 1.00 94.69 296 VAL A N 1
ATOM 2275 C CA . VAL A 1 296 ? 5.907 -4.203 0.155 1.00 94.69 296 VAL A CA 1
ATOM 2276 C C . VAL A 1 296 ? 5.929 -2.924 0.989 1.00 94.69 296 VAL A C 1
ATOM 2278 O O . VAL A 1 296 ? 6.009 -1.831 0.429 1.00 94.69 296 VAL A O 1
ATOM 2281 N N . ARG A 1 297 ? 5.964 -3.044 2.327 1.00 94.50 297 ARG A N 1
ATOM 2282 C CA . ARG A 1 297 ? 6.045 -1.882 3.230 1.00 94.50 297 ARG A CA 1
ATOM 2283 C C . ARG A 1 297 ? 7.271 -1.015 2.969 1.00 94.50 297 ARG A C 1
ATOM 2285 O O . ARG A 1 297 ? 7.159 0.209 2.955 1.00 94.50 297 ARG A O 1
ATOM 2292 N N . LYS A 1 298 ? 8.445 -1.632 2.797 1.00 93.94 298 LYS A N 1
ATOM 2293 C CA . LYS A 1 298 ? 9.699 -0.913 2.525 1.00 93.94 298 LYS A CA 1
ATOM 2294 C C . LYS A 1 298 ? 9.637 -0.185 1.190 1.00 93.94 298 LYS A C 1
ATOM 2296 O O . LYS A 1 298 ? 10.046 0.971 1.123 1.00 93.94 298 LYS A O 1
ATOM 2301 N N . GLN A 1 299 ? 9.089 -0.828 0.163 1.00 94.81 299 GLN A N 1
ATOM 2302 C CA . GLN A 1 299 ? 9.017 -0.220 -1.156 1.00 94.81 299 GLN A CA 1
ATOM 2303 C C . GLN A 1 299 ? 7.989 0.911 -1.214 1.00 94.81 299 GLN A C 1
ATOM 2305 O O . GLN A 1 299 ? 8.324 1.999 -1.673 1.00 94.81 299 GLN A O 1
ATOM 2310 N N . ALA A 1 300 ? 6.793 0.727 -0.648 1.00 96.38 300 ALA A N 1
ATOM 2311 C CA . ALA A 1 300 ? 5.803 1.798 -0.511 1.00 96.38 300 ALA A CA 1
ATOM 2312 C C . ALA A 1 300 ? 6.373 3.004 0.260 1.00 96.38 300 ALA A C 1
ATOM 2314 O O . ALA A 1 300 ? 6.207 4.154 -0.151 1.00 96.38 300 ALA A O 1
ATOM 2315 N N . PHE A 1 301 ? 7.118 2.747 1.340 1.00 95.31 301 PHE A N 1
ATOM 2316 C CA . PHE A 1 301 ? 7.786 3.797 2.108 1.00 95.31 301 PHE A CA 1
ATOM 2317 C C . PHE A 1 301 ? 8.875 4.522 1.307 1.00 95.31 301 PHE A C 1
ATOM 2319 O O . PHE A 1 301 ? 8.967 5.751 1.356 1.00 95.31 301 PHE A O 1
ATOM 2326 N N . TYR A 1 302 ? 9.663 3.791 0.517 1.00 93.88 302 TYR A N 1
ATOM 2327 C CA . TYR A 1 302 ? 10.645 4.385 -0.388 1.00 93.88 302 TYR A CA 1
ATOM 2328 C C . TYR A 1 302 ? 9.986 5.283 -1.444 1.00 93.88 302 TYR A C 1
ATOM 2330 O O . TYR A 1 302 ? 10.465 6.397 -1.682 1.00 93.88 302 TYR A O 1
ATOM 2338 N N . VAL A 1 303 ? 8.875 4.836 -2.047 1.00 94.75 303 VAL A N 1
ATOM 2339 C CA . VAL A 1 303 ? 8.094 5.642 -2.999 1.00 94.75 303 VAL A CA 1
ATOM 2340 C C . VAL A 1 303 ? 7.621 6.934 -2.336 1.00 94.75 303 VAL A C 1
ATOM 2342 O O . VAL A 1 303 ? 7.886 8.006 -2.877 1.00 94.75 303 VAL A O 1
ATOM 2345 N N . LEU A 1 304 ? 7.023 6.852 -1.142 1.00 94.31 304 LEU A N 1
ATOM 2346 C CA . LEU A 1 304 ? 6.574 8.020 -0.378 1.00 94.31 304 LEU A CA 1
ATOM 2347 C C . LEU A 1 304 ? 7.725 9.008 -0.121 1.00 94.31 304 LEU A C 1
ATOM 2349 O O . LEU A 1 304 ? 7.634 10.187 -0.469 1.00 94.31 304 LEU A O 1
ATOM 2353 N N . LYS A 1 305 ? 8.841 8.535 0.446 1.00 91.44 305 LYS A N 1
ATOM 2354 C CA . LYS A 1 305 ? 10.007 9.378 0.765 1.00 91.44 305 LYS A CA 1
ATOM 2355 C C . LYS A 1 305 ? 10.563 10.058 -0.486 1.00 91.44 305 LYS A C 1
ATOM 2357 O O . LYS A 1 305 ? 10.887 11.249 -0.467 1.00 91.44 305 LYS A O 1
ATOM 2362 N N . THR A 1 306 ? 10.637 9.321 -1.591 1.00 88.19 306 THR A N 1
ATOM 2363 C CA . THR A 1 306 ? 11.144 9.843 -2.862 1.00 88.19 306 THR A CA 1
ATOM 2364 C C . THR A 1 306 ? 10.186 10.873 -3.455 1.00 88.19 306 THR A C 1
ATOM 2366 O O . THR A 1 306 ? 10.645 11.961 -3.806 1.00 88.19 306 THR A O 1
ATOM 2369 N N . SER A 1 307 ? 8.875 10.605 -3.476 1.00 88.06 307 SER A N 1
ATOM 2370 C CA . SER A 1 307 ? 7.865 11.530 -4.010 1.00 88.06 307 SER A CA 1
ATOM 2371 C C . SER A 1 307 ? 7.796 12.850 -3.238 1.00 88.06 307 SER A C 1
ATOM 2373 O O . SER A 1 307 ? 7.603 13.907 -3.844 1.00 88.06 307 SER A O 1
ATOM 2375 N N . LEU A 1 308 ? 8.003 12.802 -1.915 1.00 86.12 308 LEU A N 1
ATOM 2376 C CA . LEU A 1 308 ? 8.080 13.990 -1.058 1.00 86.12 308 LEU A CA 1
ATOM 2377 C C . LEU A 1 308 ? 9.358 14.798 -1.323 1.00 86.12 308 LEU A C 1
ATOM 2379 O O . LEU A 1 308 ? 9.311 16.022 -1.427 1.00 86.12 308 LEU A O 1
ATOM 2383 N N . SER A 1 309 ? 10.495 14.119 -1.513 1.00 80.81 309 SER A N 1
ATOM 2384 C CA . SER A 1 309 ? 11.795 14.779 -1.702 1.00 80.81 309 SER A CA 1
ATOM 2385 C C . SER A 1 309 ? 11.916 15.623 -2.978 1.00 80.81 309 SER A C 1
ATOM 2387 O O . SER A 1 309 ? 12.805 16.466 -3.062 1.00 80.81 309 SER A O 1
ATOM 2389 N N . ILE A 1 310 ? 11.035 15.411 -3.960 1.00 72.31 310 ILE A N 1
ATOM 2390 C CA . ILE A 1 310 ? 11.053 16.102 -5.259 1.00 72.31 310 ILE A CA 1
ATOM 2391 C C . ILE A 1 310 ? 10.558 17.553 -5.150 1.00 72.31 310 ILE A C 1
ATOM 2393 O O . ILE A 1 310 ? 10.918 18.367 -5.990 1.00 72.31 310 ILE A O 1
ATOM 2397 N N . PHE A 1 311 ? 9.757 17.902 -4.134 1.00 57.12 311 PHE A N 1
ATOM 2398 C CA . PHE A 1 311 ? 9.206 19.259 -4.007 1.00 57.12 311 PHE A CA 1
ATOM 2399 C C . PHE A 1 311 ? 10.095 20.214 -3.202 1.00 57.12 311 PHE A C 1
ATOM 2401 O O . PHE A 1 311 ? 10.044 21.406 -3.471 1.00 57.12 311 PHE A O 1
ATOM 2408 N N . SER A 1 312 ? 10.892 19.717 -2.243 1.00 48.88 312 SER A N 1
ATOM 2409 C CA . SER A 1 312 ? 11.941 20.457 -1.514 1.00 48.88 312 SER A CA 1
ATOM 2410 C C . SER A 1 312 ? 12.503 19.619 -0.358 1.00 48.88 312 SER A C 1
ATOM 2412 O O . SER A 1 312 ? 11.909 19.540 0.710 1.00 48.88 312 SER A O 1
ATOM 2414 N N . PHE A 1 313 ? 13.704 19.066 -0.531 1.00 42.47 313 PHE A N 1
ATOM 2415 C CA . PHE A 1 313 ? 14.759 19.306 0.458 1.00 42.47 313 PHE A CA 1
ATOM 2416 C C . PHE A 1 313 ? 15.628 20.400 -0.155 1.00 42.47 313 PHE A C 1
ATOM 2418 O O . PHE A 1 313 ? 16.656 20.118 -0.772 1.00 42.47 313 PHE A O 1
ATOM 2425 N N . GLY A 1 314 ? 15.132 21.638 -0.113 1.00 32.84 314 GLY A N 1
ATOM 2426 C CA . GLY A 1 314 ? 15.947 22.793 -0.455 1.00 32.84 314 GLY A CA 1
ATOM 2427 C C . GLY A 1 314 ? 17.220 22.737 0.381 1.00 32.84 314 GLY A C 1
ATOM 2428 O O . GLY A 1 314 ? 17.181 22.422 1.570 1.00 32.84 314 GLY A O 1
ATOM 2429 N N . ASN A 1 315 ? 18.351 22.946 -0.277 1.00 31.80 315 ASN A N 1
ATOM 2430 C CA . ASN A 1 315 ? 19.661 23.005 0.338 1.00 31.80 315 ASN A CA 1
ATOM 2431 C C . ASN A 1 315 ? 19.743 24.245 1.244 1.00 31.80 315 ASN A C 1
ATOM 2433 O O . ASN A 1 315 ? 20.349 25.240 0.857 1.00 31.80 315 ASN A O 1
ATOM 2437 N N . ASP A 1 316 ? 19.159 24.190 2.440 1.00 27.84 316 ASP A N 1
ATOM 2438 C CA . ASP A 1 316 ? 19.550 25.076 3.533 1.00 27.84 316 ASP A CA 1
ATOM 2439 C C . ASP A 1 316 ? 20.860 24.543 4.106 1.00 27.84 316 ASP A C 1
ATOM 2441 O O . ASP A 1 316 ? 20.939 23.861 5.131 1.00 27.84 316 ASP A O 1
ATOM 2445 N N . GLY A 1 317 ? 21.933 24.860 3.386 1.00 28.19 317 GLY A N 1
ATOM 2446 C CA . GLY A 1 317 ? 23.254 24.880 3.969 1.00 28.19 317 GLY A CA 1
ATOM 2447 C C . GLY A 1 317 ? 23.226 25.789 5.194 1.00 28.19 317 GLY A C 1
ATOM 2448 O O . GLY A 1 317 ? 23.110 27.004 5.081 1.00 28.19 317 GLY A O 1
ATOM 2449 N N . SER A 1 318 ? 23.400 25.198 6.373 1.00 33.38 318 SER A N 1
ATOM 2450 C CA . SER A 1 318 ? 23.947 25.888 7.542 1.00 33.38 318 SER A CA 1
ATOM 2451 C C . SER A 1 318 ? 23.281 27.222 7.917 1.00 33.38 318 SER A C 1
ATOM 2453 O O . SER A 1 318 ? 23.975 28.225 8.068 1.00 33.38 318 SER A O 1
ATOM 2455 N N . GLN A 1 319 ? 21.976 27.260 8.172 1.00 28.42 319 GLN A N 1
ATOM 2456 C CA . GLN A 1 319 ? 21.446 28.296 9.063 1.00 28.42 319 GLN A CA 1
ATOM 2457 C C . GLN A 1 319 ? 21.398 27.754 10.487 1.00 28.42 319 GLN A C 1
ATOM 2459 O O . GLN A 1 319 ? 20.410 27.219 10.972 1.00 28.42 319 GLN A O 1
ATOM 2464 N N . ARG A 1 320 ? 22.536 27.905 11.177 1.00 27.69 320 ARG A N 1
ATOM 2465 C CA . ARG A 1 320 ? 22.552 27.949 12.639 1.00 27.69 320 ARG A CA 1
ATOM 2466 C C . ARG A 1 320 ? 21.678 29.130 13.053 1.00 27.69 320 ARG A C 1
ATOM 2468 O O . ARG A 1 320 ? 22.117 30.275 12.943 1.00 27.69 320 ARG A O 1
ATOM 2475 N N . CYS A 1 321 ? 20.459 28.860 13.502 1.00 24.36 321 CYS A N 1
ATOM 2476 C CA . CYS A 1 321 ? 19.610 29.891 14.077 1.00 24.36 321 CYS A CA 1
ATOM 2477 C C . CYS A 1 321 ? 20.300 30.473 15.317 1.00 24.36 321 CYS A C 1
ATOM 2479 O O . CYS A 1 321 ? 20.657 29.776 16.267 1.00 24.36 321 CYS A O 1
ATOM 2481 N N . SER A 1 322 ? 20.567 31.773 15.216 1.00 24.89 322 SER A N 1
ATOM 2482 C CA . SER A 1 322 ? 21.194 32.636 16.209 1.00 24.89 322 SER A CA 1
ATOM 2483 C C . SER A 1 322 ? 20.507 32.518 17.570 1.00 24.89 322 SER A C 1
ATOM 2485 O O . SER A 1 322 ? 19.284 32.594 17.673 1.00 24.89 322 SER A O 1
ATOM 2487 N N . GLY A 1 323 ? 21.317 32.351 18.617 1.00 29.28 323 GLY A N 1
ATOM 2488 C CA . GLY A 1 323 ? 20.856 32.232 19.990 1.00 29.28 323 GLY A CA 1
ATOM 2489 C C . GLY A 1 323 ? 20.148 33.494 20.470 1.00 29.28 323 GLY A C 1
ATOM 2490 O O . GLY A 1 323 ? 20.757 34.554 20.615 1.00 29.28 323 GLY A O 1
ATOM 2491 N N . ARG A 1 324 ? 18.873 33.351 20.819 1.00 23.53 324 ARG A N 1
ATOM 2492 C CA . ARG A 1 324 ? 18.200 34.267 21.733 1.00 23.53 324 ARG A CA 1
ATOM 2493 C C . ARG A 1 324 ? 17.277 33.455 22.627 1.00 23.53 324 ARG A C 1
ATOM 2495 O O . ARG A 1 324 ? 16.308 32.882 22.162 1.00 23.53 324 ARG A O 1
ATOM 2502 N N . SER A 1 325 ? 17.641 33.379 23.903 1.00 34.22 325 SER A N 1
ATOM 2503 C CA . SER A 1 325 ? 16.841 32.760 24.962 1.00 34.22 325 SER A CA 1
ATOM 2504 C C . SER A 1 325 ? 15.583 33.595 25.222 1.00 34.22 325 SER A C 1
ATOM 2506 O O . SER A 1 325 ? 15.708 34.822 25.331 1.00 34.22 325 SER A O 1
ATOM 2508 N N . PRO A 1 326 ? 14.399 32.968 25.356 1.00 27.84 326 PRO A N 1
ATOM 2509 C CA . PRO A 1 326 ? 13.466 33.470 26.360 1.00 27.84 326 PRO A CA 1
ATOM 2510 C C . PRO A 1 326 ? 12.672 32.397 27.136 1.00 27.84 326 PRO A C 1
ATOM 2512 O O . PRO A 1 326 ? 12.265 31.368 26.621 1.00 27.84 326 PRO A O 1
ATOM 2515 N N . ALA A 1 327 ? 12.469 32.744 28.412 1.00 25.28 327 ALA A N 1
ATOM 2516 C CA . ALA A 1 327 ? 11.390 32.424 29.354 1.00 25.28 327 ALA A CA 1
ATOM 2517 C C . ALA A 1 327 ? 10.764 31.011 29.378 1.00 25.28 327 ALA A C 1
ATOM 2519 O O . ALA A 1 327 ? 9.963 30.625 28.538 1.00 25.28 327 ALA A O 1
ATOM 2520 N N . ALA A 1 328 ? 11.038 30.307 30.481 1.00 24.75 328 ALA A N 1
ATOM 2521 C CA . ALA A 1 328 ? 10.432 29.038 30.863 1.00 24.75 328 ALA A CA 1
ATOM 2522 C C . ALA A 1 328 ? 8.888 29.072 30.898 1.00 24.75 328 ALA A C 1
ATOM 2524 O O . ALA A 1 328 ? 8.293 29.881 31.612 1.00 24.75 328 ALA A O 1
ATOM 2525 N N . LEU A 1 329 ? 8.258 28.123 30.197 1.00 25.80 329 LEU A N 1
ATOM 2526 C CA . LEU A 1 329 ? 6.864 27.722 30.406 1.00 25.80 329 LEU A CA 1
ATOM 2527 C C . LEU A 1 329 ? 6.714 26.918 31.719 1.00 25.80 329 LEU A C 1
ATOM 2529 O O . LEU A 1 329 ? 7.664 26.251 32.147 1.00 25.80 329 LEU A O 1
ATOM 2533 N N . PRO A 1 330 ? 5.542 26.987 32.379 1.00 27.09 330 PRO A N 1
ATOM 2534 C CA . PRO A 1 330 ? 5.332 26.464 33.725 1.00 27.09 330 PRO A CA 1
ATOM 2535 C C . PRO A 1 330 ? 5.427 24.936 33.740 1.00 27.09 330 PRO A C 1
ATOM 2537 O O . PRO A 1 330 ? 4.784 24.240 32.958 1.00 27.09 330 PRO A O 1
ATOM 2540 N N . GLY A 1 331 ? 6.272 24.426 34.636 1.00 25.38 331 GLY A N 1
ATOM 2541 C CA . GLY A 1 331 ? 6.563 23.006 34.753 1.00 25.38 331 GLY A CA 1
ATOM 2542 C C . GLY A 1 331 ? 5.321 22.189 35.096 1.00 25.38 331 GLY A C 1
ATOM 2543 O O . GLY A 1 331 ? 4.676 22.429 36.111 1.00 25.38 331 GLY A O 1
ATOM 2544 N N . GLN A 1 332 ? 5.037 21.175 34.280 1.00 29.73 332 GLN A N 1
ATOM 2545 C CA . GLN A 1 332 ? 4.370 19.979 34.782 1.00 29.73 332 GLN A CA 1
ATOM 2546 C C . GLN A 1 332 ? 5.268 19.351 35.849 1.00 29.73 332 GLN A C 1
ATOM 2548 O O . GLN A 1 332 ? 6.471 19.170 35.625 1.00 29.73 332 GLN A O 1
ATOM 2553 N N . ASP A 1 333 ? 4.679 19.041 37.002 1.00 28.48 333 ASP A N 1
ATOM 2554 C CA . ASP A 1 333 ? 5.335 18.403 38.136 1.00 28.48 333 ASP A CA 1
ATOM 2555 C C . ASP A 1 333 ? 6.068 17.129 37.699 1.00 28.48 333 ASP A C 1
ATOM 2557 O O . ASP A 1 333 ? 5.487 16.063 37.480 1.00 28.48 333 ASP A O 1
ATOM 2561 N N . LYS A 1 334 ? 7.392 17.244 37.570 1.00 34.56 334 LYS A N 1
ATOM 2562 C CA . LYS A 1 334 ? 8.278 16.103 37.371 1.00 34.56 334 LYS A CA 1
ATOM 2563 C C . LYS A 1 334 ? 8.352 15.344 38.686 1.00 34.56 334 LYS A C 1
ATOM 2565 O O . LYS A 1 334 ? 9.016 15.775 39.627 1.00 34.56 334 LYS A O 1
ATOM 2570 N N . SER A 1 335 ? 7.718 14.177 38.736 1.00 31.48 335 SER A N 1
ATOM 2571 C CA . SER A 1 335 ? 8.118 13.167 39.709 1.00 31.48 335 SER A CA 1
ATOM 2572 C C . SER A 1 335 ? 9.603 12.842 39.479 1.00 31.48 335 SER A C 1
ATOM 2574 O O . SER A 1 335 ? 10.037 12.567 38.360 1.00 31.48 335 SER A O 1
ATOM 2576 N N . ASN A 1 336 ? 10.412 12.954 40.534 1.00 33.91 336 ASN A N 1
ATOM 2577 C CA . ASN A 1 336 ? 11.851 12.690 40.512 1.00 33.91 336 ASN A CA 1
ATOM 2578 C C . ASN A 1 336 ? 12.120 11.178 40.395 1.00 33.91 336 ASN A C 1
ATOM 2580 O O . ASN A 1 336 ? 12.596 10.546 41.337 1.00 33.91 336 ASN A O 1
ATOM 2584 N N . ALA A 1 337 ? 11.810 10.579 39.247 1.00 41.47 337 ALA A N 1
ATOM 2585 C CA . ALA A 1 337 ? 12.295 9.252 38.900 1.00 41.47 337 ALA A CA 1
ATOM 2586 C C . ALA A 1 337 ? 13.713 9.387 38.326 1.00 41.47 337 ALA A C 1
ATOM 2588 O O . ALA A 1 337 ? 13.955 10.121 37.367 1.00 41.47 337 ALA A O 1
ATOM 2589 N N . ALA A 1 338 ? 14.683 8.710 38.941 1.00 46.34 338 ALA A N 1
ATOM 2590 C CA . ALA A 1 338 ? 16.065 8.715 38.480 1.00 46.34 338 ALA A CA 1
ATOM 2591 C C . ALA A 1 338 ? 16.160 8.087 37.076 1.00 46.34 338 ALA A C 1
ATOM 2593 O O . ALA A 1 338 ? 16.138 6.866 36.937 1.00 46.34 338 ALA A O 1
ATOM 2594 N N . VAL A 1 339 ? 16.295 8.931 36.045 1.00 59.12 339 VAL A N 1
ATOM 2595 C CA . VAL A 1 339 ? 16.430 8.523 34.636 1.00 59.12 339 VAL A CA 1
ATOM 2596 C C . VAL A 1 339 ? 17.552 7.492 34.500 1.00 59.12 339 VAL A C 1
ATOM 2598 O O . VAL A 1 339 ? 18.728 7.760 34.818 1.00 59.12 339 VAL A O 1
ATOM 2601 N N . THR A 1 340 ? 17.195 6.298 34.029 1.00 72.31 340 THR A N 1
ATOM 2602 C CA . THR A 1 340 ? 18.129 5.167 33.933 1.00 72.31 340 THR A CA 1
ATOM 2603 C C . THR A 1 340 ? 19.221 5.442 32.891 1.00 72.31 340 THR A C 1
ATOM 2605 O O . THR A 1 340 ? 19.066 6.275 31.997 1.00 72.31 340 THR A O 1
ATOM 2608 N N . LYS A 1 341 ? 20.369 4.746 32.966 1.00 70.19 341 LYS A N 1
ATOM 2609 C CA . LYS A 1 341 ? 21.431 4.886 31.943 1.00 70.19 341 LYS A CA 1
ATOM 2610 C C . LYS A 1 341 ? 20.922 4.541 30.534 1.00 70.19 341 LYS A C 1
ATOM 2612 O O . LYS A 1 341 ? 21.323 5.195 29.577 1.00 70.19 341 LYS A O 1
ATOM 2617 N N . LYS A 1 342 ? 20.024 3.551 30.435 1.00 66.88 342 LYS A N 1
ATOM 2618 C CA . LYS A 1 342 ? 19.372 3.127 29.187 1.00 66.88 342 LYS A CA 1
ATOM 2619 C C . LYS A 1 342 ? 18.511 4.250 28.605 1.00 66.88 342 LYS A C 1
ATOM 2621 O O . LYS A 1 342 ? 18.657 4.584 27.438 1.00 66.88 342 LYS A O 1
ATOM 2626 N N . GLU A 1 343 ? 17.688 4.876 29.437 1.00 70.00 343 GLU A N 1
ATOM 2627 C CA . GLU A 1 343 ? 16.804 5.978 29.046 1.00 70.00 343 GLU A CA 1
ATOM 2628 C C . GLU A 1 343 ? 17.585 7.238 28.638 1.00 70.00 343 GLU A C 1
ATOM 2630 O O . GLU A 1 343 ? 17.258 7.884 27.648 1.00 70.00 343 GLU A O 1
ATOM 2635 N N . ARG A 1 344 ? 18.699 7.554 29.317 1.00 74.62 344 ARG A N 1
ATOM 2636 C CA . ARG A 1 344 ? 19.595 8.647 28.889 1.00 74.62 344 ARG A CA 1
ATOM 2637 C C . ARG A 1 344 ? 20.220 8.398 27.522 1.00 74.62 344 ARG A C 1
ATOM 2639 O O . ARG A 1 344 ? 20.368 9.343 26.751 1.00 74.62 344 ARG A O 1
ATOM 2646 N N . TRP A 1 345 ? 20.623 7.160 27.241 1.00 75.00 345 TRP A N 1
ATOM 2647 C CA . TRP A 1 345 ? 21.193 6.807 25.944 1.00 75.00 345 TRP A CA 1
ATOM 2648 C C . TRP A 1 345 ? 20.134 6.858 24.840 1.00 75.00 345 TRP A C 1
ATOM 2650 O O . TRP A 1 345 ? 20.366 7.525 23.837 1.00 75.00 345 TRP A O 1
ATOM 2660 N N . ALA A 1 346 ? 18.953 6.282 25.078 1.00 72.62 346 ALA A N 1
ATOM 2661 C CA . ALA A 1 346 ? 17.827 6.344 24.148 1.00 72.62 346 ALA A CA 1
ATOM 2662 C C . ALA A 1 346 ? 17.417 7.792 23.836 1.00 72.62 346 ALA A C 1
ATOM 2664 O O . ALA A 1 346 ? 17.268 8.156 22.675 1.00 72.62 346 ALA A O 1
ATOM 2665 N N . ASN A 1 347 ? 17.353 8.658 24.853 1.00 73.75 347 ASN A N 1
ATOM 2666 C CA . ASN A 1 347 ? 17.093 10.084 24.660 1.00 73.75 347 ASN A CA 1
ATOM 2667 C C . ASN A 1 347 ? 18.206 10.777 23.861 1.00 73.75 347 ASN A C 1
ATOM 2669 O O . ASN A 1 347 ? 17.923 11.663 23.064 1.00 73.75 347 ASN A O 1
ATOM 2673 N N . LYS A 1 348 ? 19.476 10.397 24.041 1.00 75.88 348 LYS A N 1
ATOM 2674 C CA . LYS A 1 348 ? 20.593 10.960 23.266 1.00 75.88 348 LYS A CA 1
ATOM 2675 C C . LYS A 1 348 ? 20.558 10.520 21.798 1.00 75.88 348 LYS A C 1
ATOM 2677 O O . LYS A 1 348 ? 20.843 11.331 20.923 1.00 75.88 348 LYS A O 1
ATOM 2682 N N . GLU A 1 349 ? 20.207 9.267 21.539 1.00 77.06 349 GLU A N 1
ATOM 2683 C CA . GLU A 1 349 ? 20.056 8.729 20.185 1.00 77.06 349 GLU A CA 1
ATOM 2684 C C . GLU A 1 349 ? 18.839 9.349 19.480 1.00 77.06 349 GLU A C 1
ATOM 2686 O O . GLU A 1 349 ? 18.974 9.869 18.376 1.00 77.06 349 GLU A O 1
ATOM 2691 N N . ALA A 1 350 ? 17.693 9.443 20.160 1.00 73.44 350 ALA A N 1
ATOM 2692 C CA . ALA A 1 350 ? 16.509 10.144 19.663 1.00 73.44 350 ALA A CA 1
ATOM 2693 C C . ALA A 1 350 ? 16.826 11.601 19.278 1.00 73.44 350 ALA A C 1
ATOM 2695 O O . ALA A 1 350 ? 16.450 12.057 18.199 1.00 73.44 350 ALA A O 1
ATOM 2696 N N . LYS A 1 351 ? 17.596 12.323 20.107 1.00 74.81 351 LYS A N 1
ATOM 2697 C CA . LYS A 1 351 ? 18.082 13.676 19.778 1.00 74.81 351 LYS A CA 1
ATOM 2698 C C . LYS A 1 351 ? 18.894 13.711 18.485 1.00 74.81 351 LYS A C 1
ATOM 2700 O O . LYS A 1 351 ? 18.682 14.608 17.680 1.00 74.81 351 LYS A O 1
ATOM 2705 N N . SER A 1 352 ? 19.793 12.746 18.273 1.00 70.56 352 SER A N 1
ATOM 2706 C CA . SER A 1 352 ? 20.600 12.677 17.044 1.00 70.56 352 SER A CA 1
ATOM 2707 C C . SER A 1 352 ? 19.787 12.375 15.781 1.00 70.56 352 SER A C 1
ATOM 2709 O O . SER A 1 352 ? 20.250 12.674 14.687 1.00 70.56 352 SER A O 1
ATOM 2711 N N . LEU A 1 353 ? 18.574 11.834 15.933 1.00 67.38 353 LEU A N 1
ATOM 2712 C CA . LEU A 1 353 ? 17.617 11.591 14.849 1.00 67.38 353 LEU A CA 1
ATOM 2713 C C . LEU A 1 353 ? 16.672 12.785 14.600 1.00 67.38 353 LEU A C 1
ATOM 2715 O O . LEU A 1 353 ? 15.706 12.654 13.856 1.00 67.38 353 LEU A O 1
ATOM 2719 N N . GLY A 1 354 ? 16.916 13.941 15.232 1.00 64.69 354 GLY A N 1
ATOM 2720 C CA . GLY A 1 354 ? 16.139 15.169 15.017 1.00 64.69 354 GLY A CA 1
ATOM 2721 C C . GLY A 1 354 ? 14.913 15.342 15.927 1.00 64.69 354 GLY A C 1
ATOM 2722 O O . GLY A 1 354 ? 14.213 16.345 15.816 1.00 64.69 354 GLY A O 1
ATOM 2723 N N . VAL A 1 355 ? 14.670 14.439 16.891 1.00 61.53 355 VAL A N 1
ATOM 2724 C CA . VAL A 1 355 ? 13.512 14.502 17.822 1.00 61.53 355 VAL A CA 1
ATOM 2725 C C . VAL A 1 355 ? 13.481 15.802 18.648 1.00 61.53 355 VAL A C 1
ATOM 2727 O O . VAL A 1 355 ? 12.411 16.225 19.084 1.00 61.53 355 VAL A O 1
ATOM 2730 N N . GLU A 1 356 ? 14.637 16.440 18.877 1.00 57.69 356 GLU A N 1
ATOM 2731 C CA . GLU A 1 356 ? 14.767 17.713 19.610 1.00 57.69 356 GLU A CA 1
ATOM 2732 C C . GLU A 1 356 ? 14.956 18.953 18.730 1.00 57.69 356 GLU A C 1
ATOM 2734 O O . GLU A 1 356 ? 14.698 20.053 19.211 1.00 57.69 356 GLU A O 1
ATOM 2739 N N . GLU A 1 357 ? 15.347 18.814 17.461 1.00 52.97 357 GLU A N 1
ATOM 2740 C CA . GLU A 1 357 ? 15.397 19.958 16.533 1.00 52.97 357 GLU A CA 1
ATOM 2741 C C . GLU A 1 357 ? 13.985 20.516 16.300 1.00 52.97 357 GLU A C 1
ATOM 2743 O O . GLU A 1 357 ? 13.793 21.725 16.253 1.00 52.97 357 GLU A O 1
ATOM 2748 N N . ILE A 1 358 ? 12.980 19.633 16.329 1.00 51.16 358 ILE A N 1
ATOM 2749 C CA . ILE A 1 358 ? 11.549 19.965 16.259 1.00 51.16 358 ILE A CA 1
ATOM 2750 C C . ILE A 1 358 ? 11.027 20.591 17.577 1.00 51.16 358 ILE A C 1
ATOM 2752 O O . ILE A 1 358 ? 9.948 21.169 17.604 1.00 51.16 358 ILE A O 1
ATOM 2756 N N . LYS A 1 359 ? 11.777 20.492 18.690 1.00 43.19 359 LYS A N 1
ATOM 2757 C CA . LYS A 1 359 ? 11.421 21.098 19.994 1.00 43.19 359 LYS A CA 1
ATOM 2758 C C . LYS A 1 359 ? 11.970 22.516 20.186 1.00 43.19 359 LYS A C 1
ATOM 2760 O O . LYS A 1 359 ? 11.515 23.199 21.094 1.00 43.19 359 LYS A O 1
ATOM 2765 N N . GLN A 1 360 ? 13.002 22.916 19.437 1.00 42.97 360 GLN A N 1
ATOM 2766 C CA . GLN A 1 360 ? 13.688 24.206 19.631 1.00 42.97 360 GLN A CA 1
ATOM 2767 C C . GLN A 1 360 ? 13.109 25.341 18.780 1.00 42.97 360 GLN A C 1
ATOM 2769 O O . GLN A 1 360 ? 13.406 26.505 19.045 1.00 42.97 360 GLN A O 1
ATOM 2774 N N . SER A 1 361 ? 12.271 25.027 17.793 1.00 40.53 361 SER A N 1
ATOM 2775 C CA . SER A 1 361 ? 11.352 25.998 17.217 1.00 40.53 361 SER A CA 1
ATOM 2776 C C . SER A 1 361 ? 10.145 26.114 18.149 1.00 40.53 361 SER A C 1
ATOM 2778 O O . SER A 1 361 ? 9.353 25.182 18.241 1.00 40.53 361 SER A O 1
ATOM 2780 N N . ASP A 1 362 ? 9.959 27.259 18.808 1.00 41.56 362 ASP A N 1
ATOM 2781 C CA . ASP A 1 362 ? 8.692 27.611 19.487 1.00 41.56 362 ASP A CA 1
ATOM 2782 C C . ASP A 1 362 ? 7.485 27.652 18.515 1.00 41.56 362 ASP A C 1
ATOM 2784 O O . ASP A 1 362 ? 6.345 27.892 18.909 1.00 41.56 362 ASP A O 1
ATOM 2788 N N . GLU A 1 363 ? 7.717 27.395 17.228 1.00 45.59 363 GLU A N 1
ATOM 2789 C CA . GLU A 1 363 ? 6.691 27.145 16.233 1.00 45.59 363 GLU A CA 1
ATOM 2790 C C . GLU A 1 363 ? 6.262 25.672 16.301 1.00 45.59 363 GLU A C 1
ATOM 2792 O O . GLU A 1 363 ? 6.986 24.763 15.887 1.00 45.59 363 GLU A O 1
ATOM 2797 N N . GLN A 1 364 ? 5.047 25.437 16.813 1.00 54.12 364 GLN A N 1
ATOM 2798 C CA . GLN A 1 364 ? 4.251 24.249 16.483 1.00 54.12 364 GLN A CA 1
ATOM 2799 C C . GLN A 1 364 ? 4.428 23.923 15.000 1.00 54.12 364 GLN A C 1
ATOM 2801 O O . GLN A 1 364 ? 4.436 24.853 14.205 1.00 54.12 364 GLN A O 1
ATOM 2806 N N . CYS A 1 365 ? 4.546 22.636 14.647 1.00 55.91 365 CYS A N 1
ATOM 2807 C CA . CYS A 1 365 ? 4.732 22.138 13.278 1.00 55.91 365 CYS A CA 1
ATOM 2808 C C . CYS A 1 365 ? 3.883 22.942 12.267 1.00 55.91 365 CYS A C 1
ATOM 2810 O O . CYS A 1 365 ? 2.687 22.691 12.097 1.00 55.91 365 CYS A O 1
ATOM 2812 N N . SER A 1 366 ? 4.482 23.980 11.677 1.00 60.53 366 SER A N 1
ATOM 2813 C CA . SER A 1 366 ? 3.730 25.095 11.086 1.00 60.53 366 SER A CA 1
ATOM 2814 C C . SER A 1 366 ? 3.377 24.809 9.632 1.00 60.53 366 SER A C 1
ATOM 2816 O O . SER A 1 366 ? 2.418 25.362 9.094 1.00 60.53 366 SER A O 1
ATOM 2818 N N . SER A 1 367 ? 4.097 23.865 9.020 1.00 73.38 367 SER A N 1
ATOM 2819 C CA . SER A 1 367 ? 3.943 23.454 7.633 1.00 73.38 367 SER A CA 1
ATOM 2820 C C . SER A 1 367 ? 3.578 21.970 7.498 1.00 73.38 367 SER A C 1
ATOM 2822 O O . SER A 1 367 ? 3.965 21.123 8.308 1.00 73.38 367 SER A O 1
ATOM 2824 N N . GLY A 1 368 ? 2.884 21.616 6.409 1.00 76.62 368 GLY A N 1
ATOM 2825 C CA . GLY A 1 368 ? 2.667 20.211 6.044 1.00 76.62 368 GLY A CA 1
ATOM 2826 C C . GLY A 1 368 ? 3.978 19.443 5.813 1.00 76.62 368 GLY A C 1
ATOM 2827 O O . GLY A 1 368 ? 4.024 18.231 6.013 1.00 76.62 368 GLY A O 1
ATOM 2828 N N . GLN A 1 369 ? 5.066 20.133 5.449 1.00 78.81 369 GLN A N 1
ATOM 2829 C CA . GLN A 1 369 ? 6.389 19.526 5.264 1.00 78.81 369 GLN A CA 1
ATOM 2830 C C . GLN A 1 369 ? 6.985 19.034 6.583 1.00 78.81 369 GLN A C 1
ATOM 2832 O O . GLN A 1 369 ? 7.538 17.935 6.636 1.00 78.81 369 GLN A O 1
ATOM 2837 N N . ASP A 1 370 ? 6.850 19.805 7.658 1.00 78.44 370 ASP A N 1
ATOM 2838 C CA . ASP A 1 370 ? 7.350 19.390 8.967 1.00 78.44 370 ASP A CA 1
ATOM 2839 C C . ASP A 1 370 ? 6.534 18.212 9.513 1.00 78.44 370 ASP A C 1
ATOM 2841 O O . ASP A 1 370 ? 7.110 17.272 10.064 1.00 78.44 370 ASP A O 1
ATOM 2845 N N . ARG A 1 371 ? 5.219 18.175 9.247 1.00 85.12 371 ARG A N 1
ATOM 2846 C CA . ARG A 1 371 ? 4.371 17.027 9.615 1.00 85.12 371 ARG A CA 1
ATOM 2847 C C . ARG A 1 371 ? 4.805 15.767 8.870 1.00 85.12 371 ARG A C 1
ATOM 2849 O O . ARG A 1 371 ? 4.900 14.698 9.468 1.00 85.12 371 ARG A O 1
ATOM 2856 N N . TRP A 1 372 ? 5.175 15.889 7.594 1.00 87.56 372 TRP A N 1
ATOM 2857 C CA . TRP A 1 372 ? 5.777 14.781 6.854 1.00 87.56 372 TRP A CA 1
ATOM 2858 C C . TRP A 1 372 ? 7.087 14.293 7.476 1.00 87.56 372 TRP A C 1
ATOM 2860 O O . TRP A 1 372 ? 7.274 13.083 7.579 1.00 87.56 372 TRP A O 1
ATOM 2870 N N . LYS A 1 373 ? 7.975 15.185 7.936 1.00 85.94 373 LYS A N 1
ATOM 2871 C CA . LYS A 1 373 ? 9.220 14.780 8.620 1.00 85.94 373 LYS A CA 1
ATOM 2872 C C . LYS A 1 373 ? 8.923 13.965 9.880 1.00 85.94 373 LYS A C 1
ATOM 2874 O O . LYS A 1 373 ? 9.526 12.909 10.070 1.00 85.94 373 LYS A O 1
ATOM 2879 N N . VAL A 1 374 ? 7.967 14.412 10.698 1.00 87.12 374 VAL A N 1
ATOM 2880 C CA . VAL A 1 374 ? 7.561 13.687 11.914 1.00 87.12 374 VAL A CA 1
ATOM 2881 C C . VAL A 1 374 ? 6.943 12.331 11.570 1.00 87.12 374 VAL A C 1
ATOM 2883 O O . VAL A 1 374 ? 7.309 11.322 12.171 1.00 87.12 374 VAL A O 1
ATOM 2886 N N . PHE A 1 375 ? 6.052 12.277 10.574 1.00 91.38 375 PHE A N 1
ATOM 2887 C CA . PHE A 1 375 ? 5.452 11.023 10.114 1.00 91.38 375 PHE A CA 1
ATOM 2888 C C . PHE A 1 375 ? 6.513 10.024 9.631 1.00 91.38 375 PHE A C 1
ATOM 2890 O O . PHE A 1 375 ? 6.499 8.868 10.054 1.00 91.38 375 PHE A O 1
ATOM 2897 N N . LEU A 1 376 ? 7.441 10.459 8.770 1.00 91.25 376 LEU A N 1
ATOM 2898 C CA . LEU A 1 376 ? 8.503 9.603 8.234 1.00 91.25 376 LEU A CA 1
ATOM 2899 C C . LEU A 1 376 ? 9.378 9.042 9.361 1.00 91.25 376 LEU A C 1
ATOM 2901 O O . LEU A 1 376 ? 9.649 7.844 9.368 1.00 91.25 376 LEU A O 1
ATOM 2905 N N . LEU A 1 377 ? 9.747 9.876 10.338 1.00 88.38 377 LEU A N 1
ATOM 2906 C CA . LEU A 1 377 ? 10.508 9.453 11.511 1.00 88.38 377 LEU A CA 1
ATOM 2907 C C . LEU A 1 377 ? 9.745 8.403 12.331 1.00 88.38 377 LEU A C 1
ATOM 2909 O O . LEU A 1 377 ? 10.282 7.335 12.611 1.00 88.38 377 LEU A O 1
ATOM 2913 N N . LEU A 1 378 ? 8.484 8.671 12.684 1.00 90.31 378 LEU A N 1
ATOM 2914 C CA . LEU A 1 378 ? 7.648 7.735 13.447 1.00 90.31 378 LEU A CA 1
ATOM 2915 C C . LEU A 1 378 ? 7.461 6.398 12.721 1.00 90.31 378 LEU A C 1
ATOM 2917 O O . LEU A 1 378 ? 7.468 5.339 13.352 1.00 90.31 378 LEU A O 1
ATOM 2921 N N . TYR A 1 379 ? 7.316 6.430 11.398 1.00 93.12 379 TYR A N 1
ATOM 2922 C CA . TYR A 1 379 ? 7.178 5.217 10.606 1.00 93.12 379 TYR A CA 1
ATOM 2923 C C . TYR A 1 379 ? 8.491 4.419 10.543 1.00 93.12 379 TYR A C 1
ATOM 2925 O O . TYR A 1 379 ? 8.476 3.207 10.773 1.00 93.12 379 TYR A O 1
ATOM 2933 N N . GLU A 1 380 ? 9.635 5.075 10.306 1.00 89.56 380 GLU A N 1
ATOM 2934 C CA . GLU A 1 380 ? 10.957 4.431 10.370 1.00 89.56 380 GLU A CA 1
ATOM 2935 C C . GLU A 1 380 ? 11.189 3.819 11.759 1.00 89.56 380 GLU A C 1
ATOM 2937 O O . GLU A 1 380 ? 11.661 2.687 11.864 1.00 89.56 380 GLU A O 1
ATOM 2942 N N . MET A 1 381 ? 10.768 4.501 12.830 1.00 87.44 381 MET A N 1
ATOM 2943 C CA . MET A 1 381 ? 10.840 3.998 14.207 1.00 87.44 381 MET A CA 1
ATOM 2944 C C . MET A 1 381 ? 10.099 2.680 14.420 1.00 87.44 381 MET A C 1
ATOM 2946 O O . MET A 1 381 ? 10.620 1.792 15.092 1.00 87.44 381 MET A O 1
ATOM 2950 N N . LEU A 1 382 ? 8.915 2.520 13.829 1.00 89.38 382 LEU A N 1
ATOM 2951 C CA . LEU A 1 382 ? 8.155 1.269 13.903 1.00 89.38 382 LEU A CA 1
ATOM 2952 C C . LEU A 1 382 ? 8.741 0.149 13.027 1.00 89.38 382 LEU A C 1
ATOM 2954 O O . LEU A 1 382 ? 8.452 -1.032 13.261 1.00 89.38 382 LEU A O 1
ATOM 2958 N N . GLN A 1 383 ? 9.514 0.507 12.000 1.00 84.44 383 GLN A N 1
ATOM 2959 C CA . GLN A 1 383 ? 9.983 -0.416 10.969 1.00 84.44 383 GLN A CA 1
ATOM 2960 C C . GLN A 1 383 ? 11.431 -0.889 11.175 1.00 84.44 383 GLN A C 1
ATOM 2962 O O . GLN A 1 383 ? 11.700 -2.068 10.945 1.00 84.44 383 GLN A O 1
ATOM 2967 N N . GLU A 1 384 ? 12.350 -0.006 11.571 1.00 76.62 384 GLU A N 1
ATOM 2968 C CA . GLU A 1 384 ? 13.803 -0.253 11.542 1.00 76.62 384 GLU A CA 1
ATOM 2969 C C . GLU A 1 384 ? 14.497 -0.086 12.900 1.00 76.62 384 GLU A C 1
ATOM 2971 O O . GLU A 1 384 ? 15.552 -0.682 13.122 1.00 76.62 384 GLU A O 1
ATOM 2976 N N . PHE A 1 385 ? 13.919 0.686 13.823 1.00 72.00 385 PHE A N 1
ATOM 2977 C CA . PHE A 1 385 ? 14.583 1.033 15.078 1.00 72.00 385 PHE A CA 1
ATOM 2978 C C . PHE A 1 385 ? 14.182 0.136 16.262 1.00 72.00 385 PHE A C 1
ATOM 2980 O O . PHE A 1 385 ? 13.129 -0.502 16.293 1.00 72.00 385 PHE A O 1
ATOM 2987 N N . GLY A 1 386 ? 15.064 0.079 17.265 1.00 74.50 386 GLY A N 1
ATOM 2988 C CA . GLY A 1 386 ? 14.842 -0.683 18.495 1.00 74.50 386 GLY A CA 1
ATOM 2989 C C . GLY A 1 386 ? 13.769 -0.069 19.400 1.00 74.50 386 GLY A C 1
ATOM 2990 O O . GLY A 1 386 ? 13.487 1.128 19.345 1.00 74.50 386 GLY A O 1
ATOM 2991 N N . THR A 1 387 ? 13.196 -0.886 20.290 1.00 80.88 387 THR A N 1
ATOM 2992 C CA . THR A 1 387 ? 12.092 -0.474 21.180 1.00 80.88 387 THR A CA 1
ATOM 2993 C C . THR A 1 387 ? 12.406 0.736 22.047 1.00 80.88 387 THR A C 1
ATOM 2995 O O . THR A 1 387 ? 11.520 1.539 22.322 1.00 80.88 387 THR A O 1
ATOM 2998 N N . HIS A 1 388 ? 13.668 0.896 22.443 1.00 76.94 388 HIS A N 1
ATOM 2999 C CA . HIS A 1 388 ? 14.129 2.000 23.280 1.00 76.94 388 HIS A CA 1
ATOM 3000 C C . HIS A 1 388 ? 13.956 3.366 22.608 1.00 76.94 388 HIS A C 1
ATOM 3002 O O . HIS A 1 388 ? 13.710 4.348 23.302 1.00 76.94 388 HIS A O 1
ATOM 3008 N N . LEU A 1 389 ? 14.061 3.441 21.277 1.00 79.56 389 LEU A N 1
ATOM 3009 C CA . LEU A 1 389 ? 13.819 4.682 20.543 1.00 79.56 389 LEU A CA 1
ATOM 3010 C C . LEU A 1 389 ? 12.329 5.003 20.508 1.00 79.56 389 LEU A C 1
ATOM 3012 O O . LEU A 1 389 ? 11.952 6.146 20.764 1.00 79.56 389 LEU A O 1
ATOM 3016 N N . VAL A 1 390 ? 11.485 3.997 20.258 1.00 83.50 390 VAL A N 1
ATOM 3017 C CA . VAL A 1 390 ? 10.023 4.158 20.264 1.00 83.50 390 VAL A CA 1
ATOM 3018 C C . VAL A 1 390 ? 9.554 4.690 21.620 1.00 83.50 390 VAL A C 1
ATOM 3020 O O . VAL A 1 390 ? 8.849 5.692 21.664 1.00 83.50 390 VAL A O 1
ATOM 3023 N N . GLU A 1 391 ? 10.029 4.106 22.722 1.00 81.94 391 GLU A N 1
ATOM 3024 C CA . GLU A 1 391 ? 9.751 4.581 24.088 1.00 81.94 391 GLU A CA 1
ATOM 3025 C C . GLU A 1 391 ? 10.167 6.043 24.312 1.00 81.94 391 GLU A C 1
ATOM 3027 O O . GLU A 1 391 ? 9.452 6.794 24.973 1.00 81.94 391 GLU A O 1
ATOM 3032 N N . ALA A 1 392 ? 11.305 6.461 23.754 1.00 78.88 392 ALA A N 1
ATOM 3033 C CA . ALA A 1 392 ? 11.862 7.791 23.979 1.00 78.88 392 ALA A CA 1
ATOM 3034 C C . ALA A 1 392 ? 11.171 8.906 23.175 1.00 78.88 392 ALA A C 1
ATOM 3036 O O . ALA A 1 392 ? 11.147 10.053 23.629 1.00 78.88 392 ALA A O 1
ATOM 3037 N N . ALA A 1 393 ? 10.640 8.611 21.982 1.00 81.81 393 ALA A N 1
ATOM 3038 C CA . ALA A 1 393 ? 10.148 9.655 21.076 1.00 81.81 393 ALA A CA 1
ATOM 3039 C C . ALA A 1 393 ? 8.660 9.560 20.712 1.00 81.81 393 ALA A C 1
ATOM 3041 O O . ALA A 1 393 ? 8.076 10.599 20.401 1.00 81.81 393 ALA A O 1
ATOM 3042 N N . TRP A 1 394 ? 8.031 8.380 20.778 1.00 87.81 394 TRP A N 1
ATOM 3043 C CA . TRP A 1 394 ? 6.688 8.147 20.226 1.00 87.81 394 TRP A CA 1
ATOM 3044 C C . TRP A 1 394 ? 5.645 9.149 20.723 1.00 87.81 394 TRP A C 1
ATOM 3046 O O . TRP A 1 394 ? 5.112 9.923 19.932 1.00 87.81 394 TRP A O 1
ATOM 3056 N N . THR A 1 395 ? 5.389 9.183 22.033 1.00 82.94 395 THR A N 1
ATOM 3057 C CA . THR A 1 395 ? 4.313 9.997 22.618 1.00 82.94 395 THR A CA 1
ATOM 3058 C C . THR A 1 395 ? 4.484 11.479 22.298 1.00 82.94 395 THR A C 1
ATOM 3060 O O . THR A 1 395 ? 3.525 12.156 21.945 1.00 82.94 395 THR A O 1
ATOM 3063 N N . HIS A 1 396 ? 5.720 11.978 22.363 1.00 79.31 396 HIS A N 1
ATOM 3064 C CA . HIS A 1 396 ? 6.014 13.376 22.068 1.00 79.31 396 HIS A CA 1
ATOM 3065 C C . HIS A 1 396 ? 5.783 13.717 20.591 1.00 79.31 396 HIS A C 1
ATOM 3067 O O . HIS A 1 396 ? 5.183 14.738 20.275 1.00 79.31 396 HIS A O 1
ATOM 3073 N N . GLN A 1 397 ? 6.261 12.873 19.678 1.00 82.19 397 GLN A N 1
ATOM 3074 C CA . GLN A 1 397 ? 6.144 13.109 18.237 1.00 82.19 397 GLN A CA 1
ATOM 3075 C C . GLN A 1 397 ? 4.699 12.935 17.740 1.00 82.19 397 GLN A C 1
ATOM 3077 O O . GLN A 1 397 ? 4.245 13.686 16.880 1.00 82.19 397 GLN A O 1
ATOM 3082 N N . VAL A 1 398 ? 3.942 12.009 18.332 1.00 83.62 398 VAL A N 1
ATOM 3083 C CA . VAL A 1 398 ? 2.501 11.860 18.079 1.00 83.62 398 VAL A CA 1
ATOM 3084 C C . VAL A 1 398 ? 1.732 13.094 18.544 1.00 83.62 398 VAL A C 1
ATOM 3086 O O . VAL A 1 398 ? 0.905 13.594 17.787 1.00 83.62 398 VAL A O 1
ATOM 3089 N N . LEU A 1 399 ? 2.028 13.624 19.736 1.00 79.00 399 LEU A N 1
ATOM 3090 C CA . LEU A 1 399 ? 1.422 14.873 20.212 1.00 79.00 399 LEU A CA 1
ATOM 3091 C C . LEU A 1 399 ? 1.745 16.045 19.283 1.00 79.00 399 LEU A C 1
ATOM 3093 O O . LEU A 1 399 ? 0.845 16.800 18.946 1.00 79.00 399 LEU A O 1
ATOM 3097 N N . LEU A 1 400 ? 2.980 16.159 18.786 1.00 76.12 400 LEU A N 1
ATOM 3098 C CA . LEU A 1 400 ? 3.330 17.193 17.808 1.00 76.12 400 LEU A CA 1
ATOM 3099 C C . LEU A 1 400 ? 2.501 17.090 16.521 1.00 76.12 400 LEU A C 1
ATOM 3101 O O . LEU A 1 400 ? 2.006 18.108 16.043 1.00 76.12 400 LEU A O 1
ATOM 3105 N N . LEU A 1 401 ? 2.308 15.891 15.961 1.00 78.88 401 LEU A N 1
ATOM 3106 C CA . LEU A 1 401 ? 1.431 15.703 14.794 1.00 78.88 401 LEU A CA 1
ATOM 3107 C C . LEU A 1 401 ? -0.032 16.026 15.105 1.00 78.88 401 LEU A C 1
ATOM 3109 O O . LEU A 1 401 ? -0.732 16.585 14.265 1.00 78.88 401 LEU A O 1
ATOM 3113 N N . PHE A 1 402 ? -0.481 15.670 16.306 1.00 72.81 402 PHE A N 1
ATOM 3114 C CA . PHE A 1 402 ? -1.868 15.789 16.733 1.00 72.81 402 PHE A CA 1
ATOM 3115 C C . PHE A 1 402 ? -2.264 17.226 17.118 1.00 72.81 402 PHE A C 1
ATOM 3117 O O . PHE A 1 402 ? -3.358 17.672 16.782 1.00 72.81 402 PHE A O 1
ATOM 3124 N N . GLU A 1 403 ? -1.387 17.965 17.800 1.00 71.25 403 GLU A N 1
ATOM 3125 C CA . GLU A 1 403 ? -1.646 19.319 18.312 1.00 71.25 403 GLU A CA 1
ATOM 3126 C C . GLU A 1 403 ? -1.274 20.424 17.320 1.00 71.25 403 GLU A C 1
ATOM 3128 O O . GLU A 1 403 ? -1.779 21.539 17.426 1.00 71.25 403 GLU A O 1
ATOM 3133 N N . SER A 1 404 ? -0.437 20.130 16.323 1.00 63.75 404 SER A N 1
ATOM 3134 C CA . SER A 1 404 ? -0.042 21.100 15.295 1.00 63.75 404 SER A CA 1
ATOM 3135 C C . SER A 1 404 ? -1.098 21.348 14.218 1.00 63.75 404 SER A C 1
ATOM 3137 O O . SER A 1 404 ? -0.774 21.870 13.154 1.00 63.75 404 SER A O 1
ATOM 3139 N N . THR A 1 405 ? -2.354 20.957 14.437 1.00 60.00 405 THR A N 1
ATOM 3140 C CA . THR A 1 405 ? -3.425 21.126 13.448 1.00 60.00 405 THR A CA 1
ATOM 3141 C C . THR A 1 405 ? -3.598 22.593 13.029 1.00 60.00 405 THR A C 1
ATOM 3143 O O . THR A 1 405 ? -3.471 23.477 13.878 1.00 60.00 405 THR A O 1
ATOM 3146 N N . PRO A 1 406 ? -3.900 22.867 11.744 1.00 55.22 406 PRO A N 1
ATOM 3147 C CA . PRO A 1 406 ? -3.993 24.229 11.224 1.00 55.22 406 PRO A CA 1
ATOM 3148 C C . PRO A 1 406 ? -4.975 25.083 12.035 1.00 55.22 406 PRO A C 1
ATOM 3150 O O . PRO A 1 406 ? -6.088 24.640 12.328 1.00 55.22 406 PRO A O 1
ATOM 3153 N N . GLN A 1 407 ? -4.588 26.322 12.358 1.00 50.53 407 GLN A N 1
ATOM 3154 C CA . GLN A 1 407 ? -5.543 27.333 12.813 1.00 50.53 407 GLN A CA 1
ATOM 3155 C C . GLN A 1 407 ? -6.652 27.483 11.760 1.00 50.53 407 GLN A C 1
ATOM 3157 O O . GLN A 1 407 ? -6.399 27.403 10.558 1.00 50.53 407 GLN A O 1
ATOM 3162 N N . SER A 1 408 ? -7.882 27.657 12.239 1.00 43.00 408 SER A N 1
ATOM 3163 C CA . SER A 1 408 ? -9.177 27.499 11.555 1.00 43.00 408 SER A CA 1
ATOM 3164 C C . SER A 1 408 ? -9.414 28.289 10.260 1.00 43.00 408 SER A C 1
ATOM 3166 O O . SER A 1 408 ? -10.498 28.191 9.689 1.00 43.00 408 SER A O 1
ATOM 3168 N N . ASP A 1 409 ? -8.445 29.054 9.771 1.00 39.91 409 ASP A N 1
ATOM 3169 C CA . ASP A 1 409 ? -8.652 30.053 8.721 1.00 39.91 409 ASP A CA 1
ATOM 3170 C C . ASP A 1 409 ? -8.472 29.506 7.291 1.00 39.91 409 ASP A C 1
ATOM 3172 O O . ASP A 1 409 ? -8.713 30.220 6.322 1.00 39.91 409 ASP A O 1
ATOM 3176 N N . TYR A 1 410 ? -8.144 28.218 7.131 1.00 42.12 410 TYR A N 1
ATOM 3177 C CA . TYR A 1 410 ? -7.954 27.563 5.822 1.00 42.12 410 TYR A CA 1
ATOM 3178 C C . TYR A 1 410 ? -9.123 26.668 5.373 1.00 42.12 410 TYR A C 1
ATOM 3180 O O . TYR A 1 410 ? -8.975 25.843 4.475 1.00 42.12 410 TYR A O 1
ATOM 3188 N N . LEU A 1 411 ? -10.310 26.817 5.967 1.00 38.16 411 LEU A N 1
ATOM 3189 C CA . LEU A 1 411 ? -11.477 25.975 5.651 1.00 38.16 411 LEU A CA 1
ATOM 3190 C C . LEU A 1 411 ? -12.151 26.278 4.297 1.00 38.16 411 LEU A C 1
ATOM 3192 O O . LEU A 1 411 ? -13.048 25.541 3.902 1.00 38.16 411 LEU A O 1
ATOM 3196 N N . ASN A 1 412 ? -11.721 27.306 3.556 1.00 36.03 412 ASN A N 1
ATOM 3197 C CA . ASN A 1 412 ? -12.404 27.764 2.340 1.00 36.03 412 ASN A CA 1
ATOM 3198 C C . ASN A 1 412 ? -11.496 27.844 1.104 1.00 36.03 412 ASN A C 1
ATOM 3200 O O . ASN A 1 412 ? -11.432 28.896 0.481 1.00 36.03 412 ASN A O 1
ATOM 3204 N N . HIS A 1 413 ? -10.845 26.757 0.681 1.00 39.19 413 HIS A N 1
ATOM 3205 C CA . HIS A 1 413 ? -10.329 26.693 -0.695 1.00 39.19 413 HIS A CA 1
ATOM 3206 C C . HIS A 1 413 ? -10.570 25.323 -1.335 1.00 39.19 413 HIS A C 1
ATOM 3208 O O . HIS A 1 413 ? -9.813 24.372 -1.165 1.00 39.19 413 HIS A O 1
ATOM 3214 N N . THR A 1 414 ? -11.612 25.267 -2.160 1.00 39.41 414 THR A N 1
ATOM 3215 C CA . THR A 1 414 ? -12.039 24.173 -3.049 1.00 39.41 414 THR A CA 1
ATOM 3216 C C . THR A 1 414 ? -11.022 23.825 -4.156 1.00 39.41 414 THR A C 1
ATOM 3218 O O . THR A 1 414 ? -11.380 23.207 -5.153 1.00 39.41 414 THR A O 1
ATOM 3221 N N . SER A 1 415 ? -9.751 24.220 -4.013 1.00 41.62 415 SER A N 1
ATOM 3222 C CA . SER A 1 415 ? -8.687 24.025 -5.008 1.00 41.62 415 SER A CA 1
ATOM 3223 C C . SER A 1 415 ? -7.385 23.472 -4.418 1.00 41.62 415 SER A C 1
ATOM 3225 O O . SER A 1 415 ? -6.314 23.665 -5.000 1.00 41.62 415 SER A O 1
ATOM 3227 N N . TYR A 1 416 ? -7.434 22.814 -3.258 1.00 51.09 416 TYR A N 1
ATOM 3228 C CA . TYR A 1 416 ? -6.252 22.158 -2.711 1.00 51.09 416 TYR A CA 1
ATOM 3229 C C . TYR A 1 416 ? -5.907 20.924 -3.553 1.00 51.09 416 TYR A C 1
ATOM 3231 O O . TYR A 1 416 ? -6.647 19.943 -3.584 1.00 51.09 416 TYR A O 1
ATOM 3239 N N . ARG A 1 417 ? -4.774 20.980 -4.268 1.00 62.19 417 ARG A N 1
ATOM 3240 C CA . ARG A 1 417 ? -4.217 19.819 -4.984 1.00 62.19 417 ARG A CA 1
ATOM 3241 C C . ARG A 1 417 ? -4.111 18.632 -4.015 1.00 62.19 417 ARG A C 1
ATOM 3243 O O . ARG A 1 417 ? -3.720 18.834 -2.864 1.00 62.19 417 ARG A O 1
ATOM 3250 N N . ALA A 1 418 ? -4.402 17.412 -4.482 1.00 66.69 418 ALA A N 1
ATOM 3251 C CA . ALA A 1 418 ? -4.495 16.208 -3.639 1.00 66.69 418 ALA A CA 1
ATOM 3252 C C . ALA A 1 418 ? -3.273 15.985 -2.726 1.00 66.69 418 ALA A C 1
ATOM 3254 O O . ALA A 1 418 ? -3.415 15.460 -1.625 1.00 66.69 418 ALA A O 1
ATOM 3255 N N . PHE A 1 419 ? -2.091 16.439 -3.153 1.00 70.06 419 PHE A N 1
ATOM 3256 C CA . PHE A 1 419 ? -0.862 16.454 -2.363 1.00 70.06 419 PHE A CA 1
ATOM 3257 C C . PHE A 1 419 ? -0.942 17.307 -1.086 1.00 70.06 419 PHE A C 1
ATOM 3259 O O . PHE A 1 419 ? -0.642 16.822 0.002 1.00 70.06 419 PHE A O 1
ATOM 3266 N N . HIS A 1 420 ? -1.347 18.572 -1.204 1.00 68.19 420 HIS A N 1
ATOM 3267 C CA . HIS A 1 420 ? -1.412 19.495 -0.068 1.00 68.19 420 HIS A CA 1
ATOM 3268 C C . HIS A 1 420 ? -2.476 19.050 0.944 1.00 68.19 420 HIS A C 1
ATOM 3270 O O . HIS A 1 420 ? -2.253 19.103 2.153 1.00 68.19 420 HIS A O 1
ATOM 3276 N N . ALA A 1 421 ? -3.578 18.469 0.459 1.00 70.94 421 ALA A N 1
ATOM 3277 C CA . ALA A 1 421 ? -4.622 17.912 1.313 1.00 70.94 421 ALA A CA 1
ATOM 3278 C C . ALA A 1 421 ? -4.115 16.816 2.280 1.00 70.94 421 ALA A C 1
ATOM 3280 O O . ALA A 1 421 ? -4.739 16.612 3.320 1.00 70.94 421 ALA A O 1
ATOM 3281 N N . GLN A 1 422 ? -2.983 16.149 2.000 1.00 83.94 422 GLN A N 1
ATOM 3282 C CA . GLN A 1 422 ? -2.489 15.020 2.803 1.00 83.94 422 GLN A CA 1
ATOM 3283 C C . GLN A 1 422 ? -2.046 15.396 4.224 1.00 83.94 422 GLN A C 1
ATOM 3285 O O . GLN A 1 422 ? -2.354 14.664 5.155 1.00 83.94 422 GLN A O 1
ATOM 3290 N N . MET A 1 423 ? -1.323 16.507 4.402 1.00 85.69 423 MET A N 1
ATOM 3291 C CA . MET A 1 423 ? -0.780 16.923 5.711 1.00 85.69 423 MET A CA 1
ATOM 3292 C C . MET A 1 423 ? -1.128 18.370 6.078 1.00 85.69 423 MET A C 1
ATOM 3294 O O . MET A 1 423 ? -0.646 18.876 7.089 1.00 85.69 423 MET A O 1
ATOM 3298 N N . GLU A 1 424 ? -1.954 19.054 5.282 1.00 80.62 424 GLU A N 1
ATOM 3299 C CA . GLU A 1 424 ? -2.459 20.401 5.592 1.00 80.62 424 GLU A CA 1
ATOM 3300 C C . GLU A 1 424 ? -3.935 20.398 6.006 1.00 80.62 424 GLU A C 1
ATOM 3302 O O . GLU A 1 424 ? -4.399 21.374 6.584 1.00 80.62 424 GLU A O 1
ATOM 3307 N N . SER A 1 425 ? -4.665 19.300 5.783 1.00 80.44 425 SER A N 1
ATOM 3308 C CA . SER A 1 425 ? -6.032 19.124 6.283 1.00 80.44 425 SER A CA 1
ATOM 3309 C C . SER A 1 425 ? -6.060 18.231 7.527 1.00 80.44 425 SER A C 1
ATOM 3311 O O . SER A 1 425 ? -5.255 17.309 7.660 1.00 80.44 425 SER A O 1
ATOM 3313 N N . VAL A 1 426 ? -7.012 18.475 8.434 1.00 80.44 426 VAL A N 1
ATOM 3314 C CA . VAL A 1 426 ? -7.210 17.634 9.631 1.00 80.44 426 VAL A CA 1
ATOM 3315 C C . VAL A 1 426 ? -7.558 16.195 9.232 1.00 80.44 426 VAL A C 1
ATOM 3317 O O . VAL A 1 426 ? -7.016 15.251 9.798 1.00 80.44 426 VAL A O 1
ATOM 3320 N N . GLU A 1 427 ? -8.406 16.020 8.215 1.00 83.62 427 GLU A N 1
ATOM 3321 C CA . GLU A 1 427 ? -8.771 14.703 7.682 1.00 83.62 427 GLU A CA 1
ATOM 3322 C C . GLU A 1 427 ? -7.554 13.955 7.117 1.00 83.62 427 GLU A C 1
ATOM 3324 O O . GLU A 1 427 ? -7.332 12.789 7.445 1.00 83.62 427 GLU A O 1
ATOM 3329 N N . GLY A 1 428 ? -6.721 14.636 6.324 1.00 86.44 428 GLY A N 1
ATOM 3330 C CA . GLY A 1 428 ? -5.466 14.094 5.809 1.00 86.44 428 GLY A CA 1
ATOM 3331 C C . GLY A 1 428 ? -4.546 13.627 6.935 1.00 86.44 428 GLY A C 1
ATOM 3332 O O . GLY A 1 428 ? -4.099 12.479 6.926 1.00 86.44 428 GLY A O 1
ATOM 3333 N N . ILE A 1 429 ? -4.352 14.460 7.963 1.00 87.31 429 ILE A N 1
ATOM 3334 C CA . ILE A 1 429 ? -3.541 14.107 9.137 1.00 87.31 429 ILE A CA 1
ATOM 3335 C C . ILE A 1 429 ? -4.067 12.822 9.789 1.00 87.31 429 ILE A C 1
ATOM 3337 O O . ILE A 1 429 ? -3.282 11.905 10.033 1.00 87.31 429 ILE A O 1
ATOM 3341 N N . PHE A 1 430 ? -5.379 12.693 10.020 1.00 89.88 430 PHE A N 1
ATOM 3342 C CA . PHE A 1 430 ? -5.943 11.468 10.597 1.00 89.88 430 PHE A CA 1
ATOM 3343 C C . PHE A 1 430 ? -5.797 10.250 9.677 1.00 89.88 430 PHE A C 1
ATOM 3345 O O . PHE A 1 430 ? -5.459 9.168 10.163 1.00 89.88 430 PHE A O 1
ATOM 3352 N N . ASN A 1 431 ? -5.952 10.409 8.361 1.00 91.56 431 ASN A N 1
ATOM 3353 C CA . ASN A 1 431 ? -5.699 9.336 7.398 1.00 91.56 431 ASN A CA 1
ATOM 3354 C C . ASN A 1 431 ? -4.265 8.789 7.515 1.00 91.56 431 ASN A C 1
ATOM 3356 O O . ASN A 1 431 ? -4.074 7.574 7.501 1.00 91.56 431 ASN A O 1
ATOM 3360 N N . TRP A 1 432 ? -3.260 9.643 7.715 1.00 93.62 432 TRP A N 1
ATOM 3361 C CA . TRP A 1 432 ? -1.876 9.202 7.925 1.00 93.62 432 TRP A CA 1
ATOM 3362 C C . TRP A 1 432 ? -1.604 8.706 9.350 1.00 93.62 432 TRP A C 1
ATOM 3364 O O . TRP A 1 432 ? -0.894 7.719 9.532 1.00 93.62 432 TRP A O 1
ATOM 3374 N N . MET A 1 433 ? -2.224 9.295 10.371 1.00 92.38 433 MET A N 1
ATOM 3375 C CA . MET A 1 433 ? -2.115 8.809 11.754 1.00 92.38 433 MET A CA 1
ATOM 3376 C C . MET A 1 433 ? -2.641 7.379 11.904 1.00 92.38 433 MET A C 1
ATOM 3378 O O . MET A 1 433 ? -2.028 6.571 12.602 1.00 92.38 433 MET A O 1
ATOM 3382 N N . THR A 1 434 ? -3.718 7.018 11.197 1.00 94.88 434 THR A N 1
ATOM 3383 C CA . THR A 1 434 ? -4.217 5.633 11.215 1.00 94.88 434 THR A CA 1
ATOM 3384 C C . THR A 1 434 ? -3.213 4.618 10.676 1.00 94.88 434 THR A C 1
ATOM 3386 O O . THR A 1 434 ? -3.161 3.510 11.204 1.00 94.88 434 THR A O 1
ATOM 3389 N N . VAL A 1 435 ? -2.357 4.995 9.717 1.00 96.31 435 VAL A N 1
ATOM 3390 C CA . VAL A 1 435 ? -1.262 4.137 9.226 1.00 96.31 435 VAL A CA 1
ATOM 3391 C C . VAL A 1 435 ? -0.257 3.854 10.344 1.00 96.31 435 VAL A C 1
ATOM 3393 O O . VAL A 1 435 ? 0.143 2.706 10.539 1.00 96.31 435 VAL A O 1
ATOM 3396 N N . LEU A 1 436 ? 0.127 4.881 11.112 1.00 95.25 436 LEU A N 1
ATOM 3397 C CA . LEU A 1 436 ? 1.041 4.739 12.250 1.00 95.25 436 LEU A CA 1
ATOM 3398 C C . LEU A 1 436 ? 0.434 3.874 13.360 1.00 95.25 436 LEU A C 1
ATOM 3400 O O . LEU A 1 436 ? 1.104 2.979 13.879 1.00 95.25 436 LEU A O 1
ATOM 3404 N N . TRP A 1 437 ? -0.833 4.110 13.707 1.00 95.25 437 TRP A N 1
ATOM 3405 C CA . TRP A 1 437 ? -1.523 3.323 14.728 1.00 95.25 437 TRP A CA 1
ATOM 3406 C C . TRP A 1 437 ? -1.716 1.872 14.303 1.00 95.25 437 TRP A C 1
ATOM 3408 O O . TRP A 1 437 ? -1.363 0.984 15.071 1.00 95.25 437 TRP A O 1
ATOM 3418 N N . GLU A 1 438 ? -2.197 1.607 13.085 1.00 95.69 438 GLU A N 1
ATOM 3419 C CA . GLU A 1 438 ? -2.351 0.238 12.580 1.00 95.69 438 GLU A CA 1
ATOM 3420 C C . GLU A 1 438 ? -1.010 -0.498 12.604 1.00 95.69 438 GLU A C 1
ATOM 3422 O O . GLU A 1 438 ? -0.912 -1.587 13.174 1.00 95.69 438 GLU A O 1
ATOM 3427 N N . ARG A 1 439 ? 0.053 0.131 12.089 1.00 93.62 439 ARG A N 1
ATOM 3428 C CA . ARG A 1 439 ? 1.394 -0.462 12.081 1.00 93.62 439 ARG A CA 1
ATOM 3429 C C . ARG A 1 439 ? 1.922 -0.750 13.487 1.00 93.62 439 ARG A C 1
ATOM 3431 O O . ARG A 1 439 ? 2.597 -1.767 13.681 1.00 93.62 439 ARG A O 1
ATOM 3438 N N . GLY A 1 440 ? 1.644 0.139 14.439 1.00 93.50 440 GLY A N 1
ATOM 3439 C CA . GLY A 1 440 ? 2.029 -0.008 15.839 1.00 93.50 440 GLY A CA 1
ATOM 3440 C C . GLY A 1 440 ? 1.222 -1.076 16.578 1.00 93.50 440 GLY A C 1
ATOM 3441 O O . GLY A 1 440 ? 1.799 -1.845 17.345 1.00 93.50 440 GLY A O 1
ATOM 3442 N N . PHE A 1 441 ? -0.079 -1.198 16.305 1.00 93.62 441 PHE A N 1
ATOM 3443 C CA . PHE A 1 441 ? -0.944 -2.235 16.881 1.00 93.62 441 PHE A CA 1
ATOM 3444 C C . PHE A 1 441 ? -0.600 -3.633 16.367 1.00 93.62 441 PHE A C 1
ATOM 3446 O O . PHE A 1 441 ? -0.864 -4.613 17.053 1.00 93.62 441 PHE A O 1
ATOM 3453 N N . THR A 1 442 ? 0.014 -3.752 15.189 1.00 91.06 442 THR A N 1
ATOM 3454 C CA . THR A 1 442 ? 0.433 -5.042 14.616 1.00 91.06 442 THR A CA 1
ATOM 3455 C C . THR A 1 442 ? 1.944 -5.273 14.687 1.00 91.06 442 THR A C 1
ATOM 3457 O O . THR A 1 442 ? 2.475 -6.090 13.937 1.00 91.06 442 THR A O 1
ATOM 3460 N N . GLN A 1 443 ? 2.672 -4.541 15.533 1.00 91.31 443 GLN A N 1
ATOM 3461 C CA . GLN A 1 443 ? 4.119 -4.717 15.686 1.00 91.31 443 GLN A CA 1
ATOM 3462 C C . GLN A 1 443 ? 4.433 -6.059 16.385 1.00 91.31 443 GLN A C 1
ATOM 3464 O O . GLN A 1 443 ? 3.721 -6.469 17.300 1.00 91.31 443 GLN A O 1
ATOM 3469 N N . ASP A 1 444 ? 5.488 -6.764 15.971 1.00 88.81 444 ASP A N 1
ATOM 3470 C CA . ASP A 1 444 ? 5.854 -8.082 16.521 1.00 88.81 444 ASP A CA 1
ATOM 3471 C C . ASP A 1 444 ? 6.221 -8.047 18.021 1.00 88.81 444 ASP A C 1
ATOM 3473 O O . ASP A 1 444 ? 6.001 -9.001 18.767 1.00 88.81 444 ASP A O 1
ATOM 3477 N N . ASN A 1 445 ? 6.746 -6.920 18.485 1.00 90.31 445 ASN A N 1
ATOM 3478 C CA . ASN A 1 445 ? 7.157 -6.621 19.841 1.00 90.31 445 ASN A CA 1
ATOM 3479 C C . ASN A 1 445 ? 5.971 -6.131 20.699 1.00 90.31 445 ASN A C 1
ATOM 3481 O O . ASN A 1 445 ? 5.452 -5.029 20.487 1.00 90.31 445 ASN A O 1
ATOM 3485 N N . PRO A 1 446 ? 5.591 -6.882 21.749 1.00 91.31 446 PRO A N 1
ATOM 3486 C CA . PRO A 1 446 ? 4.436 -6.562 22.587 1.00 91.31 446 PRO A CA 1
ATOM 3487 C C . PRO A 1 446 ? 4.594 -5.266 23.398 1.00 91.31 446 PRO A C 1
ATOM 3489 O O . PRO A 1 446 ? 3.591 -4.651 23.762 1.00 91.31 446 PRO A O 1
ATOM 3492 N N . GLN A 1 447 ? 5.825 -4.829 23.691 1.00 89.81 447 GLN A N 1
ATOM 3493 C CA . GLN A 1 447 ? 6.064 -3.566 24.399 1.00 89.81 447 GLN A CA 1
ATOM 3494 C C . GLN A 1 447 ? 5.712 -2.373 23.512 1.00 89.81 447 GLN A C 1
ATOM 3496 O O . GLN A 1 447 ? 5.025 -1.461 23.966 1.00 89.81 447 GLN A O 1
ATOM 3501 N N . VAL A 1 448 ? 6.109 -2.422 22.235 1.00 91.31 448 VAL A N 1
ATOM 3502 C CA . VAL A 1 448 ? 5.763 -1.389 21.248 1.00 91.31 448 VAL A CA 1
ATOM 3503 C C . VAL A 1 448 ? 4.255 -1.352 21.036 1.00 91.31 448 VAL A C 1
ATOM 3505 O O . VAL A 1 448 ? 3.669 -0.276 21.118 1.00 91.31 448 VAL A O 1
ATOM 3508 N N . ARG A 1 449 ? 3.606 -2.516 20.876 1.00 92.75 449 ARG A N 1
ATOM 3509 C CA . ARG A 1 449 ? 2.139 -2.582 20.780 1.00 92.75 449 ARG A CA 1
ATOM 3510 C C . ARG A 1 449 ? 1.461 -1.911 21.975 1.00 92.75 449 ARG A C 1
ATOM 3512 O O . ARG A 1 449 ? 0.572 -1.086 21.783 1.00 92.75 449 ARG A O 1
ATOM 3519 N N . CYS A 1 450 ? 1.886 -2.237 23.203 1.00 91.81 450 CYS A N 1
ATOM 3520 C CA . CYS A 1 450 ? 1.360 -1.605 24.419 1.00 91.81 450 CYS A CA 1
ATOM 3521 C C . CYS A 1 450 ? 1.509 -0.085 24.385 1.00 91.81 450 CYS A C 1
ATOM 3523 O O . CYS A 1 450 ? 0.532 0.613 24.633 1.00 91.81 450 CYS A O 1
ATOM 3525 N N . LEU A 1 451 ? 2.715 0.408 24.093 1.00 91.44 451 LEU A N 1
ATOM 3526 C CA . LEU A 1 451 ? 3.025 1.836 24.102 1.00 91.44 451 LEU A CA 1
ATOM 3527 C C . LEU A 1 451 ? 2.164 2.601 23.092 1.00 91.44 451 LEU A C 1
ATOM 3529 O O . LEU A 1 451 ? 1.593 3.633 23.431 1.00 91.44 451 LEU A O 1
ATOM 3533 N N . VAL A 1 452 ? 2.038 2.079 21.869 1.00 93.44 452 VAL A N 1
ATOM 3534 C CA . VAL A 1 452 ? 1.259 2.724 20.805 1.00 93.44 452 VAL A CA 1
ATOM 3535 C C . VAL A 1 452 ? -0.238 2.712 21.129 1.00 93.44 452 VAL A C 1
ATOM 3537 O O . VAL A 1 452 ? -0.891 3.746 21.002 1.00 93.44 452 VAL A O 1
ATOM 3540 N N . MET A 1 453 ? -0.779 1.582 21.598 1.00 95.00 453 MET A N 1
ATOM 3541 C CA . MET A 1 453 ? -2.182 1.488 22.027 1.00 95.00 453 MET A CA 1
ATOM 3542 C C . MET A 1 453 ? -2.476 2.435 23.189 1.00 95.00 453 MET A C 1
ATOM 3544 O O . MET A 1 453 ? -3.435 3.197 23.135 1.00 95.00 453 MET A O 1
ATOM 3548 N N . GLN A 1 454 ? -1.627 2.441 24.214 1.00 92.50 454 GLN A N 1
ATOM 3549 C CA . GLN A 1 454 ? -1.780 3.344 25.347 1.00 92.50 454 GLN A CA 1
ATOM 3550 C C . GLN A 1 454 ? -1.721 4.809 24.899 1.00 92.50 454 GLN A C 1
ATOM 3552 O O . GLN A 1 454 ? -2.594 5.590 25.256 1.00 92.50 454 GLN A O 1
ATOM 3557 N N . SER A 1 455 ? -0.768 5.164 24.034 1.00 92.12 455 SER A N 1
ATOM 3558 C CA . SER A 1 455 ? -0.666 6.510 23.466 1.00 92.12 455 SER A CA 1
ATOM 3559 C C . SER A 1 455 ? -1.920 6.946 22.704 1.00 92.12 455 SER A C 1
ATOM 3561 O O . SER A 1 455 ? -2.177 8.142 22.661 1.00 92.12 455 SER A O 1
ATOM 3563 N N . PHE A 1 456 ? -2.674 6.029 22.090 1.00 93.62 456 PHE A N 1
ATOM 3564 C CA . PHE A 1 456 ? -3.953 6.333 21.440 1.00 93.62 456 PHE A CA 1
ATOM 3565 C C . PHE A 1 456 ? -5.096 6.486 22.458 1.00 93.62 456 PHE A C 1
ATOM 3567 O O . PHE A 1 456 ? -5.905 7.409 22.363 1.00 93.62 456 PHE A O 1
ATOM 3574 N N . LEU A 1 457 ? -5.165 5.586 23.442 1.00 93.56 457 LEU A N 1
ATOM 3575 C CA . LEU A 1 457 ? -6.229 5.556 24.451 1.00 93.56 457 LEU A CA 1
ATOM 3576 C C . LEU A 1 457 ? -6.111 6.671 25.503 1.00 93.56 457 LEU A C 1
ATOM 3578 O O . LEU A 1 457 ? -7.121 7.058 26.092 1.00 93.56 457 LEU A O 1
ATOM 3582 N N . ASP A 1 458 ? -4.903 7.193 25.719 1.00 91.06 458 ASP A N 1
ATOM 3583 C CA . ASP A 1 458 ? -4.624 8.296 26.645 1.00 91.06 458 ASP A CA 1
ATOM 3584 C C . ASP A 1 458 ? -4.888 9.680 26.023 1.00 91.06 458 ASP A C 1
ATOM 3586 O O . ASP A 1 458 ? -4.834 10.687 26.729 1.00 91.06 458 ASP A O 1
ATOM 3590 N N . ILE A 1 459 ? -5.229 9.753 24.728 1.00 88.75 459 ILE A N 1
ATOM 3591 C CA . ILE A 1 459 ? -5.653 11.007 24.092 1.00 88.75 459 ILE A CA 1
ATOM 3592 C C . ILE A 1 459 ? -6.939 11.500 24.765 1.00 88.75 459 ILE A C 1
ATOM 3594 O O . ILE A 1 459 ? -7.952 10.801 24.841 1.00 88.75 459 ILE A O 1
ATOM 3598 N N . GLU A 1 460 ? -6.928 12.750 25.218 1.00 87.38 460 GLU A N 1
ATOM 3599 C CA . GLU A 1 460 ? -8.084 13.393 25.842 1.00 87.38 460 GLU A CA 1
ATOM 3600 C C . GLU A 1 460 ? -9.065 13.911 24.778 1.00 87.38 460 GLU A C 1
ATOM 3602 O O . GLU A 1 460 ? -9.241 15.116 24.594 1.00 87.38 460 GLU A O 1
ATOM 3607 N N . TRP A 1 461 ? -9.723 12.991 24.067 1.00 86.69 461 TRP A N 1
ATOM 3608 C CA . TRP A 1 461 ? -10.626 13.267 22.935 1.00 86.69 461 TRP A CA 1
ATOM 3609 C C . TRP A 1 461 ? -11.709 14.324 23.211 1.00 86.69 461 TRP A C 1
ATOM 3611 O O . TRP A 1 461 ? -12.138 15.029 22.299 1.00 86.69 461 TRP A O 1
ATOM 3621 N N . GLU A 1 462 ? -12.123 14.472 24.469 1.00 84.12 462 GLU A N 1
ATOM 3622 C CA . GLU A 1 462 ? -13.100 15.470 24.920 1.00 84.12 462 GLU A CA 1
ATOM 3623 C C . GLU A 1 462 ? -12.607 16.913 24.733 1.00 84.12 462 GLU A C 1
ATOM 3625 O O . GLU A 1 462 ? -13.409 17.811 24.452 1.00 84.12 462 GLU A O 1
ATOM 3630 N N . ARG A 1 463 ? -11.289 17.142 24.839 1.00 82.62 463 ARG A N 1
ATOM 3631 C CA . ARG A 1 463 ? -10.669 18.464 24.666 1.00 82.62 463 ARG A CA 1
ATOM 3632 C C . ARG A 1 463 ? -10.668 18.907 23.201 1.00 82.62 463 ARG A C 1
ATOM 3634 O O . ARG A 1 463 ? -10.842 20.090 22.917 1.00 82.62 463 ARG A O 1
ATOM 3641 N N . TYR A 1 464 ? -10.567 17.962 22.267 1.00 76.44 464 TYR A N 1
ATOM 3642 C CA . TYR A 1 464 ? -10.403 18.221 20.833 1.00 76.44 464 TYR A CA 1
ATOM 3643 C C . TYR A 1 464 ? -11.733 18.060 20.083 1.00 76.44 464 TYR A C 1
ATOM 3645 O O . TYR A 1 464 ? -11.933 17.137 19.293 1.00 76.44 464 TYR A O 1
ATOM 3653 N N . LYS A 1 465 ? -12.689 18.953 20.377 1.00 72.50 465 LYS A N 1
ATOM 3654 C CA . LYS A 1 465 ? -14.093 18.921 19.913 1.00 72.50 465 LYS A CA 1
ATOM 3655 C C . LYS A 1 465 ? -14.253 18.536 18.427 1.00 72.50 465 LYS A C 1
ATOM 3657 O O . LYS A 1 465 ? -14.243 19.396 17.556 1.00 72.50 465 LYS A O 1
ATOM 3662 N N . GLY A 1 466 ? -14.561 17.269 18.146 1.00 77.12 466 GLY A N 1
ATOM 3663 C CA . GLY A 1 466 ? -14.826 16.781 16.783 1.00 77.12 466 GLY A CA 1
ATOM 3664 C C . GLY A 1 466 ? -13.749 15.862 16.203 1.00 77.12 466 GLY A C 1
ATOM 3665 O O . GLY A 1 466 ? -14.000 15.224 15.188 1.00 77.12 466 GLY A O 1
ATOM 3666 N N . TYR A 1 467 ? -12.572 15.773 16.828 1.00 85.56 467 TYR A N 1
ATOM 3667 C CA . TYR A 1 467 ? -11.426 15.038 16.277 1.00 85.56 467 TYR A CA 1
ATOM 3668 C C . TYR A 1 467 ? -11.636 13.529 16.309 1.00 85.56 467 TYR A C 1
ATOM 3670 O O . TYR A 1 467 ? -11.227 12.843 15.381 1.00 85.56 467 TYR A O 1
ATOM 3678 N N . ALA A 1 468 ? -12.335 13.013 17.324 1.00 88.38 468 ALA A N 1
ATOM 3679 C CA . ALA A 1 468 ? -12.698 11.600 17.359 1.00 88.38 468 ALA A CA 1
ATOM 3680 C C . ALA A 1 468 ? -13.462 11.205 16.082 1.00 88.38 468 ALA A C 1
ATOM 3682 O O . ALA A 1 468 ? -13.116 10.213 15.456 1.00 88.38 468 ALA A O 1
ATOM 3683 N N . GLN A 1 469 ? -14.421 12.025 15.631 1.00 88.19 469 GLN A N 1
ATOM 3684 C CA . GLN A 1 469 ? -15.195 11.775 14.408 1.00 88.19 469 GLN A CA 1
ATOM 3685 C C . GLN A 1 469 ? -14.359 11.826 13.122 1.00 88.19 469 GLN A C 1
ATOM 3687 O O . GLN A 1 469 ? -14.766 11.236 12.126 1.00 88.19 469 GLN A O 1
ATOM 3692 N N . MET A 1 470 ? -13.215 12.519 13.133 1.00 87.06 470 MET A N 1
ATOM 3693 C CA . MET A 1 470 ? -12.309 12.589 11.980 1.00 87.06 470 MET A CA 1
ATOM 3694 C C . MET A 1 470 ? -11.494 11.302 11.807 1.00 87.06 470 MET A C 1
ATOM 3696 O O . MET A 1 470 ? -10.890 11.104 10.756 1.00 87.06 470 MET A O 1
ATOM 3700 N N . VAL A 1 471 ? -11.467 10.415 12.811 1.00 90.94 471 VAL A N 1
ATOM 3701 C CA . VAL A 1 471 ? -10.804 9.115 12.685 1.00 90.94 471 VAL A CA 1
ATOM 3702 C C . VAL A 1 471 ? -11.581 8.246 11.678 1.00 90.94 471 VAL A C 1
ATOM 3704 O O . VAL A 1 471 ? -12.769 7.967 11.894 1.00 90.94 471 VAL A O 1
ATOM 3707 N N . PRO A 1 472 ? -10.932 7.769 10.597 1.00 91.88 472 PRO A N 1
ATOM 3708 C CA . PRO A 1 472 ? -11.575 6.971 9.560 1.00 91.88 472 PRO A CA 1
ATOM 3709 C C . PRO A 1 472 ? -12.341 5.762 10.102 1.00 91.88 472 PRO A C 1
ATOM 3711 O O . PRO A 1 472 ? -11.798 4.929 10.832 1.00 91.88 472 PRO A O 1
ATOM 3714 N N . ARG A 1 473 ? -13.599 5.611 9.673 1.00 90.94 473 ARG A N 1
ATOM 3715 C CA . ARG A 1 473 ? -14.482 4.511 10.101 1.00 90.94 473 ARG A CA 1
ATOM 3716 C C . ARG A 1 473 ? -13.879 3.128 9.830 1.00 90.94 473 ARG A C 1
ATOM 3718 O O . ARG A 1 473 ? -13.991 2.241 10.670 1.00 90.94 473 ARG A O 1
ATOM 3725 N N . GLY A 1 474 ? -13.192 2.958 8.697 1.00 91.81 474 GLY A N 1
ATOM 3726 C CA . GLY A 1 474 ? -12.501 1.710 8.353 1.00 91.81 474 GLY A CA 1
ATOM 3727 C C . GLY A 1 474 ? -11.403 1.328 9.354 1.00 91.81 474 GLY A C 1
ATOM 3728 O O . GLY A 1 474 ? -11.274 0.156 9.701 1.00 91.81 474 GLY A O 1
ATOM 3729 N N . PHE A 1 475 ? -10.671 2.311 9.891 1.00 94.81 475 PHE A N 1
ATOM 3730 C CA . PHE A 1 475 ? -9.699 2.084 10.964 1.00 94.81 475 PHE A CA 1
ATOM 3731 C C . PHE A 1 475 ? -10.393 1.668 12.268 1.00 94.81 475 PHE A C 1
ATOM 3733 O O . PHE A 1 475 ? -9.991 0.692 12.906 1.00 94.81 475 PHE A O 1
ATOM 3740 N N . VAL A 1 476 ? -11.464 2.385 12.634 1.00 94.94 476 VAL A N 1
ATOM 3741 C CA . VAL A 1 476 ? -12.238 2.140 13.860 1.00 94.94 476 VAL A CA 1
ATOM 3742 C C . VAL A 1 476 ? -12.846 0.742 13.870 1.00 94.94 476 VAL A C 1
ATOM 3744 O O . VAL A 1 476 ? -12.757 0.068 14.886 1.00 94.94 476 VAL A O 1
ATOM 3747 N N . LEU A 1 477 ? -13.436 0.295 12.758 1.00 92.44 477 LEU A N 1
ATOM 3748 C CA . LEU A 1 477 ? -14.107 -1.006 12.660 1.00 92.44 477 LEU A CA 1
ATOM 3749 C C . LEU A 1 477 ? -13.159 -2.186 12.406 1.00 92.44 477 LEU A C 1
ATOM 3751 O O . LEU A 1 477 ? -13.557 -3.327 12.620 1.00 92.44 477 LEU A O 1
ATOM 3755 N N . GLY A 1 478 ? -11.931 -1.937 11.947 1.00 93.19 478 GLY A N 1
ATOM 3756 C CA . GLY A 1 478 ? -10.977 -2.987 11.586 1.00 93.19 478 GLY A CA 1
ATOM 3757 C C . GLY A 1 478 ? -9.736 -2.995 12.485 1.00 93.19 478 GLY A C 1
ATOM 3758 O O . GLY A 1 478 ? -9.716 -3.701 13.495 1.00 93.19 478 GLY A O 1
ATOM 3759 N N . PRO A 1 479 ? -8.652 -2.288 12.111 1.00 94.81 479 PRO A N 1
ATOM 3760 C CA . PRO A 1 479 ? -7.401 -2.222 12.873 1.00 94.81 479 PRO A CA 1
ATOM 3761 C C . PRO A 1 479 ? -7.560 -1.963 14.377 1.00 94.81 479 PRO A C 1
ATOM 3763 O O . PRO A 1 479 ? -6.938 -2.674 15.166 1.00 94.81 479 PRO A O 1
ATOM 3766 N N . LEU A 1 480 ? -8.400 -1.005 14.787 1.00 96.56 480 LEU A N 1
ATOM 3767 C CA . LEU A 1 480 ? -8.573 -0.670 16.204 1.00 96.56 480 LEU A CA 1
ATOM 3768 C C . LEU A 1 480 ? -9.211 -1.822 16.991 1.00 96.56 480 LEU A C 1
ATOM 3770 O O . LEU A 1 480 ? -8.690 -2.197 18.038 1.00 96.56 480 LEU A O 1
ATOM 3774 N N . ILE A 1 481 ? -10.288 -2.428 16.479 1.00 95.06 481 ILE A N 1
ATOM 3775 C CA . ILE A 1 481 ? -10.937 -3.582 17.128 1.00 95.06 481 ILE A CA 1
ATOM 3776 C C . ILE A 1 481 ? -9.995 -4.783 17.208 1.00 95.06 481 ILE A C 1
ATOM 3778 O O . ILE A 1 481 ? -9.914 -5.427 18.255 1.00 95.06 481 ILE A O 1
ATOM 3782 N N . ARG A 1 482 ? -9.234 -5.061 16.141 1.00 93.62 482 ARG A N 1
ATOM 3783 C CA . ARG A 1 482 ? -8.226 -6.133 16.145 1.00 93.62 482 ARG A CA 1
ATOM 3784 C C . ARG A 1 482 ? -7.124 -5.868 17.172 1.00 93.62 482 ARG A C 1
ATOM 3786 O O . ARG A 1 482 ? -6.748 -6.791 17.888 1.00 93.62 482 ARG A O 1
ATOM 3793 N N . GLY A 1 483 ? -6.658 -4.623 17.281 1.00 94.69 483 GLY A N 1
ATOM 3794 C CA . GLY A 1 483 ? -5.706 -4.200 18.309 1.00 94.69 483 GLY A CA 1
ATOM 3795 C C . GLY A 1 483 ? -6.264 -4.390 19.720 1.00 94.69 483 GLY A C 1
ATOM 3796 O O . GLY A 1 483 ? -5.642 -5.050 20.540 1.00 94.69 483 GLY A O 1
ATOM 3797 N N . LEU A 1 484 ? -7.480 -3.909 19.993 1.00 95.44 484 LEU A N 1
ATOM 3798 C CA . LEU A 1 484 ? -8.161 -4.049 21.291 1.00 95.44 484 LEU A CA 1
ATOM 3799 C C . LEU A 1 484 ? -8.497 -5.500 21.679 1.00 95.44 484 LEU A C 1
ATOM 3801 O O . LEU A 1 484 ? -8.854 -5.764 22.825 1.00 95.44 484 LEU A O 1
ATOM 3805 N N . ASN A 1 485 ? -8.409 -6.446 20.745 1.00 94.56 485 ASN A N 1
ATOM 3806 C CA . ASN A 1 485 ? -8.566 -7.870 21.024 1.00 94.56 485 ASN A CA 1
ATOM 3807 C C . ASN A 1 485 ? -7.254 -8.538 21.493 1.00 94.56 485 ASN A C 1
ATOM 3809 O O . ASN A 1 485 ? -7.284 -9.665 21.995 1.00 94.56 485 ASN A O 1
ATOM 3813 N N . ASP A 1 486 ? -6.101 -7.872 21.368 1.00 93.44 486 ASP A N 1
ATOM 3814 C CA . ASP A 1 486 ? -4.822 -8.405 21.841 1.00 93.44 486 ASP A CA 1
ATOM 3815 C C . ASP A 1 486 ? -4.723 -8.343 23.376 1.00 93.44 486 ASP A C 1
ATOM 3817 O O . ASP A 1 486 ? -4.716 -7.282 24.002 1.00 93.44 486 ASP A O 1
ATOM 3821 N N . VAL A 1 487 ? -4.574 -9.518 23.992 1.00 91.44 487 VAL A N 1
ATOM 3822 C CA . VAL A 1 487 ? -4.431 -9.714 25.443 1.00 91.44 487 VAL A CA 1
ATOM 3823 C C . VAL A 1 487 ? -3.281 -8.917 26.064 1.00 91.44 487 VAL A C 1
ATOM 3825 O O . VAL A 1 487 ? -3.332 -8.606 27.254 1.00 91.44 487 VAL A O 1
ATOM 3828 N N . VAL A 1 488 ? -2.259 -8.564 25.280 1.00 92.81 488 VAL A N 1
ATOM 3829 C CA . VAL A 1 488 ? -1.081 -7.806 25.727 1.00 92.81 488 VAL A CA 1
ATOM 3830 C C . VAL A 1 488 ? -1.455 -6.436 26.312 1.00 92.81 488 VAL A C 1
ATOM 3832 O O . VAL A 1 488 ? -0.769 -5.954 27.218 1.00 92.81 488 VAL A O 1
ATOM 3835 N N . HIS A 1 489 ? -2.568 -5.840 25.871 1.00 92.81 489 HIS A N 1
ATOM 3836 C CA . HIS A 1 489 ? -3.059 -4.549 26.368 1.00 92.81 489 HIS A CA 1
ATOM 3837 C C . HIS A 1 489 ? -3.823 -4.639 27.698 1.00 92.81 489 HIS A C 1
ATOM 3839 O O . HIS A 1 489 ? -4.095 -3.619 28.325 1.00 92.81 489 HIS A O 1
ATOM 3845 N N . HIS A 1 490 ? -4.153 -5.847 28.158 1.00 93.38 490 HIS A N 1
ATOM 3846 C CA . HIS A 1 490 ? -5.103 -6.091 29.246 1.00 93.38 490 HIS A CA 1
ATOM 3847 C C . HIS A 1 490 ? -4.436 -6.720 30.476 1.00 93.38 490 HIS A C 1
ATOM 3849 O O . HIS A 1 490 ? -4.908 -7.721 31.015 1.00 93.38 490 HIS A O 1
ATOM 3855 N N . LYS A 1 491 ? -3.308 -6.152 30.919 1.00 88.62 491 LYS A N 1
ATOM 3856 C CA . LYS A 1 491 ? -2.456 -6.729 31.982 1.00 88.62 491 LYS A CA 1
ATOM 3857 C C . LYS A 1 491 ? -3.164 -6.887 33.334 1.00 88.62 491 LYS A C 1
ATOM 3859 O O . LYS A 1 491 ? -2.835 -7.786 34.100 1.00 88.62 491 LYS A O 1
ATOM 3864 N N . ASP A 1 492 ? -4.114 -6.011 33.621 1.00 90.00 492 ASP A N 1
ATOM 3865 C CA . ASP A 1 492 ? -4.917 -5.924 34.843 1.00 90.00 492 ASP A CA 1
ATOM 3866 C C . ASP A 1 492 ? -6.272 -6.649 34.733 1.00 90.00 492 ASP A C 1
ATOM 3868 O O . ASP A 1 492 ? -7.021 -6.742 35.708 1.00 90.00 492 ASP A O 1
ATOM 3872 N N . PHE A 1 493 ? -6.592 -7.225 33.572 1.00 92.12 493 PHE A N 1
ATOM 3873 C CA . PHE A 1 493 ? -7.884 -7.860 33.346 1.00 92.12 493 PHE A CA 1
ATOM 3874 C C . PHE A 1 493 ? -8.062 -9.154 34.152 1.00 92.12 493 PHE A C 1
ATOM 3876 O O . PHE A 1 493 ? -7.297 -10.110 34.035 1.00 92.12 493 PHE A O 1
ATOM 3883 N N . GLY A 1 494 ? -9.144 -9.221 34.929 1.00 86.38 494 GLY A N 1
ATOM 3884 C CA . GLY A 1 494 ? -9.512 -10.384 35.737 1.00 86.38 494 GLY A CA 1
ATOM 3885 C C . GLY A 1 494 ? -8.761 -10.485 37.067 1.00 86.38 494 GLY A C 1
ATOM 3886 O O . GLY A 1 494 ? -9.079 -11.367 37.870 1.00 86.38 494 GLY A O 1
ATOM 3887 N N . VAL A 1 495 ? -7.814 -9.581 37.339 1.00 85.38 495 VAL A N 1
ATOM 3888 C CA . VAL A 1 495 ? -7.100 -9.517 38.619 1.00 85.38 495 VAL A CA 1
ATOM 3889 C C . VAL A 1 495 ? -8.102 -9.173 39.725 1.00 85.38 495 VAL A C 1
ATOM 3891 O O . VAL A 1 495 ? -8.906 -8.253 39.597 1.00 85.38 495 VAL A O 1
ATOM 3894 N N . GLY A 1 496 ? -8.131 -9.976 40.794 1.00 81.50 496 GLY A N 1
ATOM 3895 C CA . GLY A 1 496 ? -9.105 -9.813 41.883 1.00 81.50 496 GLY A CA 1
ATOM 3896 C C . GLY A 1 496 ? -10.572 -10.021 41.472 1.00 81.50 496 GLY A C 1
ATOM 3897 O O . GLY A 1 496 ? -11.472 -9.605 42.196 1.00 81.50 496 GLY A O 1
ATOM 3898 N N . GLY A 1 497 ? -10.837 -10.639 40.313 1.00 80.06 497 GLY A N 1
ATOM 3899 C CA . GLY A 1 497 ? -12.193 -10.809 39.777 1.00 80.06 497 GLY A CA 1
ATOM 3900 C C . GLY A 1 497 ? -12.768 -9.560 39.098 1.00 80.06 497 GLY A C 1
ATOM 3901 O O . GLY A 1 497 ? -13.960 -9.536 38.788 1.00 80.06 497 GLY A O 1
ATOM 3902 N N . VAL A 1 498 ? -11.944 -8.537 38.849 1.00 84.81 498 VAL A N 1
ATOM 3903 C CA . VAL A 1 498 ? -12.344 -7.304 38.162 1.00 84.81 498 VAL A CA 1
ATOM 3904 C C . VAL A 1 498 ? -12.158 -7.469 36.654 1.00 84.81 498 VAL A C 1
ATOM 3906 O O . VAL A 1 498 ? -11.044 -7.553 36.153 1.00 84.81 498 VAL A O 1
ATOM 3909 N N . TYR A 1 499 ? -13.259 -7.502 35.904 1.00 87.25 499 TYR A N 1
ATOM 3910 C CA . TYR A 1 499 ? -13.246 -7.597 34.434 1.00 87.25 499 TYR A CA 1
ATOM 3911 C C . TYR A 1 499 ? -13.267 -6.228 33.752 1.00 87.25 499 TYR A C 1
ATOM 3913 O O . TYR A 1 499 ? -14.036 -6.005 32.821 1.00 87.25 499 TYR A O 1
ATOM 3921 N N . ASN A 1 500 ? -12.477 -5.292 34.265 1.00 86.44 500 ASN A N 1
ATOM 3922 C CA . ASN A 1 500 ? -12.282 -3.978 33.669 1.00 86.44 500 ASN A CA 1
ATOM 3923 C C . ASN A 1 500 ? -10.787 -3.667 33.704 1.00 86.44 500 ASN A C 1
ATOM 3925 O O . ASN A 1 500 ? -10.180 -3.816 34.761 1.00 86.44 500 ASN A O 1
ATOM 3929 N N . SER A 1 501 ? -10.222 -3.268 32.571 1.00 92.56 501 SER A N 1
ATOM 3930 C CA . SER A 1 501 ? -8.817 -2.880 32.439 1.00 92.56 501 SER A CA 1
ATOM 3931 C C . SER A 1 501 ? -8.710 -1.417 32.033 1.00 92.56 501 SER A C 1
ATOM 3933 O O . SER A 1 501 ? -9.635 -0.888 31.413 1.00 92.56 501 SER A O 1
ATOM 3935 N N . GLU A 1 502 ? -7.569 -0.776 32.267 1.00 92.56 502 GLU A N 1
ATOM 3936 C CA . GLU A 1 502 ? -7.345 0.599 31.783 1.00 92.56 502 GLU A CA 1
ATOM 3937 C C . GLU A 1 502 ? -7.545 0.729 30.263 1.00 92.56 502 GLU A C 1
ATOM 3939 O O . GLU A 1 502 ? -8.178 1.678 29.799 1.00 92.56 502 GLU A O 1
ATOM 3944 N N . ALA A 1 503 ? -7.150 -0.287 29.487 1.00 94.88 503 ALA A N 1
ATOM 3945 C CA . ALA A 1 503 ? -7.422 -0.326 28.049 1.00 94.88 503 ALA A CA 1
ATOM 3946 C C . ALA A 1 503 ? -8.930 -0.338 27.708 1.00 94.88 503 ALA A C 1
ATOM 3948 O O . ALA A 1 503 ? -9.341 0.292 26.736 1.00 94.88 503 ALA A O 1
ATOM 3949 N N . ILE A 1 504 ? -9.769 -0.997 28.523 1.00 95.94 504 ILE A N 1
ATOM 3950 C CA . ILE A 1 504 ? -11.229 -1.028 28.319 1.00 95.94 504 ILE A CA 1
ATOM 3951 C C . ILE A 1 504 ? -11.807 0.360 28.591 1.00 95.94 504 ILE A C 1
ATOM 3953 O O . ILE A 1 504 ? -12.564 0.873 27.772 1.00 95.94 504 ILE A O 1
ATOM 3957 N N . LYS A 1 505 ? -11.393 1.007 29.688 1.00 94.38 505 LYS A N 1
ATOM 3958 C CA . LYS A 1 505 ? -11.829 2.371 30.031 1.00 94.38 505 LYS A CA 1
ATOM 3959 C C . LYS A 1 505 ? -11.405 3.397 28.981 1.00 94.38 505 LYS A C 1
ATOM 3961 O O . LYS A 1 505 ? -12.168 4.301 28.652 1.00 94.38 505 LYS A O 1
ATOM 3966 N N . GLY A 1 506 ? -10.178 3.293 28.471 1.00 95.00 506 GLY A N 1
ATOM 3967 C CA . GLY A 1 506 ? -9.690 4.140 27.383 1.00 95.00 506 GLY A CA 1
ATOM 3968 C C . GLY A 1 506 ? -10.516 3.962 26.109 1.00 95.00 506 GLY A C 1
ATOM 3969 O O . GLY A 1 506 ? -10.939 4.947 25.504 1.00 95.00 506 GLY A O 1
ATOM 3970 N N . ALA A 1 507 ? -10.812 2.713 25.739 1.00 96.50 507 ALA A N 1
ATOM 3971 C CA . ALA A 1 507 ? -11.604 2.415 24.552 1.00 96.50 507 ALA A CA 1
ATOM 3972 C C . ALA A 1 507 ? -13.047 2.925 24.699 1.00 96.50 507 ALA A C 1
ATOM 3974 O O . ALA A 1 507 ? -13.555 3.589 23.800 1.00 96.50 507 ALA A O 1
ATOM 3975 N N . GLU A 1 508 ? -13.682 2.698 25.850 1.00 95.00 508 GLU A N 1
ATOM 3976 C CA . GLU A 1 508 ? -15.000 3.251 26.193 1.00 95.00 508 GLU A CA 1
ATOM 3977 C C . GLU A 1 508 ? -15.037 4.781 26.034 1.00 95.00 508 GLU A C 1
ATOM 3979 O O . GLU A 1 508 ? -15.936 5.310 25.372 1.00 95.00 508 GLU A O 1
ATOM 3984 N N . ARG A 1 509 ? -14.029 5.497 26.556 1.00 94.00 509 ARG A N 1
ATOM 3985 C CA . ARG A 1 509 ? -13.919 6.959 26.407 1.00 94.00 509 ARG A CA 1
ATOM 3986 C C . ARG A 1 509 ? -13.819 7.390 24.944 1.00 94.00 509 ARG A C 1
ATOM 3988 O O . ARG A 1 509 ? -14.520 8.322 24.543 1.00 94.00 509 ARG A O 1
ATOM 3995 N N . PHE A 1 510 ? -12.985 6.724 24.143 1.00 95.19 510 PHE A N 1
ATOM 3996 C CA . PHE A 1 510 ? -12.866 7.019 22.713 1.00 95.19 510 PHE A CA 1
ATOM 3997 C C . PHE A 1 510 ? -14.193 6.791 21.979 1.00 95.19 510 PHE A C 1
ATOM 3999 O O . PHE A 1 510 ? -14.672 7.694 21.298 1.00 95.19 510 PHE A O 1
ATOM 4006 N N . PHE A 1 511 ? -14.816 5.622 22.143 1.00 95.00 511 PHE A N 1
ATOM 4007 C CA . PHE A 1 511 ? -16.034 5.248 21.417 1.00 95.00 511 PHE A CA 1
ATOM 4008 C C . PHE A 1 511 ? -17.256 6.087 21.809 1.00 95.00 511 PHE A C 1
ATOM 4010 O O . PHE A 1 511 ? -18.062 6.428 20.939 1.00 95.00 511 PHE A O 1
ATOM 4017 N N . SER A 1 512 ? -17.357 6.492 23.078 1.00 92.62 512 SER A N 1
ATOM 4018 C CA . SER A 1 512 ? -18.338 7.487 23.530 1.00 92.62 512 SER A CA 1
ATOM 4019 C C . SER A 1 512 ? -18.131 8.830 22.816 1.00 92.62 512 SER A C 1
ATOM 4021 O O . SER A 1 512 ? -19.055 9.383 22.215 1.00 92.62 512 SER A O 1
ATOM 4023 N N . ASN A 1 513 ? -16.887 9.324 22.772 1.00 91.56 513 ASN A N 1
ATOM 4024 C CA . ASN A 1 513 ? -16.563 10.571 22.077 1.00 91.56 513 ASN A CA 1
ATOM 4025 C C . ASN A 1 513 ? -16.775 10.489 20.564 1.00 91.56 513 ASN A C 1
ATOM 4027 O O . ASN A 1 513 ? -17.250 11.462 19.978 1.00 91.56 513 ASN A O 1
ATOM 4031 N N . TYR A 1 514 ? -16.461 9.349 19.946 1.00 92.62 514 TYR A N 1
ATOM 4032 C CA . TYR A 1 514 ? -16.670 9.077 18.525 1.00 92.62 514 TYR A CA 1
ATOM 4033 C C . TYR A 1 514 ? -18.160 9.161 18.169 1.00 92.62 514 TYR A C 1
ATOM 4035 O O . TYR A 1 514 ? -18.545 9.900 17.260 1.00 92.62 514 TYR A O 1
ATOM 4043 N N . ALA A 1 515 ? -19.013 8.492 18.950 1.00 91.62 515 ALA A N 1
ATOM 4044 C CA . ALA A 1 515 ? -20.453 8.419 18.713 1.00 91.62 515 ALA A CA 1
ATOM 4045 C C . ALA A 1 515 ? -21.233 9.683 19.118 1.00 91.62 515 ALA A C 1
ATOM 4047 O O . ALA A 1 515 ? -22.375 9.850 18.697 1.00 91.62 515 ALA A O 1
ATOM 4048 N N . ARG A 1 516 ? -20.632 10.598 19.890 1.00 87.44 516 ARG A N 1
ATOM 4049 C CA . ARG A 1 516 ? -21.314 11.753 20.507 1.00 87.44 516 ARG A CA 1
ATOM 4050 C C . ARG A 1 516 ? -22.111 12.644 19.546 1.00 87.44 516 ARG A C 1
ATOM 4052 O O . ARG A 1 516 ? -23.120 13.207 19.951 1.00 87.44 516 ARG A O 1
ATOM 4059 N N . LYS A 1 517 ? -21.649 12.809 18.302 1.00 84.56 517 LYS A N 1
ATOM 4060 C CA . LYS A 1 517 ? -22.309 13.643 17.276 1.00 84.56 517 LYS A CA 1
ATOM 4061 C C . LYS A 1 517 ? -23.159 12.842 16.281 1.00 84.56 517 LYS A C 1
ATOM 4063 O O . LYS A 1 517 ? -23.703 13.434 15.357 1.00 84.56 517 LYS A O 1
ATOM 4068 N N . LEU A 1 518 ? -23.245 11.522 16.441 1.00 87.00 518 LEU A N 1
ATOM 4069 C CA . LEU A 1 518 ? -23.984 10.653 15.531 1.00 87.00 518 LEU A CA 1
ATOM 4070 C C . LEU A 1 518 ? -25.475 10.632 15.887 1.00 87.00 518 LEU A C 1
ATOM 4072 O O . LEU A 1 518 ? -25.864 10.526 17.054 1.00 87.00 518 LEU A O 1
ATOM 4076 N N . THR A 1 519 ? -26.320 10.661 14.863 1.00 87.62 519 THR A N 1
ATOM 4077 C CA . THR A 1 519 ? -27.762 10.423 14.988 1.00 87.62 519 THR A CA 1
ATOM 4078 C C . THR A 1 519 ? -28.045 9.015 15.523 1.00 87.62 519 THR A C 1
ATOM 4080 O O . THR A 1 519 ? -27.197 8.123 15.469 1.00 87.62 519 THR A O 1
ATOM 4083 N N . ILE A 1 520 ? -29.263 8.771 16.020 1.00 85.12 520 ILE A N 1
ATOM 4084 C CA . ILE A 1 520 ? -29.680 7.431 16.482 1.00 85.12 520 ILE A CA 1
ATOM 4085 C C . ILE A 1 520 ? -29.477 6.380 15.377 1.00 85.12 520 ILE A C 1
ATOM 4087 O O . ILE A 1 520 ? -28.938 5.307 15.641 1.00 85.12 520 ILE A O 1
ATOM 4091 N N . ARG A 1 521 ? -29.824 6.707 14.123 1.00 84.06 521 ARG A N 1
ATOM 4092 C CA . ARG A 1 521 ? -29.657 5.803 12.972 1.00 84.06 521 ARG A CA 1
ATOM 4093 C C . ARG A 1 521 ? -28.186 5.487 12.686 1.00 84.06 521 ARG A C 1
ATOM 4095 O O . ARG A 1 521 ? -27.848 4.334 12.430 1.00 84.06 521 ARG A O 1
ATOM 4102 N N . GLU A 1 522 ? -27.309 6.486 12.740 1.00 87.25 522 GLU A N 1
ATOM 4103 C CA . GLU A 1 522 ? -25.866 6.293 12.540 1.00 87.25 522 GLU A CA 1
ATOM 4104 C C . GLU A 1 522 ? -25.234 5.490 13.681 1.00 87.25 522 GLU A C 1
ATOM 4106 O O . GLU A 1 522 ? -24.412 4.609 13.422 1.00 87.25 522 GLU A O 1
ATOM 4111 N N . ARG A 1 523 ? -25.654 5.731 14.932 1.00 88.88 523 ARG A N 1
ATOM 4112 C CA . ARG A 1 523 ? -25.232 4.932 16.093 1.00 88.88 523 ARG A CA 1
ATOM 4113 C C . ARG A 1 523 ? -25.674 3.480 15.966 1.00 88.88 523 ARG A C 1
ATOM 4115 O O . ARG A 1 523 ? -24.862 2.589 16.198 1.00 88.88 523 ARG A O 1
ATOM 4122 N N . LEU A 1 524 ? -26.912 3.236 15.540 1.00 89.25 524 LEU A N 1
ATOM 4123 C CA . LEU A 1 524 ? -27.429 1.889 15.296 1.00 89.25 524 LEU A CA 1
ATOM 4124 C C . LEU A 1 524 ? -26.586 1.161 14.241 1.00 89.25 524 LEU A C 1
ATOM 4126 O O . LEU A 1 524 ? -26.138 0.040 14.480 1.00 89.25 524 LEU A O 1
ATOM 4130 N N . HIS A 1 525 ? -26.274 1.821 13.123 1.00 89.69 525 HIS A N 1
ATOM 4131 C CA . HIS A 1 525 ? -25.402 1.257 12.090 1.00 89.69 525 HIS A CA 1
ATOM 4132 C C . HIS A 1 525 ? -23.967 1.007 12.592 1.00 89.69 525 HIS A C 1
ATOM 4134 O O . HIS A 1 525 ? -23.376 -0.035 12.294 1.00 89.69 525 HIS A O 1
ATOM 4140 N N . LEU A 1 526 ? -23.396 1.928 13.378 1.00 90.94 526 LEU A N 1
ATOM 4141 C CA . LEU A 1 526 ? -22.074 1.770 13.990 1.00 90.94 526 LEU A CA 1
ATOM 4142 C C . LEU A 1 526 ? -22.031 0.573 14.944 1.00 90.94 526 LEU A C 1
ATOM 4144 O O . LEU A 1 526 ? -21.147 -0.270 14.809 1.00 90.94 526 LEU A O 1
ATOM 4148 N N . VAL A 1 527 ? -22.994 0.468 15.859 1.00 92.31 527 VAL A N 1
ATOM 4149 C CA . VAL A 1 527 ? -23.080 -0.642 16.816 1.00 92.31 527 VAL A CA 1
ATOM 4150 C C . VAL A 1 527 ? -23.302 -1.968 16.099 1.00 92.31 527 VAL A C 1
ATOM 4152 O O . VAL A 1 527 ? -22.624 -2.941 16.417 1.00 92.31 527 VAL A O 1
ATOM 4155 N N . TRP A 1 528 ? -24.179 -2.014 15.095 1.00 92.00 528 TRP A N 1
ATOM 4156 C CA . TRP A 1 528 ? -24.365 -3.211 14.273 1.00 92.00 528 TRP A CA 1
ATOM 4157 C C . TRP A 1 528 ? -23.068 -3.642 13.578 1.00 92.00 528 TRP A C 1
ATOM 4159 O O . TRP A 1 528 ? -22.740 -4.831 13.553 1.00 92.00 528 TRP A O 1
ATOM 4169 N N . SER A 1 529 ? -22.296 -2.681 13.062 1.00 91.62 529 SER A N 1
ATOM 4170 C CA . SER A 1 529 ? -21.010 -2.952 12.408 1.00 91.62 529 SER A CA 1
ATOM 4171 C C . SER A 1 529 ? -19.966 -3.472 13.404 1.00 91.62 529 SER A C 1
ATOM 4173 O O . SER A 1 529 ? -19.287 -4.456 13.121 1.00 91.62 529 SER A O 1
ATOM 4175 N N . LEU A 1 530 ? -19.883 -2.868 14.596 1.00 92.00 530 LEU A N 1
ATOM 4176 C CA . LEU A 1 530 ? -19.007 -3.313 15.687 1.00 92.00 530 LEU A CA 1
ATOM 4177 C C . LEU A 1 530 ? -19.369 -4.721 16.170 1.00 92.00 530 LEU A C 1
ATOM 4179 O O . LEU A 1 530 ? -18.499 -5.580 16.289 1.00 92.00 530 LEU A O 1
ATOM 4183 N N . ALA A 1 531 ? -20.654 -4.984 16.403 1.00 90.88 531 ALA A N 1
ATOM 4184 C CA . ALA A 1 531 ? -21.141 -6.298 16.810 1.00 90.88 531 ALA A CA 1
ATOM 4185 C C . ALA A 1 531 ? -20.862 -7.357 15.732 1.00 90.88 531 ALA A C 1
ATOM 4187 O O . ALA A 1 531 ? -20.450 -8.477 16.036 1.00 90.88 531 ALA A O 1
ATOM 4188 N N . SER A 1 532 ? -21.002 -6.986 14.458 1.00 87.81 532 SER A N 1
ATOM 4189 C CA . SER A 1 532 ? -20.701 -7.868 13.330 1.00 87.81 532 SER A CA 1
ATOM 4190 C C . SER A 1 532 ? -19.213 -8.217 13.210 1.00 87.81 532 SER A C 1
ATOM 4192 O O . SER A 1 532 ? -18.905 -9.278 12.671 1.00 87.81 532 SER A O 1
ATOM 4194 N N . ALA A 1 533 ? -18.290 -7.428 13.773 1.00 82.62 533 ALA A N 1
ATOM 4195 C CA . ALA A 1 533 ? -16.872 -7.800 13.832 1.00 82.62 533 ALA A CA 1
ATOM 4196 C C . ALA A 1 533 ? -16.651 -9.121 14.603 1.00 82.62 533 ALA A C 1
ATOM 4198 O O . ALA A 1 533 ? -15.820 -9.940 14.211 1.00 82.62 533 ALA A O 1
ATOM 4199 N N . ALA A 1 534 ? -17.472 -9.407 15.623 1.00 79.44 534 ALA A N 1
ATOM 4200 C CA . ALA A 1 534 ? -17.443 -10.676 16.366 1.00 79.44 534 ALA A CA 1
ATOM 4201 C C . ALA A 1 534 ? -17.904 -11.903 15.551 1.00 79.44 534 ALA A C 1
ATOM 4203 O O . ALA A 1 534 ? -17.724 -13.048 15.988 1.00 79.44 534 ALA A O 1
ATOM 4204 N N . LYS A 1 535 ? -18.496 -11.695 14.365 1.00 80.31 535 LYS A N 1
ATOM 4205 C CA . LYS A 1 535 ? -18.765 -12.776 13.403 1.00 80.31 535 LYS A CA 1
ATOM 4206 C C . LYS A 1 535 ? -17.489 -13.213 12.690 1.00 80.31 535 LYS A C 1
ATOM 4208 O O . LYS A 1 535 ? -17.328 -14.402 12.432 1.00 80.31 535 LYS A O 1
ATOM 4213 N N . GLN A 1 536 ? -16.628 -12.254 12.357 1.00 77.94 536 GLN A N 1
ATOM 4214 C CA . GLN A 1 536 ? -15.483 -12.455 11.470 1.00 77.94 536 GLN A CA 1
ATOM 4215 C C . GLN A 1 536 ? -14.228 -12.881 12.237 1.00 77.94 536 GLN A C 1
ATOM 4217 O O . GLN A 1 536 ? -13.528 -13.790 11.795 1.00 77.94 536 GLN A O 1
ATOM 4222 N N . ASP A 1 537 ? -13.990 -12.285 13.407 1.00 79.38 537 ASP A N 1
ATOM 4223 C CA . ASP A 1 537 ? -12.781 -12.516 14.198 1.00 79.38 537 ASP A CA 1
ATOM 4224 C C . ASP A 1 537 ? -13.044 -13.356 15.458 1.00 79.38 537 ASP A C 1
ATOM 4226 O O . ASP A 1 537 ? -14.113 -13.315 16.074 1.00 79.38 537 ASP A O 1
ATOM 4230 N N . SER A 1 538 ? -12.034 -14.121 15.883 1.00 85.12 538 SER A N 1
ATOM 4231 C CA . SER A 1 538 ? -12.051 -14.814 17.174 1.00 85.12 538 SER A CA 1
ATOM 4232 C C . SER A 1 538 ? -11.639 -13.862 18.296 1.00 85.12 538 SER A C 1
ATOM 4234 O O . SER A 1 538 ? -10.508 -13.372 18.305 1.00 85.12 538 SER A O 1
ATOM 4236 N N . PHE A 1 539 ? -12.518 -13.645 19.273 1.00 90.19 539 PHE A N 1
ATOM 4237 C CA . PHE A 1 539 ? -12.231 -12.773 20.410 1.00 90.19 539 PHE A CA 1
ATOM 4238 C C . PHE A 1 539 ? -11.723 -13.544 21.628 1.00 90.19 539 PHE A C 1
ATOM 4240 O O . PHE A 1 539 ? -12.298 -14.557 22.031 1.00 90.19 539 PHE A O 1
ATOM 4247 N N . GLY A 1 540 ? -10.650 -13.037 22.237 1.00 89.94 540 GLY A N 1
ATOM 4248 C CA . GLY A 1 540 ? -10.217 -13.470 23.562 1.00 89.94 540 GLY A CA 1
ATOM 4249 C C . GLY A 1 540 ? -11.141 -12.926 24.657 1.00 89.94 540 GLY A C 1
ATOM 4250 O O . GLY A 1 540 ? -11.932 -12.015 24.428 1.00 89.94 540 GLY A O 1
ATOM 4251 N N . ARG A 1 541 ? -11.007 -13.436 25.889 1.00 91.69 541 ARG A N 1
ATOM 4252 C CA . ARG A 1 541 ? -11.798 -12.966 27.047 1.00 91.69 541 ARG A CA 1
ATOM 4253 C C . ARG A 1 541 ? -11.768 -11.443 27.245 1.00 91.69 541 ARG A C 1
ATOM 4255 O O . ARG A 1 541 ? -12.853 -10.865 27.343 1.00 91.69 541 ARG A O 1
ATOM 4262 N N . PRO A 1 542 ? -10.587 -10.795 27.348 1.00 93.38 542 PRO A N 1
ATOM 4263 C CA . PRO A 1 542 ? -10.535 -9.347 27.494 1.00 93.38 542 PRO A CA 1
ATOM 4264 C C . PRO A 1 542 ? -11.053 -8.637 26.243 1.00 93.38 542 PRO A C 1
ATOM 4266 O O . PRO A 1 542 ? -11.873 -7.746 26.386 1.00 93.38 542 PRO A O 1
ATOM 4269 N N . GLY A 1 543 ? -10.691 -9.092 25.039 1.00 94.00 543 GLY A N 1
ATOM 4270 C CA . GLY A 1 543 ? -11.144 -8.488 23.784 1.00 94.00 543 GLY A CA 1
ATOM 4271 C C . GLY A 1 543 ? -12.665 -8.472 23.612 1.00 94.00 543 GLY A C 1
ATOM 4272 O O . GLY A 1 543 ? -13.228 -7.439 23.260 1.00 94.00 543 GLY A O 1
ATOM 4273 N N . LEU A 1 544 ? -13.351 -9.583 23.912 1.00 93.75 544 LEU A N 1
ATOM 4274 C CA . LEU A 1 544 ? -14.816 -9.650 23.853 1.00 93.75 544 LEU A CA 1
ATOM 4275 C C . LEU A 1 544 ? -15.461 -8.705 24.879 1.00 93.75 544 LEU A C 1
ATOM 4277 O O . LEU A 1 544 ? -16.466 -8.065 24.578 1.00 93.75 544 LEU A O 1
ATOM 4281 N N . MET A 1 545 ? -14.872 -8.593 26.076 1.00 95.00 545 MET A N 1
ATOM 4282 C CA . MET A 1 545 ? -15.332 -7.635 27.084 1.00 95.00 545 MET A CA 1
ATOM 4283 C C . MET A 1 545 ? -15.133 -6.196 26.597 1.00 95.00 545 MET A C 1
ATOM 4285 O O . MET A 1 545 ? -16.069 -5.406 26.669 1.00 95.00 545 MET A O 1
ATOM 4289 N N . THR A 1 546 ? -13.958 -5.869 26.050 1.00 95.88 546 THR A N 1
ATOM 4290 C CA . THR A 1 546 ? -13.667 -4.555 25.461 1.00 95.88 546 THR A CA 1
ATOM 4291 C C . THR A 1 546 ? -14.690 -4.200 24.394 1.00 95.88 546 THR A C 1
ATOM 4293 O O . THR A 1 546 ? -15.294 -3.137 24.475 1.00 95.88 546 THR A O 1
ATOM 4296 N N . LEU A 1 547 ? -14.958 -5.110 23.452 1.00 95.50 547 LEU A N 1
ATOM 4297 C CA . LEU A 1 547 ? -15.946 -4.894 22.397 1.00 95.50 547 LEU A CA 1
ATOM 4298 C C . LEU A 1 547 ? -17.345 -4.615 22.965 1.00 95.50 547 LEU A C 1
ATOM 4300 O O . LEU A 1 547 ? -18.014 -3.694 22.501 1.00 95.50 547 LEU A O 1
ATOM 4304 N N . ALA A 1 548 ? -17.774 -5.370 23.982 1.00 95.19 548 ALA A N 1
ATOM 4305 C CA . ALA A 1 548 ? -19.070 -5.165 24.625 1.00 95.19 548 ALA A CA 1
ATOM 4306 C C . ALA A 1 548 ? -19.170 -3.775 25.280 1.00 95.19 548 ALA A C 1
ATOM 4308 O O . ALA A 1 548 ? -20.174 -3.086 25.099 1.00 95.19 548 ALA A O 1
ATOM 4309 N N . PHE A 1 549 ? -18.113 -3.332 25.971 1.00 95.81 549 PHE A N 1
ATOM 4310 C CA . PHE A 1 549 ? -18.027 -1.975 26.515 1.00 95.81 549 PHE A CA 1
ATOM 4311 C C . PHE A 1 549 ? -18.064 -0.917 25.409 1.00 95.81 549 PHE A C 1
ATOM 4313 O O . PHE A 1 549 ? -18.899 -0.024 25.474 1.00 95.81 549 PHE A O 1
ATOM 4320 N N . CYS A 1 550 ? -17.252 -1.046 24.355 1.00 95.56 550 CYS A N 1
ATOM 4321 C CA . CYS A 1 550 ? -17.256 -0.112 23.223 1.00 95.56 550 CYS A CA 1
ATOM 4322 C C . CYS A 1 550 ? -18.648 0.022 22.584 1.00 95.56 550 CYS A C 1
ATOM 4324 O O . CYS A 1 550 ? -19.094 1.132 22.300 1.00 95.56 550 CYS A O 1
ATOM 4326 N N . ILE A 1 551 ? -19.357 -1.098 22.407 1.00 95.00 551 ILE A N 1
ATOM 4327 C CA . ILE A 1 551 ? -20.730 -1.137 21.888 1.00 95.00 551 ILE A CA 1
ATOM 4328 C C . ILE A 1 551 ? -21.695 -0.377 22.799 1.00 95.00 551 ILE A C 1
ATOM 4330 O O . ILE A 1 551 ? -22.454 0.466 22.316 1.00 95.00 551 ILE A O 1
ATOM 4334 N N . ALA A 1 552 ? -21.650 -0.634 24.106 1.00 95.06 552 ALA A N 1
ATOM 4335 C CA . ALA A 1 552 ? -22.486 0.073 25.067 1.00 95.06 552 ALA A CA 1
ATOM 4336 C C . ALA A 1 552 ? -22.188 1.579 25.077 1.00 95.06 552 ALA A C 1
ATOM 4338 O O . ALA A 1 552 ? -23.119 2.385 25.065 1.00 95.06 552 ALA A O 1
ATOM 4339 N N . SER A 1 553 ? -20.912 1.969 25.037 1.00 93.62 553 SER A N 1
ATOM 4340 C CA . SER A 1 553 ? -20.483 3.371 25.013 1.00 93.62 553 SER A CA 1
ATOM 4341 C C . SER A 1 553 ? -20.901 4.098 23.734 1.00 93.62 553 SER A C 1
ATOM 4343 O O . SER A 1 553 ? -21.258 5.268 23.805 1.00 93.62 553 SER A O 1
ATOM 4345 N N . CYS A 1 554 ? -20.910 3.429 22.576 1.00 93.38 554 CYS A N 1
ATOM 4346 C CA . CYS A 1 554 ? -21.450 4.008 21.340 1.00 93.38 554 CYS A CA 1
ATOM 4347 C C . CYS A 1 554 ? -22.971 4.178 21.371 1.00 93.38 554 CYS A C 1
ATOM 4349 O O . CYS A 1 554 ? -23.501 5.102 20.755 1.00 93.38 554 CYS A O 1
ATOM 4351 N N . ALA A 1 555 ? -23.675 3.256 22.027 1.00 91.00 555 ALA A N 1
ATOM 4352 C CA . ALA A 1 555 ? -25.129 3.254 22.086 1.00 91.00 555 ALA A CA 1
ATOM 4353 C C . ALA A 1 555 ? -25.671 4.343 23.022 1.00 91.00 555 ALA A C 1
ATOM 4355 O O . ALA A 1 555 ? -26.642 5.022 22.684 1.00 91.00 555 ALA A O 1
ATOM 4356 N N . CYS A 1 556 ? -25.033 4.537 24.176 1.00 85.00 556 CYS A N 1
ATOM 4357 C CA . CYS A 1 556 ? -25.493 5.471 25.199 1.00 85.00 556 CYS A CA 1
ATOM 4358 C C . CYS A 1 556 ? -25.211 6.929 24.807 1.00 85.00 556 CYS A C 1
ATOM 4360 O O . CYS A 1 556 ? -24.103 7.269 24.402 1.00 85.00 556 CYS A O 1
ATOM 4362 N N . GLN A 1 557 ? -26.199 7.808 24.973 1.00 68.88 557 GLN A N 1
ATOM 4363 C CA . GLN A 1 557 ? -25.982 9.256 24.954 1.00 68.88 557 GLN A CA 1
ATOM 4364 C C . GLN A 1 557 ? -25.592 9.719 26.363 1.00 68.88 557 GLN A C 1
ATOM 4366 O O . GLN A 1 557 ? -26.147 9.239 27.349 1.00 68.88 557 GLN A O 1
ATOM 4371 N N . SER A 1 558 ? -24.653 10.659 26.470 1.00 53.72 558 SER A N 1
ATOM 4372 C CA . SER A 1 558 ? -24.585 11.524 27.646 1.00 53.72 558 SER A CA 1
ATOM 4373 C C . SER A 1 558 ? -25.531 12.699 27.396 1.00 53.72 558 SER A C 1
ATOM 4375 O O . SER A 1 558 ? -25.350 13.427 26.420 1.00 53.72 558 SER A O 1
ATOM 4377 N N . ASP A 1 559 ? -26.555 12.854 28.239 1.00 39.62 559 ASP A N 1
ATOM 4378 C CA . ASP A 1 559 ? -27.625 13.868 28.164 1.00 39.62 559 ASP A CA 1
ATOM 4379 C C . ASP A 1 559 ? -27.105 15.313 28.300 1.00 39.62 559 ASP A C 1
ATOM 4381 O O . ASP A 1 559 ? -27.423 16.043 29.238 1.00 39.62 559 ASP A O 1
ATOM 4385 N N . THR A 1 560 ? -26.273 15.765 27.366 1.00 38.78 560 THR A N 1
ATOM 4386 C CA . THR A 1 560 ? -25.746 17.129 27.346 1.00 38.78 560 THR A CA 1
ATOM 4387 C C . THR A 1 560 ? -25.971 17.759 25.978 1.00 38.78 560 THR A C 1
ATOM 4389 O O . THR A 1 560 ? -25.138 17.690 25.080 1.00 38.78 560 THR A O 1
ATOM 4392 N N . HIS A 1 561 ? -27.125 18.426 25.897 1.00 34.66 561 HIS A N 1
ATOM 4393 C CA . HIS A 1 561 ? -27.566 19.387 24.886 1.00 34.66 561 HIS A CA 1
ATOM 4394 C C . HIS A 1 561 ? -27.986 18.838 23.516 1.00 34.66 561 HIS A C 1
ATOM 4396 O O . HIS A 1 561 ? -27.254 18.924 22.531 1.00 34.66 561 HIS A O 1
ATOM 4402 N N . ASP A 1 562 ? -29.268 18.471 23.438 1.00 32.28 562 ASP A N 1
ATOM 4403 C CA . ASP A 1 562 ? -30.094 18.680 22.247 1.00 32.28 562 ASP A CA 1
ATOM 4404 C C . ASP A 1 562 ? -30.216 20.190 21.968 1.00 32.28 562 ASP A C 1
ATOM 4406 O O . ASP A 1 562 ? -31.181 20.859 22.334 1.00 32.28 562 ASP A O 1
ATOM 4410 N N . LEU A 1 563 ? -29.200 20.763 21.329 1.00 31.77 563 LEU A N 1
ATOM 4411 C CA . LEU A 1 563 ? -29.400 21.911 20.453 1.00 31.77 563 LEU A CA 1
ATOM 4412 C C . LEU A 1 563 ? -28.762 21.579 19.106 1.00 31.77 563 LEU A C 1
ATOM 4414 O O . LEU A 1 563 ? -27.579 21.223 19.075 1.00 31.77 563 LEU A O 1
ATOM 4418 N N . PRO A 1 564 ? -29.486 21.734 17.983 1.00 35.44 564 PRO A N 1
ATOM 4419 C CA . PRO A 1 564 ? -28.872 21.678 16.671 1.00 35.44 564 PRO A CA 1
ATOM 4420 C C . PRO A 1 564 ? -27.968 22.907 16.544 1.00 35.44 564 PRO A C 1
ATOM 4422 O O . PRO A 1 564 ? -28.409 24.002 16.198 1.00 35.44 564 PRO A O 1
ATOM 4425 N N . CYS A 1 565 ? -26.693 22.756 16.897 1.00 31.69 565 CYS A N 1
ATOM 4426 C CA . CYS A 1 565 ? -25.708 23.794 16.657 1.00 31.69 565 CYS A CA 1
ATOM 4427 C C . CYS A 1 565 ? -25.459 23.839 15.149 1.00 31.69 565 CYS A C 1
ATOM 4429 O O . CYS A 1 565 ? -24.772 22.981 14.596 1.00 31.69 565 CYS A O 1
ATOM 4431 N N . GLY A 1 566 ? -26.063 24.828 14.488 1.00 36.34 566 GLY A N 1
ATOM 4432 C CA . GLY A 1 566 ? -25.701 25.223 13.138 1.00 36.34 566 GLY A CA 1
ATOM 4433 C C . GLY A 1 566 ? -24.248 25.681 13.128 1.00 36.34 566 GLY A C 1
ATOM 4434 O O . GLY A 1 566 ? -23.944 26.827 13.443 1.00 36.34 566 GLY A O 1
ATOM 4435 N N . SER A 1 567 ? -23.339 24.780 12.783 1.00 29.27 567 SER A N 1
ATOM 4436 C CA . SER A 1 567 ? -21.997 25.131 12.345 1.00 29.27 567 SER A CA 1
ATOM 4437 C C . SER A 1 567 ? -21.660 24.295 11.118 1.00 29.27 567 SER A C 1
ATOM 4439 O O . SER A 1 567 ? -22.158 23.183 10.952 1.00 29.27 567 SER A O 1
ATOM 4441 N N . ALA A 1 568 ? -20.880 24.889 10.221 1.00 31.36 568 ALA A N 1
ATOM 4442 C CA . ALA A 1 568 ? -20.650 24.520 8.824 1.00 31.36 568 ALA A CA 1
ATOM 4443 C C . ALA A 1 568 ? -19.946 23.161 8.577 1.00 31.36 568 ALA A C 1
ATOM 4445 O O . ALA A 1 568 ? -19.230 22.997 7.599 1.00 31.36 568 ALA A O 1
ATOM 4446 N N . VAL A 1 569 ? -20.144 22.172 9.449 1.00 32.41 569 VAL A N 1
ATOM 4447 C CA . VAL A 1 569 ? -19.576 20.815 9.365 1.00 32.41 569 VAL A CA 1
ATOM 4448 C C . VAL A 1 569 ? -20.531 19.839 8.652 1.00 32.41 569 VAL A C 1
ATOM 4450 O O . VAL A 1 569 ? -20.149 18.720 8.322 1.00 32.41 569 VAL A O 1
ATOM 4453 N N . ASN A 1 570 ? -21.762 20.267 8.349 1.00 27.19 570 ASN A N 1
ATOM 4454 C CA . ASN A 1 570 ? -22.809 19.410 7.778 1.00 27.19 570 ASN A CA 1
ATOM 4455 C C . ASN A 1 570 ? -22.604 18.984 6.311 1.00 27.19 570 ASN A C 1
ATOM 4457 O O . ASN A 1 570 ? -23.422 18.221 5.806 1.00 27.19 570 ASN A O 1
ATOM 4461 N N . GLU A 1 571 ? -21.524 19.393 5.638 1.00 30.14 571 GLU A N 1
ATOM 4462 C CA . GLU A 1 571 ? -21.196 18.880 4.295 1.00 30.14 571 GLU A CA 1
ATOM 4463 C C . GLU A 1 571 ? -19.946 17.988 4.230 1.00 30.14 571 GLU A C 1
ATOM 4465 O O . GLU A 1 571 ? -19.698 17.381 3.190 1.00 30.14 571 GLU A O 1
ATOM 4470 N N . LEU A 1 572 ? -19.199 17.812 5.327 1.00 30.86 572 LEU A N 1
ATOM 4471 C CA . LEU A 1 572 ? -17.909 17.101 5.297 1.00 30.86 572 LEU A CA 1
ATOM 4472 C C . LEU A 1 572 ? -17.936 15.681 5.891 1.00 30.86 572 LEU A C 1
ATOM 4474 O O . LEU A 1 572 ? -16.909 15.020 5.958 1.00 30.86 572 LEU A O 1
ATOM 4478 N N . ALA A 1 573 ? -19.106 15.181 6.300 1.00 32.84 573 ALA A N 1
ATOM 4479 C CA . ALA A 1 573 ? -19.281 13.822 6.827 1.00 32.84 573 ALA A CA 1
ATOM 4480 C C . ALA A 1 573 ? -19.735 12.806 5.760 1.00 32.84 573 ALA A C 1
ATOM 4482 O O . ALA A 1 573 ? -20.375 11.804 6.079 1.00 32.84 573 ALA A O 1
ATOM 4483 N N . LYS A 1 574 ? -19.404 13.022 4.479 1.00 30.19 574 LYS A N 1
ATOM 4484 C CA . LYS A 1 574 ? -19.460 11.948 3.473 1.00 30.19 574 LYS A CA 1
ATOM 4485 C C . LYS A 1 574 ? -18.213 11.073 3.614 1.00 30.19 574 LYS A C 1
ATOM 4487 O O . LYS A 1 574 ? -17.346 11.055 2.749 1.00 30.19 574 LYS A O 1
ATOM 4492 N N . CYS A 1 575 ? -18.125 10.348 4.725 1.00 31.58 575 CYS A N 1
ATOM 4493 C CA . CYS A 1 575 ? -17.118 9.311 4.896 1.00 31.58 575 CYS A CA 1
ATOM 4494 C C . CYS A 1 575 ? -17.383 8.183 3.886 1.00 31.58 575 CYS A C 1
ATOM 4496 O O . CYS A 1 575 ? -18.412 7.515 3.948 1.00 31.58 575 CYS A O 1
ATOM 4498 N N . ASN A 1 576 ? -16.446 8.032 2.953 1.00 33.97 576 ASN A N 1
ATOM 4499 C CA . ASN A 1 576 ? -16.168 6.902 2.066 1.00 33.97 576 ASN A CA 1
ATOM 4500 C C . ASN A 1 576 ? -17.131 5.697 2.104 1.00 33.97 576 ASN A C 1
ATOM 4502 O O . ASN A 1 576 ? -17.150 4.918 3.054 1.00 33.97 576 ASN A O 1
ATOM 4506 N N . GLY A 1 577 ? -17.802 5.471 0.970 1.00 36.78 577 GLY A N 1
ATOM 4507 C CA . GLY A 1 577 ? -18.085 4.134 0.432 1.00 36.78 577 GLY A CA 1
ATOM 4508 C C . GLY A 1 577 ? -19.234 3.319 1.026 1.00 36.78 577 GLY A C 1
ATOM 4509 O O . GLY A 1 577 ? -19.630 2.343 0.391 1.00 36.78 577 GLY A O 1
ATOM 4510 N N . ASP A 1 578 ? -19.816 3.692 2.164 1.00 40.09 578 ASP A N 1
ATOM 4511 C CA . ASP A 1 578 ? -20.953 2.942 2.702 1.00 40.09 578 ASP A CA 1
ATOM 4512 C C . ASP A 1 578 ? -22.264 3.410 2.066 1.00 40.09 578 ASP A C 1
ATOM 4514 O O . ASP A 1 578 ? -22.832 4.455 2.395 1.00 40.09 578 ASP A O 1
ATOM 4518 N N . THR A 1 579 ? -22.786 2.587 1.158 1.00 38.50 579 THR A N 1
ATOM 4519 C CA . THR A 1 579 ? -24.215 2.608 0.847 1.00 38.50 579 THR A CA 1
ATOM 4520 C C . THR A 1 579 ? -24.951 2.410 2.169 1.00 38.50 579 THR A C 1
ATOM 4522 O O . THR A 1 579 ? -24.767 1.395 2.832 1.00 38.50 579 THR A O 1
ATOM 4525 N N . SER A 1 580 ? -25.738 3.403 2.596 1.00 46.78 580 SER A N 1
ATOM 4526 C CA . SER A 1 580 ? -26.533 3.334 3.827 1.00 46.78 580 SER A CA 1
ATOM 4527 C C . SER A 1 580 ? -27.573 2.219 3.703 1.00 46.78 580 SER A C 1
ATOM 4529 O O . SER A 1 580 ? -28.724 2.458 3.335 1.00 46.78 580 SER A O 1
ATOM 4531 N N . ILE A 1 581 ? -27.172 0.984 3.996 1.00 56.34 581 ILE A N 1
ATOM 4532 C CA . ILE A 1 581 ? -28.105 -0.110 4.214 1.00 56.34 581 ILE A CA 1
ATOM 4533 C C . ILE A 1 581 ? -28.830 0.243 5.510 1.00 56.34 581 ILE A C 1
ATOM 4535 O O . ILE A 1 581 ? -28.217 0.406 6.567 1.00 56.34 581 ILE A O 1
ATOM 4539 N N . ALA A 1 582 ? -30.142 0.446 5.421 1.00 64.75 582 ALA A N 1
ATOM 4540 C CA . ALA A 1 582 ? -30.960 0.616 6.608 1.00 64.75 582 ALA A CA 1
ATOM 4541 C C . ALA A 1 582 ? -30.895 -0.688 7.413 1.00 64.75 582 ALA A C 1
ATOM 4543 O O . ALA A 1 582 ? -31.401 -1.715 6.970 1.00 64.75 582 ALA A O 1
ATOM 4544 N N . VAL A 1 583 ? -30.239 -0.651 8.572 1.00 73.06 583 VAL A N 1
ATOM 4545 C CA . VAL A 1 583 ? -30.193 -1.794 9.487 1.00 73.06 583 VAL A CA 1
ATOM 4546 C C . VAL A 1 583 ? -31.557 -1.898 10.152 1.00 73.06 583 VAL A C 1
ATOM 4548 O O . VAL A 1 583 ? -31.980 -0.971 10.846 1.00 73.06 583 VAL A O 1
ATOM 4551 N N . ASN A 1 584 ? -32.256 -3.005 9.915 1.00 80.12 584 ASN A N 1
ATOM 4552 C CA . ASN A 1 584 ? -33.507 -3.294 10.600 1.00 80.12 584 ASN A CA 1
ATOM 4553 C C . ASN A 1 584 ? -33.215 -3.726 12.049 1.00 80.12 584 ASN A C 1
ATOM 4555 O O . ASN A 1 584 ? -32.172 -4.313 12.342 1.00 80.12 584 ASN A O 1
ATOM 4559 N N . THR A 1 585 ? -34.156 -3.481 12.955 1.00 79.31 585 THR A N 1
ATOM 4560 C CA . THR A 1 585 ? -34.103 -3.874 14.369 1.00 79.31 585 THR A CA 1
ATOM 4561 C C . THR A 1 585 ? -33.818 -5.372 14.543 1.00 79.31 585 THR A C 1
ATOM 4563 O O . THR A 1 585 ? -33.131 -5.764 15.482 1.00 79.31 585 THR A O 1
ATOM 4566 N N . VAL A 1 586 ? -34.276 -6.203 13.600 1.00 81.31 586 VAL A N 1
ATOM 4567 C CA . VAL A 1 586 ? -33.988 -7.648 13.548 1.00 81.31 586 VAL A CA 1
ATOM 4568 C C . VAL A 1 586 ? -32.490 -7.924 13.402 1.00 81.31 586 VAL A C 1
ATOM 4570 O O . VAL A 1 586 ? -31.890 -8.571 14.256 1.00 81.31 586 VAL A O 1
ATOM 4573 N N . ASP A 1 587 ? -31.873 -7.380 12.348 1.00 83.25 587 ASP A N 1
ATOM 4574 C CA . ASP A 1 587 ? -30.458 -7.598 12.030 1.00 83.25 587 ASP A CA 1
ATOM 4575 C C . ASP A 1 587 ? -29.544 -7.036 13.127 1.00 83.25 587 ASP A C 1
ATOM 4577 O O . ASP A 1 587 ? -28.455 -7.558 13.383 1.00 83.25 587 ASP A O 1
ATOM 4581 N N . PHE A 1 588 ? -29.998 -5.966 13.783 1.00 86.44 588 PHE A N 1
ATOM 4582 C CA . PHE A 1 588 ? -29.364 -5.376 14.956 1.00 86.44 588 PHE A CA 1
ATOM 4583 C C . PHE A 1 588 ? -29.338 -6.336 16.152 1.00 86.44 588 PHE A C 1
ATOM 4585 O O . PHE A 1 588 ? -28.264 -6.586 16.708 1.00 86.44 588 PHE A O 1
ATOM 4592 N N . LEU A 1 589 ? -30.486 -6.916 16.517 1.00 87.69 589 LEU A N 1
ATOM 4593 C CA . LEU A 1 589 ? -30.569 -7.893 17.606 1.00 87.69 589 LEU A CA 1
ATOM 4594 C C . LEU A 1 589 ? -29.772 -9.162 17.291 1.00 87.69 589 LEU A C 1
ATOM 4596 O O . LEU A 1 589 ? -29.057 -9.651 18.164 1.00 87.69 589 LEU A O 1
ATOM 4600 N N . ASP A 1 590 ? -29.815 -9.644 16.049 1.00 85.62 590 ASP A N 1
ATOM 4601 C CA . ASP A 1 590 ? -29.052 -10.816 15.608 1.00 85.62 590 ASP A CA 1
ATOM 4602 C C . ASP A 1 590 ? -27.533 -10.584 15.668 1.00 85.62 590 ASP A C 1
ATOM 4604 O O . ASP A 1 590 ? -26.765 -11.502 15.961 1.00 85.62 590 ASP A O 1
ATOM 4608 N N . ALA A 1 591 ? -27.061 -9.360 15.409 1.00 86.25 591 ALA A N 1
ATOM 4609 C CA . ALA A 1 591 ? -25.645 -9.027 15.557 1.00 86.25 591 ALA A CA 1
ATOM 4610 C C . ALA A 1 591 ? -25.214 -9.008 17.033 1.00 86.25 591 ALA A C 1
ATOM 4612 O O . ALA A 1 591 ? -24.160 -9.548 17.374 1.00 86.25 591 ALA A O 1
ATOM 4613 N N . LEU A 1 592 ? -26.032 -8.427 17.914 1.00 88.62 592 LEU A N 1
ATOM 4614 C CA . LEU A 1 592 ? -25.750 -8.351 19.352 1.00 88.62 592 LEU A CA 1
ATOM 4615 C C . LEU A 1 592 ? -25.881 -9.701 20.059 1.00 88.62 592 LEU A C 1
ATOM 4617 O O . LEU A 1 592 ? -25.109 -9.997 20.973 1.00 88.62 592 LEU A O 1
ATOM 4621 N N . TRP A 1 593 ? -26.800 -10.545 19.592 1.00 87.62 593 TRP A N 1
ATOM 4622 C CA . TRP A 1 593 ? -26.983 -11.919 20.048 1.00 87.62 593 TRP A CA 1
ATOM 4623 C C . TRP A 1 593 ? -25.666 -12.708 20.079 1.00 87.62 593 TRP A C 1
ATOM 4625 O O . TRP A 1 593 ? -25.365 -13.417 21.042 1.00 87.62 593 TRP A O 1
ATOM 4635 N N . ILE A 1 594 ? -24.837 -12.533 19.052 1.00 86.56 594 ILE A N 1
ATOM 4636 C CA . ILE A 1 594 ? -23.590 -13.283 18.886 1.00 86.56 594 ILE A CA 1
ATOM 4637 C C . ILE A 1 594 ? -22.606 -13.001 20.016 1.00 86.56 594 ILE A C 1
ATOM 4639 O O . ILE A 1 594 ? -21.891 -13.908 20.432 1.00 86.56 594 ILE A O 1
ATOM 4643 N N . LEU A 1 595 ? -22.585 -11.790 20.568 1.00 88.62 595 LEU A N 1
ATOM 4644 C CA . LEU A 1 595 ? -21.710 -11.456 21.695 1.00 88.62 595 LEU A CA 1
ATOM 4645 C C . LEU A 1 595 ? -22.104 -12.242 22.949 1.00 88.62 595 LEU A C 1
ATOM 4647 O O . LEU A 1 595 ? -21.240 -12.811 23.623 1.00 88.62 595 LEU A O 1
ATOM 4651 N N . SER A 1 596 ? -23.409 -12.330 23.217 1.00 88.00 596 SER A N 1
ATOM 4652 C CA . SER A 1 596 ? -23.960 -13.119 24.320 1.00 88.00 596 SER A CA 1
ATOM 4653 C C . SER A 1 596 ?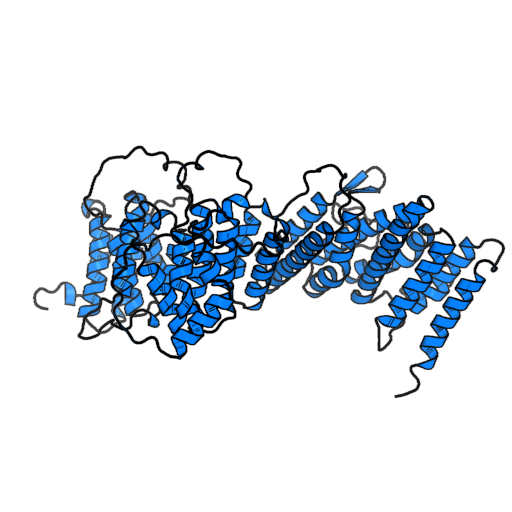 -23.629 -14.602 24.152 1.00 88.00 596 SER A C 1
ATOM 4655 O O . SER A 1 596 ? -23.126 -15.217 25.093 1.00 88.00 596 SER A O 1
ATOM 4657 N N . GLU A 1 597 ? -23.799 -15.169 22.952 1.00 87.88 597 GLU A N 1
ATOM 4658 C CA . GLU A 1 597 ? -23.417 -16.564 22.673 1.00 87.88 597 GLU A CA 1
ATOM 4659 C C . GLU A 1 597 ? -21.918 -16.810 22.826 1.00 87.88 597 GLU A C 1
ATOM 4661 O O . GLU A 1 597 ? -21.509 -17.757 23.500 1.00 87.88 597 GLU A O 1
ATOM 4666 N N . ARG A 1 598 ? -21.073 -15.935 22.273 1.00 86.56 598 ARG A N 1
ATOM 4667 C CA . ARG A 1 598 ? -19.614 -16.065 22.386 1.00 86.56 598 ARG A CA 1
ATOM 4668 C C . ARG A 1 598 ? -19.158 -16.034 23.841 1.00 86.56 598 ARG A C 1
ATOM 4670 O O . ARG A 1 598 ? -18.240 -16.767 24.207 1.00 86.56 598 ARG A O 1
ATOM 4677 N N . SER A 1 599 ? -19.832 -15.257 24.689 1.00 88.62 599 SER A N 1
ATOM 4678 C CA . SER A 1 599 ? -19.530 -15.206 26.121 1.00 88.62 599 SER A CA 1
ATOM 4679 C C . SER A 1 599 ? -19.749 -16.554 26.827 1.00 88.62 599 SER A C 1
ATOM 4681 O O . SER A 1 599 ? -19.027 -16.862 27.780 1.00 88.62 599 SER A O 1
ATOM 4683 N N . LYS A 1 600 ? -20.675 -17.400 26.344 1.00 86.75 600 LYS A N 1
ATOM 4684 C CA . LYS A 1 600 ? -20.987 -18.715 26.938 1.00 86.75 600 LYS A CA 1
ATOM 4685 C C . LYS A 1 600 ? -19.851 -19.721 26.811 1.00 86.75 600 LYS A C 1
ATOM 4687 O O . LYS A 1 600 ? -19.764 -20.632 27.630 1.00 86.75 600 LYS A O 1
ATOM 4692 N N . HIS A 1 601 ? -18.937 -19.533 25.860 1.00 82.94 601 HIS A N 1
ATOM 4693 C CA . HIS A 1 601 ? -17.716 -20.339 25.774 1.00 82.94 601 HIS A CA 1
ATOM 4694 C C . HIS A 1 601 ? -16.773 -20.132 26.974 1.00 82.94 601 HIS A C 1
ATOM 4696 O O . HIS A 1 601 ? -15.789 -20.857 27.124 1.00 82.94 601 HIS A O 1
ATOM 4702 N N . HIS A 1 602 ? -17.053 -19.163 27.850 1.00 80.94 602 HIS A N 1
ATOM 4703 C CA . HIS A 1 602 ? -16.275 -18.898 29.051 1.00 80.94 602 HIS A CA 1
ATOM 4704 C C . HIS A 1 602 ? -17.018 -19.335 30.318 1.00 80.94 602 HIS A C 1
ATOM 4706 O O . HIS A 1 602 ? -18.149 -18.930 30.574 1.00 80.94 602 HIS A O 1
ATOM 4712 N N . PHE A 1 603 ? -16.344 -20.119 31.167 1.00 78.88 603 PHE A N 1
ATOM 4713 C CA . PHE A 1 603 ? -16.945 -20.761 32.344 1.00 78.88 603 PHE A CA 1
ATOM 4714 C C . PHE A 1 603 ? -17.336 -19.815 33.490 1.00 78.88 603 PHE A C 1
ATOM 4716 O O . PHE A 1 603 ? -18.170 -20.196 34.305 1.00 78.88 603 PHE A O 1
ATOM 4723 N N . ASN A 1 604 ? -16.785 -18.600 33.578 1.00 87.00 604 ASN A N 1
ATOM 4724 C CA . ASN A 1 604 ? -17.001 -17.723 34.733 1.00 87.00 604 ASN A CA 1
ATOM 4725 C C . ASN A 1 604 ? -18.348 -16.958 34.661 1.00 87.00 604 ASN A C 1
ATOM 4727 O O . ASN A 1 604 ? -18.496 -16.115 33.773 1.00 87.00 604 ASN A O 1
ATOM 4731 N N . PRO A 1 605 ? -19.284 -17.156 35.615 1.00 86.06 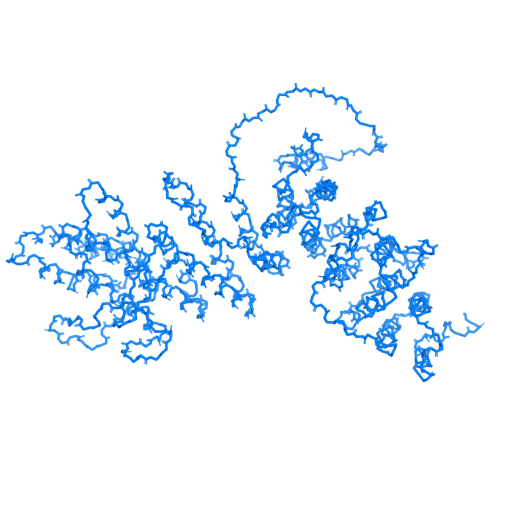605 PRO A N 1
ATOM 4732 C CA . PRO A 1 605 ? -20.596 -16.496 35.601 1.00 86.06 605 PRO A CA 1
ATOM 4733 C C . PRO A 1 605 ? -20.527 -14.967 35.666 1.00 86.06 605 PRO A C 1
ATOM 4735 O O . PRO A 1 605 ? -21.180 -14.283 34.884 1.00 86.06 605 PRO A O 1
ATOM 4738 N N . LYS A 1 606 ? -19.664 -14.415 36.533 1.00 86.94 606 LYS A N 1
ATOM 4739 C CA . LYS A 1 606 ? -19.496 -12.958 36.698 1.00 86.94 606 LYS A CA 1
ATOM 4740 C C . LYS A 1 606 ? -18.993 -12.284 35.421 1.00 86.94 606 LYS A C 1
ATOM 4742 O O . LYS A 1 606 ? -19.350 -11.145 35.141 1.00 86.94 606 LYS A O 1
ATOM 4747 N N . TYR A 1 607 ? -18.160 -12.983 34.650 1.00 90.62 607 TYR A N 1
ATOM 4748 C CA . TYR A 1 607 ? -17.715 -12.509 33.341 1.00 90.62 607 TYR A CA 1
ATOM 4749 C C . TYR A 1 607 ? -18.880 -12.469 32.342 1.00 90.62 607 TYR A C 1
ATOM 4751 O O . TYR A 1 607 ? -19.094 -11.438 31.710 1.00 90.62 607 TYR A O 1
ATOM 4759 N N . ARG A 1 608 ? -19.649 -13.563 32.229 1.00 90.44 608 ARG A N 1
ATOM 4760 C CA . ARG A 1 608 ? -20.786 -13.653 31.295 1.00 90.44 608 ARG A CA 1
ATOM 4761 C C . ARG A 1 608 ? -21.857 -12.609 31.590 1.00 90.44 608 ARG A C 1
ATOM 4763 O O . ARG A 1 608 ? -22.306 -11.936 30.665 1.00 90.44 608 ARG A O 1
ATOM 4770 N N . LEU A 1 609 ? -22.202 -12.441 32.869 1.00 88.88 609 LEU A N 1
ATOM 4771 C CA . LEU A 1 609 ? -23.154 -11.431 33.330 1.00 88.88 609 LEU A CA 1
ATOM 4772 C C . LEU A 1 609 ? -22.745 -10.039 32.846 1.00 88.88 609 LEU A C 1
ATOM 4774 O O . LEU A 1 609 ? -23.556 -9.321 32.277 1.00 88.88 609 LEU A O 1
ATOM 4778 N N . LYS A 1 610 ? -21.466 -9.689 33.004 1.00 90.38 610 LYS A N 1
ATOM 4779 C CA . LYS A 1 610 ? -20.962 -8.363 32.651 1.00 90.38 610 LYS A CA 1
ATOM 4780 C C . LYS A 1 610 ? -20.943 -8.098 31.143 1.00 90.38 610 LYS A C 1
ATOM 4782 O O . LYS A 1 610 ? -21.232 -6.979 30.733 1.00 90.38 610 LYS A O 1
ATOM 4787 N N . VAL A 1 611 ? -20.668 -9.110 30.313 1.00 92.38 611 VAL A N 1
ATOM 4788 C CA . VAL A 1 611 ? -20.829 -8.986 28.850 1.00 92.38 611 VAL A CA 1
ATOM 4789 C C . VAL A 1 611 ? -22.302 -8.759 28.497 1.00 92.38 611 VAL A C 1
ATOM 4791 O O . VAL A 1 611 ? -22.616 -7.821 27.766 1.00 92.38 611 VAL A O 1
ATOM 4794 N N . CYS A 1 612 ? -23.207 -9.575 29.049 1.00 91.69 612 CYS A N 1
ATOM 4795 C CA . CYS A 1 612 ? -24.644 -9.469 28.778 1.00 91.69 612 CYS A CA 1
ATOM 4796 C C . CYS A 1 612 ? -25.217 -8.122 29.239 1.00 91.69 612 CYS A C 1
ATOM 4798 O O . CYS A 1 612 ? -26.024 -7.534 28.530 1.00 91.69 612 CYS A O 1
ATOM 4800 N N . GLU A 1 613 ? -24.762 -7.596 30.378 1.00 91.69 613 GLU A N 1
ATOM 4801 C CA . GLU A 1 613 ? -25.141 -6.274 30.886 1.00 91.69 613 GLU A CA 1
ATOM 4802 C C . GLU A 1 613 ? -24.836 -5.166 29.866 1.00 91.69 613 GLU A C 1
ATOM 4804 O O . GLU A 1 613 ? -25.708 -4.351 29.568 1.00 91.69 613 GLU A O 1
ATOM 4809 N N . GLN A 1 614 ? -23.635 -5.161 29.273 1.00 94.19 614 GLN A N 1
ATOM 4810 C CA . GLN A 1 614 ? -23.275 -4.164 28.257 1.00 94.19 614 GLN A CA 1
ATOM 4811 C C . GLN A 1 614 ? -24.086 -4.330 26.965 1.00 94.19 614 GLN A C 1
ATOM 4813 O O . GLN A 1 614 ? -24.531 -3.344 26.377 1.00 94.19 614 GLN A O 1
ATOM 4818 N N . VAL A 1 615 ? -24.333 -5.573 26.545 1.00 92.69 615 VAL A N 1
ATOM 4819 C CA . VAL A 1 615 ? -25.159 -5.872 25.366 1.00 92.69 615 VAL A CA 1
ATOM 4820 C C . VAL A 1 615 ? -26.601 -5.386 25.566 1.00 92.69 615 VAL A C 1
ATOM 4822 O O . VAL A 1 615 ? -27.142 -4.699 24.700 1.00 92.69 615 VAL A O 1
ATOM 4825 N N . ILE A 1 616 ? -27.211 -5.666 26.721 1.00 90.94 616 ILE A N 1
ATOM 4826 C CA . ILE A 1 616 ? -28.568 -5.208 27.060 1.00 90.94 616 ILE A CA 1
ATOM 4827 C C . ILE A 1 616 ? -28.618 -3.682 27.138 1.00 90.94 616 ILE A C 1
ATOM 4829 O O . ILE A 1 616 ? -29.546 -3.076 26.602 1.00 90.94 616 ILE A O 1
ATOM 4833 N N . LYS A 1 617 ? -27.607 -3.055 27.754 1.00 91.94 617 LYS A N 1
ATOM 4834 C CA . LYS A 1 617 ? -27.485 -1.593 27.829 1.00 91.94 617 LYS A CA 1
ATOM 4835 C C . LYS A 1 617 ? -27.506 -0.962 26.434 1.00 91.94 617 LYS A C 1
ATOM 4837 O O . LYS A 1 617 ? -28.207 0.026 26.224 1.00 91.94 617 LYS A O 1
ATOM 4842 N N . ALA A 1 618 ? -26.800 -1.553 25.469 1.00 91.94 618 ALA A N 1
ATOM 4843 C CA . ALA A 1 618 ? -26.814 -1.088 24.085 1.00 91.94 618 ALA A CA 1
ATOM 4844 C C . ALA A 1 618 ? -28.188 -1.235 23.406 1.00 91.94 618 ALA A C 1
ATOM 4846 O O . ALA A 1 618 ? -28.658 -0.279 22.788 1.00 91.94 618 ALA A O 1
ATOM 4847 N N . VAL A 1 619 ? -28.853 -2.390 23.555 1.00 90.25 619 VAL A N 1
ATOM 4848 C CA . VAL A 1 619 ? -30.204 -2.622 23.000 1.00 90.25 619 VAL A CA 1
ATOM 4849 C C . VAL A 1 619 ? -31.205 -1.616 23.559 1.00 90.25 619 VAL A C 1
ATOM 4851 O O . VAL A 1 619 ? -31.890 -0.941 22.792 1.00 90.25 619 VAL A O 1
ATOM 4854 N N . ALA A 1 620 ? -31.243 -1.464 24.883 1.00 89.38 620 ALA A N 1
ATOM 4855 C CA . ALA A 1 620 ? -32.174 -0.567 25.562 1.00 89.38 620 ALA A CA 1
ATOM 4856 C C . ALA A 1 620 ? -31.972 0.913 25.191 1.00 89.38 620 ALA A C 1
ATOM 4858 O O . ALA A 1 620 ? -32.908 1.698 25.298 1.00 89.38 620 ALA A O 1
ATOM 4859 N N . SER A 1 621 ? -30.765 1.296 24.758 1.00 89.44 621 SER A N 1
ATOM 4860 C CA . SER A 1 621 ? -30.433 2.687 24.417 1.00 89.44 621 SER A CA 1
ATOM 4861 C C . SER A 1 621 ? -30.781 3.063 22.973 1.00 89.44 621 SER A C 1
ATOM 4863 O O . SER A 1 621 ? -30.970 4.240 22.680 1.00 89.44 621 SER A O 1
ATOM 4865 N N . LEU A 1 622 ? -30.826 2.090 22.055 1.00 88.00 622 LEU A N 1
ATOM 4866 C CA . LEU A 1 622 ? -31.003 2.334 20.615 1.00 88.00 622 LEU A CA 1
ATOM 4867 C C . LEU A 1 622 ? -32.326 1.814 20.051 1.00 88.00 622 LEU A C 1
ATOM 4869 O O . LEU A 1 622 ? -32.651 2.129 18.909 1.00 88.00 622 LEU A O 1
ATOM 4873 N N . THR A 1 623 ? -33.073 1.017 20.817 1.00 84.88 623 THR A N 1
ATOM 4874 C CA . THR A 1 623 ? -34.336 0.419 20.370 1.00 84.88 623 THR A CA 1
ATOM 4875 C C . THR A 1 623 ? -35.400 0.525 21.451 1.00 84.88 623 THR A C 1
ATOM 4877 O O . THR A 1 623 ? -35.114 0.365 22.638 1.00 84.88 623 THR A O 1
ATOM 4880 N N . SER A 1 624 ? -36.645 0.769 21.042 1.00 80.56 624 SER A N 1
ATOM 4881 C CA . SER A 1 624 ? -37.792 0.652 21.940 1.00 80.56 624 SER A CA 1
ATOM 4882 C C . SER A 1 624 ? -38.294 -0.789 21.957 1.00 80.56 624 SER A C 1
ATOM 4884 O O . SER A 1 624 ? -38.464 -1.409 20.909 1.00 80.56 624 SER A O 1
ATOM 4886 N N . ALA A 1 625 ? -38.623 -1.318 23.139 1.00 74.75 625 ALA A N 1
ATOM 4887 C CA . ALA A 1 625 ? -39.231 -2.647 23.258 1.00 74.75 625 ALA A CA 1
ATOM 4888 C C . ALA A 1 625 ? -40.553 -2.769 22.471 1.00 74.75 625 ALA A C 1
ATOM 4890 O O . ALA A 1 625 ? -40.923 -3.865 22.062 1.00 74.75 625 ALA A O 1
ATOM 4891 N N . ALA A 1 626 ? -41.242 -1.647 22.225 1.00 77.12 626 ALA A N 1
ATOM 4892 C CA . ALA A 1 626 ? -42.469 -1.602 21.431 1.00 77.12 626 ALA A CA 1
ATOM 4893 C C . ALA A 1 626 ? -42.236 -1.801 19.920 1.00 77.12 626 ALA A C 1
ATOM 4895 O O . ALA A 1 626 ? -43.173 -2.131 19.197 1.00 77.12 626 ALA A O 1
ATOM 4896 N N . GLU A 1 627 ? -41.005 -1.607 19.442 1.00 78.12 627 GLU A N 1
ATOM 4897 C CA . GLU A 1 627 ? -40.630 -1.701 18.024 1.00 78.12 627 GLU A CA 1
ATOM 4898 C C . GLU A 1 627 ? -40.090 -3.091 17.649 1.00 78.12 627 GLU A C 1
ATOM 4900 O O . GLU A 1 627 ? -39.853 -3.370 16.473 1.00 78.12 627 GLU A O 1
ATOM 4905 N N . ILE A 1 628 ? -39.900 -3.977 18.635 1.00 81.38 628 ILE A N 1
ATOM 4906 C CA . ILE A 1 628 ? -39.321 -5.309 18.442 1.00 81.38 628 ILE A CA 1
ATOM 4907 C C . ILE A 1 628 ? -40.442 -6.358 18.363 1.00 81.38 628 ILE A C 1
ATOM 4909 O O . ILE A 1 628 ? -41.235 -6.483 19.301 1.00 81.38 628 ILE A O 1
ATOM 4913 N N . PRO A 1 629 ? -40.500 -7.184 17.299 1.00 85.31 629 PRO A N 1
ATOM 4914 C CA . PRO A 1 629 ? -41.406 -8.323 17.245 1.00 85.31 629 PRO A CA 1
ATOM 4915 C C . PRO A 1 629 ? -41.209 -9.257 18.445 1.00 85.31 629 PRO A C 1
ATOM 4917 O O . PRO A 1 629 ? -40.092 -9.686 18.734 1.00 85.31 629 PRO A O 1
ATOM 4920 N N . LEU A 1 630 ? -42.307 -9.639 19.102 1.00 83.00 630 LEU A N 1
ATOM 4921 C CA . LEU A 1 630 ? -42.293 -10.413 20.351 1.00 83.00 630 LEU A CA 1
ATOM 4922 C C . LEU A 1 630 ? -41.424 -11.685 20.271 1.00 83.00 630 LEU A C 1
ATOM 4924 O O . LEU A 1 630 ? -40.667 -11.988 21.188 1.00 83.00 630 LEU A O 1
ATOM 4928 N N . ASN A 1 631 ? -41.486 -12.400 19.141 1.00 84.81 631 ASN A N 1
ATOM 4929 C CA . ASN A 1 631 ? -40.687 -13.605 18.901 1.00 84.81 631 ASN A CA 1
ATOM 4930 C C . ASN A 1 631 ? -39.179 -13.320 18.912 1.00 84.81 631 ASN A C 1
ATOM 4932 O O . ASN A 1 631 ? -38.407 -14.101 19.458 1.00 84.81 631 ASN A O 1
ATOM 4936 N N . GLN A 1 632 ? -38.753 -12.200 18.328 1.00 83.75 632 GLN A N 1
ATOM 4937 C CA . GLN A 1 632 ? -37.341 -11.819 18.287 1.00 83.75 632 GLN A CA 1
ATOM 4938 C C . GLN A 1 632 ? -36.853 -11.342 19.647 1.00 83.75 632 GLN A C 1
ATOM 4940 O O . GLN A 1 632 ? -35.747 -11.690 20.050 1.00 83.75 632 GLN A O 1
ATOM 4945 N N . LEU A 1 633 ? -37.699 -10.621 20.386 1.00 83.25 633 LEU A N 1
ATOM 4946 C CA . LEU A 1 633 ? -37.396 -10.226 21.756 1.00 83.25 633 LEU A CA 1
ATOM 4947 C C . LEU A 1 633 ? -37.207 -11.454 22.658 1.00 83.25 633 LEU A C 1
ATOM 4949 O O . LEU A 1 633 ? -36.221 -11.532 23.388 1.00 83.25 633 LEU A O 1
ATOM 4953 N N . PHE A 1 634 ? -38.103 -12.444 22.578 1.00 84.31 634 PHE A N 1
ATOM 4954 C CA . PHE A 1 634 ? -37.962 -13.687 23.342 1.00 84.31 634 PHE A CA 1
ATOM 4955 C C . PHE A 1 634 ? -36.735 -14.495 22.932 1.00 84.31 634 PHE A C 1
ATOM 4957 O O . PHE A 1 634 ? -36.018 -14.988 23.805 1.00 84.31 634 PHE A O 1
ATOM 4964 N N . ASN A 1 635 ? -36.461 -14.593 21.629 1.00 84.94 635 ASN A N 1
ATOM 4965 C CA . ASN A 1 635 ? -35.252 -15.245 21.139 1.00 84.94 635 ASN A CA 1
ATOM 4966 C C . ASN A 1 635 ? -34.007 -14.560 21.704 1.00 84.94 635 ASN A C 1
ATOM 4968 O O . ASN A 1 635 ? -33.159 -15.242 22.265 1.00 84.94 635 ASN A O 1
ATOM 4972 N N . PHE A 1 636 ? -33.929 -13.230 21.665 1.00 85.12 636 PHE A N 1
ATOM 4973 C CA . PHE A 1 636 ? -32.812 -12.485 22.236 1.00 85.12 636 PHE A CA 1
ATOM 4974 C C . PHE A 1 636 ? -32.671 -12.707 23.751 1.00 85.12 636 PHE A C 1
ATOM 4976 O O . PHE A 1 636 ? -31.586 -13.042 24.222 1.00 85.12 636 PHE A O 1
ATOM 4983 N N . ILE A 1 637 ? -33.758 -12.617 24.524 1.00 83.62 637 ILE A N 1
ATOM 4984 C CA . ILE A 1 637 ? -33.729 -12.838 25.982 1.00 83.62 637 ILE A CA 1
ATOM 4985 C C . ILE A 1 637 ? -33.261 -14.257 26.326 1.00 83.62 637 ILE A C 1
ATOM 4987 O O . ILE A 1 637 ? -32.478 -14.430 27.257 1.00 83.62 637 ILE A O 1
ATOM 4991 N N . SER A 1 638 ? -33.669 -15.270 25.553 1.00 83.06 638 SER A N 1
ATOM 4992 C CA . SER A 1 638 ? -33.285 -16.673 25.790 1.00 83.06 638 SER A CA 1
ATOM 4993 C C . SER A 1 638 ? -31.771 -16.929 25.746 1.00 83.06 638 SER A C 1
ATOM 4995 O O . SER A 1 638 ? -31.286 -17.981 26.168 1.00 83.06 638 SER A O 1
ATOM 4997 N N . THR A 1 639 ? -31.015 -15.965 25.228 1.00 79.69 639 THR A N 1
ATOM 4998 C CA . THR A 1 639 ? -29.578 -16.088 24.976 1.00 79.69 639 THR A CA 1
ATOM 4999 C C . THR A 1 639 ? -28.754 -15.568 26.142 1.00 79.69 639 THR A C 1
ATOM 5001 O O . THR A 1 639 ? -27.584 -15.930 26.281 1.00 79.69 639 THR A O 1
ATOM 5004 N N . ILE A 1 640 ? -29.388 -14.809 27.033 1.00 81.81 640 ILE A N 1
ATOM 5005 C CA . ILE A 1 640 ? -28.835 -14.418 28.322 1.00 81.81 640 ILE A CA 1
ATOM 5006 C C . ILE A 1 640 ? -28.735 -15.689 29.189 1.00 81.81 640 ILE A C 1
ATOM 5008 O O . ILE A 1 640 ? -29.698 -16.457 29.266 1.00 81.81 640 ILE A O 1
ATOM 5012 N N . PRO A 1 641 ? -27.582 -15.976 29.825 1.00 78.62 641 PRO A N 1
ATOM 5013 C CA . PRO A 1 641 ? -27.445 -17.143 30.694 1.00 78.62 641 PRO A CA 1
ATOM 5014 C C . PRO A 1 641 ? -28.510 -17.145 31.798 1.00 78.62 641 PRO A C 1
ATOM 5016 O O . PRO A 1 641 ? -28.711 -16.123 32.444 1.00 78.62 641 PRO A O 1
ATOM 5019 N N . ARG A 1 642 ? -29.146 -18.298 32.062 1.00 73.94 642 ARG A N 1
ATOM 5020 C CA . ARG A 1 642 ? -30.212 -18.424 33.085 1.00 73.94 642 ARG A CA 1
ATOM 5021 C C . ARG A 1 642 ? -29.776 -17.974 34.480 1.00 73.94 642 ARG A C 1
ATOM 5023 O O . ARG A 1 642 ? -30.537 -17.347 35.201 1.00 73.94 642 ARG A O 1
ATOM 5030 N N . GLU A 1 643 ? -28.506 -18.202 34.801 1.00 72.00 643 GLU A N 1
ATOM 5031 C CA . GLU A 1 643 ? -27.853 -17.719 36.025 1.00 72.00 643 GLU A CA 1
ATOM 5032 C C . GLU A 1 643 ? -27.907 -16.188 36.190 1.00 72.00 643 GLU A C 1
ATOM 5034 O O . GLU A 1 643 ? -27.650 -15.688 37.272 1.00 72.00 643 GLU A O 1
ATOM 5039 N N . CYS A 1 644 ? -28.184 -15.431 35.124 1.00 66.56 644 CYS A N 1
ATOM 5040 C CA . CYS A 1 644 ? -28.326 -13.973 35.147 1.00 66.56 644 CYS A CA 1
ATOM 5041 C C . CYS A 1 644 ? -29.793 -13.518 35.273 1.00 66.56 644 CYS A C 1
ATOM 5043 O O . CYS A 1 644 ? -30.039 -12.324 35.425 1.00 66.56 644 CYS A O 1
ATOM 5045 N N . THR A 1 645 ? -30.760 -14.435 35.153 1.00 65.88 645 THR A N 1
ATOM 5046 C CA . THR A 1 645 ? -32.207 -14.150 35.170 1.00 65.88 645 THR A CA 1
ATOM 5047 C C . THR A 1 645 ? -32.941 -14.792 36.347 1.00 65.88 645 THR A C 1
ATOM 5049 O O . THR A 1 645 ? -34.055 -14.377 36.660 1.00 65.88 645 THR A O 1
ATOM 5052 N N . ASP A 1 646 ? -32.346 -15.793 36.999 1.00 63.94 646 ASP A N 1
ATOM 5053 C CA . ASP A 1 646 ? -32.944 -16.475 38.146 1.00 63.94 646 ASP A CA 1
ATOM 5054 C C . ASP A 1 646 ? -32.783 -15.632 39.421 1.00 63.94 646 ASP A C 1
ATOM 5056 O O . ASP A 1 646 ? -31.678 -15.311 39.845 1.00 63.94 646 ASP A O 1
ATOM 5060 N N . SER A 1 647 ? -33.895 -15.308 40.085 1.00 51.12 647 SER A N 1
ATOM 5061 C CA . SER A 1 647 ? -33.938 -14.489 41.310 1.00 51.12 647 SER A CA 1
ATOM 5062 C C . SER A 1 647 ? -33.330 -15.155 42.558 1.00 51.12 647 SER A C 1
ATOM 5064 O O . SER A 1 647 ? -33.335 -14.564 43.637 1.00 51.12 647 SER A O 1
ATOM 5066 N N . THR A 1 648 ? -32.804 -16.376 42.425 1.00 41.19 648 THR A N 1
ATOM 5067 C CA . THR A 1 648 ? -32.162 -17.161 43.494 1.00 41.19 648 THR A CA 1
ATOM 5068 C C . THR A 1 648 ? -30.654 -17.369 43.292 1.00 41.19 648 THR A C 1
ATOM 5070 O O . THR A 1 648 ? -30.071 -18.179 44.015 1.00 41.19 648 THR A O 1
ATOM 5073 N N . GLY A 1 649 ? -30.031 -16.683 42.324 1.00 35.94 649 GLY A N 1
ATOM 5074 C CA . GLY A 1 649 ? -28.590 -16.742 42.033 1.00 35.94 649 GLY A CA 1
ATOM 5075 C C . GLY A 1 649 ? -27.908 -15.387 42.111 1.00 35.94 649 GLY A C 1
ATOM 5076 O O . GLY A 1 649 ? -28.128 -14.588 41.179 1.00 35.94 649 GLY A O 1
#

Radius of gyration: 33.37 Å; chains: 1; bounding box: 84×58×98 Å

Organism: Aegilops tauschii subsp. strangulata (NCBI:txid200361)

Secondary structure (DSSP, 8-state):
--SSSHHHHHHHHHHHHHHHHGGGSSS-HHHHHHHHIIIIIHHHHH---SSTTHHHHHHHHHHHHHHHHTT-HHHHHTTHHHHHHHHHHHHTT---S----STT-----S-TT----S-S--S---PPPHHHHHHHHHHHHHHHHHHHHHHTTT---HHHHHHHHHHHHHHHHHHHHHHTS-HHHHHHIIIIIHHHHHHHHHHSSEEEEEETTEEEEEEHHHHHHHHHHHHHHHHHH-HHHHHHHHHHHHHHHHHHHHHTTS--TTS-------GGG-HHHHHHHHHHHT-SSHHHHHHHHHHHHHHHHHHH--------PPP----PPPPP--------HHHHHHHHHHHHTTTTHHHHSSS-S-SHHHHHHHHHHHHHHHHTS-HHHHHHHHHHHHHHHHH-PPPGGG---TT--TTTHHHHSHHHHHHHHHHHHHHHHT-SSHHHHHHHHHHHHTS-TTTSTTHHHHS-HHHIIIIIHHHHT-GGG-TTTTGGG----HHHHHHHHHHHHHHTT--H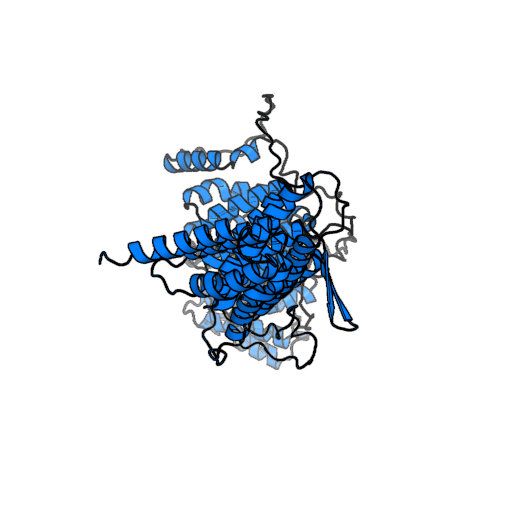HHHHHHHHHHHHHHHHSPPPHHHHHHHHHHHHHHHPPP---------TTTTS---TT-------HHHHHHHHHHHHHHHHTS--HHHHHHHHHHHHHHHHHH--GGGS-HHHHHHHHTTS-GGGT-TT-

pLDDT: mean 75.96, std 20.07, range [23.53, 96.69]

InterPro domains:
  IPR045330 TRM3/TARBP1 [PTHR12029] (8-648)

Sequence (649 aa):
VQDGGHGHAAALSHAAALCHLLPRLGDDPRDALRTLLWRVFLPLLRREDAQPSRLQQQAAALMCDAVSRARSWDLLGATVLPFCVRSCAAAMALPTTHQYDGDDSIVYCYHWDAVAPDDGLSGEAGLLPLSRATALLASLLGDALKRRREAHEEGADASLDALVRNLTWDMSRLVLKMFDLCQEYRSCATRALLQPVLTSLADVSCVTVEFGAVQLKLSRSGFLESIWNSCVSLFSLGRPERLDAYDILSLYFSVLKSGHQGAIPGADEVQNFDLRNVAEFWDELRRGLVDKDSSVRKQAFYVLKTSLSIFSFGNDGSQRCSGRSPAALPGQDKSNAAVTKKERWANKEAKSLGVEEIKQSDEQCSSGQDRWKVFLLLYEMLQEFGTHLVEAAWTHQVLLLFESTPQSDYLNHTSYRAFHAQMESVEGIFNWMTVLWERGFTQDNPQVRCLVMQSFLDIEWERYKGYAQMVPRGFVLGPLIRGLNDVVHHKDFGVGGVYNSEAIKGAERFFSNYARKLTIRERLHLVWSLASAAKQDSFGRPGLMTLAFCIASCACQSDTHDLPCGSAVNELAKCNGDTSIAVNTVDFLDALWILSERSKHHFNPKYRLKVCEQVIKAVASLTSAAEIPLNQLFNFISTIPRECTDSTG

Foldseek 3Di:
DPDQPPVLVVLLVVLLVLLVCLVVPDPDSLVSLLCSLQVRLVVQLADDDPPNPPSNLSSLLSNLVSCVVVLNLVSVLQGVLLLLLVLLCVVLVADPDPDDDDDQHDQPRDDPPPPDPPDPPPDPDDGHDNLSSLQSLLSNLVSLVVVQVVCVVPDHSPSSVVNNLSSLSNLLSSLLSLLVDDPVSLVSSLPRRLLSSLVSCLVVQKHWDDDPPDIDIDGSQVSVVSLVVSLVVLLPPDDVSNLSSLSNLLSVLVSLQVSVVDDDPDDDPDPHNDCLLPLVLVVSLLVQCLDPDLSSNVSSLSSVVSSLVSVDPDPPDDPPPDDDDDDDDDDDDDDPDPQDPLLVVLLVVLVVLVLCVCVPPPDQQQALSSLVSLLSSLSCCLRPNDPSNCVNRVLVSVCSLQVSADDPPPPDDPDDRSNRCLRNHLLNSLSSVLSSLLSQLPRPDLSSNQVSLCSQLVPPLVVVQCSLQSRALCSVLPSNLVSQLDCSNAPPACPVHDRDGSSLVSLLSSLLSNLAPPDLQRLLVSLLSLLCSVVVDDGDLSSLLSSLSSSLSNLDYDPDDPDPPDDPCVPVPPRDDDPSDRDALLSSLVSLLSSLQSQVVDDDPSSSLSSVVSSVSNNVRRDDPVRDDPVSVVVSVVSRPVVNVDPVD